Protein 7VZO (pdb70)

CATH classification: 2.60.40.10

Foldseek 3Di:
DKAKDKDKDWDFAQDAAAAFDKDKDKDFQAPDDPPQKWKWKAAPVGDIDTFDWADPDVRMIITIDGHHDFAKMWMFIDRVVGTRQQPRAIDGHGDQPAAFQQNKGKDDQLLAEEAAFDKRKMKIAHNNRGTWMKMKMKIDDFYKDKDWDADSRRMIMIIIHGHDWAWMWIFIGTNRHGRDVPGGIYTYHYD/DKAKDKDKDWDAAQPAAAAQDKDKDKAADPPDDLVQKWKWKADPVGDIDTFHWAQDPPNIIITIDGHHDFAKMWIFIDRVPHTAAQPGAIDGHGDQPAAFQQNKGKDDQLLAEEAAFDKRKMKMAHNNRGTWMKMKMKMDDFYKDKDWDQDSRRMIMIIIHGHDWDWMWIFIGTNRHGHDCPGGIYGYYYD

Radius of gyration: 21.83 Å; Cα contacts (8 Å, |Δi|>4): 1031; chains: 2; bounding box: 61×38×54 Å

InterPro domains:
  IPR001298 Filamin/ABP280 repeat [SM00557] (55-152)
  IPR001298 Filamin/ABP280 repeat [SM00557] (155-240)
  IPR001298 Filamin/ABP280 repeat [SM00557] (244-335)
  IPR001298 Filamin/ABP280 repeat [SM00557] (340-433)
  IPR001298 Filamin/ABP280 repeat [SM00557] (437-528)
  IPR001298 Filamin/ABP280 repeat [SM00557] (531-623)
  IPR001298 Filamin/ABP280 repeat [SM00557] (626-716)
  IPR001298 Filamin/ABP280 repeat [SM00557] (756-845)
  IPR013783 Immunoglobulin-like fold [G3DSA:2.60.40.10] (1-53)
  IPR013783 Immunoglobulin-like fold [G3DSA:2.60.40.10] (54-162)
  IPR013783 Immunoglobulin-like fold [G3DSA:2.60.40.10] (168-240)
  IPR013783 Immunoglobulin-like fold [G3DSA:2.60.40.10] (241-346)
  IPR013783 Immunoglobulin-like fold [G3DSA:2.60.40.10] (353-429)
  IPR013783 Immunoglobulin-like fold [G3DSA:2.60.40.10] (430-539)
  IPR013783 Immunoglobulin-like fold [G3DSA:2.60.40.10] (549-621)
  IPR013783 Immunoglobulin-like fold [G3DSA:2.60.40.10] (623-717)
  IPR013783 Immunoglobulin-like fold [G3DSA:2.60.40.10] (751-846)
  IPR014756 Immunoglobulin E-set [SSF81296] (2-66)
  IPR014756 Immunoglobulin E-set [SSF81296] (55-152)
  IPR014756 Immunoglobulin E-set [SSF81296] (140-239)

Solvent-accessible surface area: 18517 Å² total; per-residue (Å²): 160,198,69,25,19,116,2,78,4,47,13,112,48,25,98,111,16,117,68,50,39,125,9,111,8,12,1,57,19,32,86,62,76,27,176,108,24,39,5,46,16,34,19,61,65,53,97,76,87,96,20,108,45,34,109,59,76,127,30,9,32,1,0,46,16,72,3,146,77,113,25,61,4,38,0,15,0,59,116,141,153,129,75,8,58,17,15,62,5,65,8,5,3,7,83,58,175,78,28,22,8,108,43,4,56,20,6,13,58,1,15,129,136,17,68,44,45,99,78,5,54,0,12,0,15,4,31,8,5,14,47,16,19,1,12,1,34,0,41,5,41,10,88,5,74,0,30,2,57,0,33,94,44,2,12,3,34,0,32,0,39,1,62,84,41,27,95,2,122,0,5,0,74,1,70,109,146,70,3,88,107,13,55,32,131,0,99,6,38,96,114,144,202,66,52,21,112,2,62,4,45,14,48,48,25,98,111,13,85,72,53,20,127,10,116,6,10,1,102,47,52,81,53,49,31,190,83,15,39,4,44,15,36,23,60,68,49,99,77,103,93,14,133,39,36,122,28,142,90,44,7,33,2,0,56,18,74,3,163,78,120,24,67,6,37,0,14,0,59,86,145,156,120,77,10,68,18,16,60,5,68,4,9,4,8,79,58,167,80,24,23,6,108,44,2,58,17,10,17,98,0,15,130,133,16,70,44,45,98,76,6,54,2,6,0,24,4,35,8,5,15,61,14,24,0,8,0,21,0,44,5,39,9,102,4,78,0,24,2,50,0,26,100,48,1,2,1,37,0,31,0,41,1,65,83,44,28,91,2,125,0,5,0,71,1,76,100,146,68,3,87,107,12,51,32,129,0,101,5,39,100,109

Sequence (382 aa):
NRQTERIKRQREAVPLTEVGSQCRLTFKLPGISPFDLGATVTSPGGVTEAAEIGEVEDGLYGVNFVPKELGVHTVSVKYQEMHIPGSPFQFTVGPLKDGGAHRVHAGGPGLERGEQGMPNEFNVWTREAGAGSLAISVEGPSKAEIDFKDRKDGSCYVSYVVAEPGEYRVGIKFNDKHIPDSPYKVYITPSNRQTERIKRQREAVPLTEVGSQCRLTFKLPGISPFDLGATVTSPGGVTEAAEIGEVEDGLYGVNFVPKELGVHTVSVKYQEMHIPGSPFQFTVGPLKDGGAHRVHAGGPGLERGEQGMPNEFNVWTREAGAGSLAISVEGPSKAEIDFKDRKDGSCYVSYVVAEPGEYRVGIKFNDKHIPDSPYKVYITPS

Structure (mmCIF, N/CA/C/O backbone):
data_7VZO
#
_entry.id   7VZO
#
_cell.length_a   51.604
_cell.length_b   70.723
_cell.length_c   59.012
_cell.angle_alpha   90.000
_cell.angle_beta   113.190
_cell.angle_gamma   90.000
#
_symmetry.space_group_name_H-M   'P 1 21 1'
#
loop_
_entity.id
_entity.type
_entity.pdbx_description
1 polymer 'Filamin C'
2 non-polymer 1,2-ETHANEDIOL
3 non-polymer 'ACETATE ION'
4 water water
#
loop_
_atom_site.group_PDB
_atom_site.id
_atom_site.type_symbol
_atom_site.label_atom_id
_atom_site.label_alt_id
_atom_site.label_comp_id
_atom_site.label_asym_id
_atom_site.label_entity_id
_atom_site.label_seq_id
_atom_site.pdbx_PDB_ins_code
_atom_site.Cartn_x
_atom_site.Cartn_y
_atom_site.Cartn_z
_atom_site.occupancy
_atom_site.B_iso_or_equiv
_atom_site.auth_seq_id
_atom_site.auth_comp_id
_atom_site.auth_asym_id
_atom_site.auth_atom_id
_atom_site.pdbx_PDB_model_num
ATOM 1 N N . ASN A 1 3 ? -18.414 -4.028 46.254 1.00 70.42 3 ASN A N 1
ATOM 2 C CA . ASN A 1 3 ? -19.553 -4.813 45.675 1.00 65.53 3 ASN A CA 1
ATOM 3 C C . ASN A 1 3 ? -19.190 -5.288 44.261 1.00 59.26 3 ASN A C 1
ATOM 4 O O . ASN A 1 3 ? -18.221 -4.741 43.663 1.00 59.23 3 ASN A O 1
ATOM 9 N N . ARG A 1 4 ? -19.924 -6.285 43.755 1.00 49.41 4 ARG A N 1
ATOM 10 C CA . ARG A 1 4 ? -19.849 -6.735 42.340 1.00 40.23 4 ARG A CA 1
ATOM 11 C C . ARG A 1 4 ? -21.275 -6.909 41.797 1.00 35.47 4 ARG A C 1
ATOM 12 O O . ARG A 1 4 ? -21.987 -7.858 42.197 1.00 31.67 4 ARG A O 1
ATOM 20 N N . GLN A 1 5 ? -21.693 -5.970 40.957 1.00 22.30 5 GLN A N 1
ATOM 21 C CA . GLN A 1 5 ? -22.975 -6.015 40.240 1.00 19.88 5 GLN A CA 1
ATOM 22 C C . GLN A 1 5 ? -22.657 -6.013 38.748 1.00 18.00 5 GLN A C 1
ATOM 23 O O . GLN A 1 5 ? -21.629 -5.425 38.383 1.00 15.08 5 GLN A O 1
ATOM 29 N N . THR A 1 6 ? -23.493 -6.681 37.968 1.00 15.66 6 THR A N 1
ATOM 30 C CA . THR A 1 6 ? -23.208 -6.916 36.539 1.00 15.64 6 THR A CA 1
ATOM 31 C C . THR A 1 6 ? -24.467 -6.565 35.774 1.00 14.32 6 THR A C 1
ATOM 32 O O . THR A 1 6 ? -25.573 -6.970 36.222 1.00 16.95 6 THR A O 1
ATOM 36 N N . GLU A 1 7 ? -24.323 -5.878 34.648 1.00 12.21 7 GLU A N 1
ATOM 37 C CA . GLU A 1 7 ? -25.435 -5.610 33.715 1.00 12.93 7 GLU A CA 1
ATOM 38 C C . GLU A 1 7 ? -24.959 -6.141 32.366 1.00 12.80 7 GLU A C 1
ATOM 39 O O . GLU A 1 7 ? -23.811 -5.884 32.036 1.00 10.25 7 GLU A O 1
ATOM 45 N N . ARG A 1 8 ? -25.813 -6.856 31.670 1.00 10.74 8 ARG A N 1
ATOM 46 C CA . ARG A 1 8 ? -25.423 -7.520 30.391 1.00 11.41 8 ARG A CA 1
ATOM 47 C C . ARG A 1 8 ? -26.491 -7.269 29.335 1.00 11.59 8 ARG A C 1
ATOM 48 O O . ARG A 1 8 ? -27.672 -7.346 29.639 1.00 10.53 8 ARG A O 1
ATOM 56 N N . ILE A 1 9 ? -26.073 -7.038 28.088 1.00 9.79 9 ILE A N 1
ATOM 57 C CA . ILE A 1 9 ? -27.014 -7.032 26.953 1.00 10.47 9 ILE A CA 1
ATOM 58 C C . ILE A 1 9 ? -26.378 -7.900 25.861 1.00 9.52 9 ILE A C 1
ATOM 59 O O . ILE A 1 9 ? -25.132 -8.141 25.858 1.00 8.12 9 ILE A O 1
ATOM 64 N N . LYS A 1 10 ? -27.198 -8.335 24.939 1.00 8.83 10 LYS A N 1
ATOM 65 C CA . LYS A 1 10 ? -26.674 -9.063 23.748 1.00 10.24 10 LYS A CA 1
ATOM 66 C C . LYS A 1 10 ? -27.536 -8.683 22.558 1.00 9.72 10 LYS A C 1
ATOM 67 O O . LYS A 1 10 ? -28.745 -8.429 22.752 1.00 9.52 10 LYS A O 1
ATOM 73 N N . ARG A 1 11 ? -26.988 -8.807 21.372 1.00 8.83 11 ARG A N 1
ATOM 74 C CA . ARG A 1 11 ? -27.797 -8.749 20.147 1.00 8.89 11 ARG A CA 1
ATOM 75 C C . ARG A 1 11 ? -27.299 -9.816 19.170 1.00 8.40 11 ARG A C 1
ATOM 76 O O . ARG A 1 11 ? -26.076 -10.105 19.136 1.00 9.28 11 ARG A O 1
ATOM 84 N N . GLN A 1 12 ? -28.214 -10.309 18.373 1.00 7.86 12 GLN A N 1
ATOM 85 C CA . GLN A 1 12 ? -27.911 -11.203 17.248 1.00 9.20 12 GLN A CA 1
ATOM 86 C C . GLN A 1 12 ? -28.266 -10.538 15.931 1.00 8.31 12 GLN A C 1
ATOM 87 O O . GLN A 1 12 ? -29.387 -9.955 15.751 1.00 8.78 12 GLN A O 1
ATOM 93 N N . ARG A 1 13 ? -27.384 -10.710 14.959 1.00 8.32 13 ARG A N 1
ATOM 94 C CA . ARG A 1 13 ? -27.547 -10.166 13.604 1.00 8.89 13 ARG A CA 1
ATOM 95 C C . ARG A 1 13 ? -26.820 -11.091 12.623 1.00 9.12 13 ARG A C 1
ATOM 96 O O . ARG A 1 13 ? -25.766 -11.617 12.967 1.00 8.78 13 ARG A O 1
ATOM 104 N N . GLU A 1 14 ? -27.398 -11.249 11.461 1.00 10.47 14 GLU A N 1
ATOM 105 C CA . GLU A 1 14 ? -26.729 -11.957 10.348 1.00 12.62 14 GLU A CA 1
ATOM 106 C C . GLU A 1 14 ? -25.576 -11.128 9.795 1.00 11.98 14 GLU A C 1
ATOM 107 O O . GLU A 1 14 ? -25.479 -9.895 10.051 1.00 11.40 14 GLU A O 1
ATOM 113 N N . ALA A 1 15 ? -24.734 -11.763 8.972 1.00 11.10 15 ALA A N 1
ATOM 114 C CA . ALA A 1 15 ? -23.596 -11.069 8.349 1.00 11.16 15 ALA A CA 1
ATOM 115 C C . ALA A 1 15 ? -24.117 -9.883 7.550 1.00 11.14 15 ALA A C 1
ATOM 116 O O . ALA A 1 15 ? -25.224 -9.946 6.972 1.00 11.01 15 ALA A O 1
ATOM 118 N N . VAL A 1 16 ? -23.296 -8.856 7.414 1.00 11.69 16 VAL A N 1
ATOM 119 C CA . VAL A 1 16 ? -23.644 -7.705 6.550 1.00 13.16 16 VAL A CA 1
ATOM 120 C C . VAL A 1 16 ? -23.699 -8.221 5.117 1.00 14.09 16 VAL A C 1
ATOM 121 O O . VAL A 1 16 ? -22.968 -9.137 4.745 1.00 14.11 16 VAL A O 1
ATOM 125 N N . PRO A 1 17 ? -24.580 -7.645 4.291 1.00 14.47 17 PRO A N 1
ATOM 126 C CA . PRO A 1 17 ? -24.707 -8.066 2.898 1.00 17.38 17 PRO A CA 1
ATOM 127 C C . PRO A 1 17 ? -23.371 -7.950 2.160 1.00 17.23 17 PRO A C 1
ATOM 128 O O . PRO A 1 17 ? -22.544 -7.031 2.469 1.00 14.66 17 PRO A O 1
ATOM 132 N N . LEU A 1 18 ? -23.185 -8.863 1.197 1.00 17.93 18 LEU A N 1
ATOM 133 C CA . LEU A 1 18 ? -21.950 -8.970 0.389 1.00 18.91 18 LEU A CA 1
ATOM 134 C C . LEU A 1 18 ? -21.636 -7.601 -0.214 1.00 16.39 18 LEU A C 1
ATOM 135 O O . LEU A 1 18 ? -22.571 -6.914 -0.732 1.00 16.86 18 LEU A O 1
ATOM 140 N N . THR A 1 19 ? -20.371 -7.221 -0.136 1.00 15.97 19 THR A N 1
ATOM 141 C CA . THR A 1 19 ? -19.829 -5.989 -0.749 1.00 16.55 19 THR A CA 1
ATOM 142 C C . THR A 1 19 ? -19.325 -6.352 -2.148 1.00 15.88 19 THR A C 1
ATOM 143 O O . THR A 1 19 ? -18.373 -7.078 -2.256 1.00 15.78 19 THR A O 1
ATOM 147 N N . GLU A 1 20 ? -19.974 -5.850 -3.176 1.00 15.95 20 GLU A N 1
ATOM 148 C CA . GLU A 1 20 ? -19.569 -6.106 -4.571 1.00 17.73 20 GLU A CA 1
ATOM 149 C C . GLU A 1 20 ? -18.435 -5.171 -4.972 1.00 14.65 20 GLU A C 1
ATOM 150 O O . GLU A 1 20 ? -18.406 -3.983 -4.555 1.00 15.38 20 GLU A O 1
ATOM 156 N N . VAL A 1 21 ? -17.558 -5.630 -5.847 1.00 14.29 21 VAL A N 1
ATOM 157 C CA . VAL A 1 21 ? -16.482 -4.762 -6.346 1.00 15.15 21 VAL A CA 1
ATOM 158 C C . VAL A 1 21 ? -17.153 -3.589 -7.062 1.00 14.22 21 VAL A C 1
ATOM 159 O O . VAL A 1 21 ? -18.141 -3.829 -7.773 1.00 13.25 21 VAL A O 1
ATOM 163 N N . GLY A 1 22 ? -16.648 -2.366 -6.869 1.00 12.35 22 GLY A N 1
ATOM 164 C CA . GLY A 1 22 ? -17.146 -1.179 -7.581 1.00 14.03 22 GLY A CA 1
ATOM 165 C C . GLY A 1 22 ? -18.366 -0.524 -6.945 1.00 14.33 22 GLY A C 1
ATOM 166 O O . GLY A 1 22 ? -18.878 0.450 -7.533 1.00 14.49 22 GLY A O 1
ATOM 167 N N . SER A 1 23 ? -18.800 -0.987 -5.779 1.00 14.72 23 SER A N 1
ATOM 168 C CA . SER A 1 23 ? -19.983 -0.429 -5.079 1.00 15.68 23 SER A CA 1
ATOM 169 C C . SER A 1 23 ? -19.545 0.714 -4.155 1.00 15.64 23 SER A C 1
ATOM 170 O O . SER A 1 23 ? -18.336 0.818 -3.802 1.00 15.33 23 SER A O 1
ATOM 173 N N . GLN A 1 24 ? -20.497 1.576 -3.825 1.00 14.58 24 GLN A N 1
ATOM 174 C CA . GLN A 1 24 ? -20.315 2.678 -2.845 1.00 17.49 24 GLN A CA 1
ATOM 175 C C . GLN A 1 24 ? -20.258 2.071 -1.450 1.00 16.89 24 GLN A C 1
ATOM 176 O O . GLN A 1 24 ? -21.216 1.373 -1.050 1.00 17.71 24 GLN A O 1
ATOM 182 N N . CYS A 1 25 ? -19.152 2.262 -0.728 1.00 16.03 25 CYS A N 1
ATOM 183 C CA . CYS A 1 25 ? -18.946 1.735 0.632 1.00 14.56 25 CYS A CA 1
ATOM 184 C C . CYS A 1 25 ? -18.823 2.888 1.622 1.00 15.11 25 CYS A C 1
ATOM 185 O O . CYS A 1 25 ? -18.457 4.021 1.196 1.00 13.36 25 CYS A O 1
ATOM 188 N N . ARG A 1 26 ? -19.042 2.584 2.899 1.00 15.61 26 ARG A N 1
ATOM 189 C CA . ARG A 1 26 ? -18.918 3.606 3.974 1.00 17.42 26 ARG A CA 1
ATOM 190 C C . ARG A 1 26 ? -18.472 2.932 5.274 1.00 17.07 26 ARG A C 1
ATOM 191 O O . ARG A 1 26 ? -18.999 1.853 5.602 1.00 17.01 26 ARG A O 1
ATOM 199 N N . LEU A 1 27 ? -17.482 3.526 5.942 1.00 15.66 27 LEU A N 1
ATOM 200 C CA . LEU A 1 27 ? -17.065 3.170 7.313 1.00 17.83 27 LEU A CA 1
ATOM 201 C C . LEU A 1 27 ? -17.567 4.306 8.198 1.00 17.69 27 LEU A C 1
ATOM 202 O O . LEU A 1 27 ? -17.271 5.451 7.907 1.00 17.17 27 LEU A O 1
ATOM 207 N N . THR A 1 28 ? -18.376 4.027 9.203 1.00 16.67 28 THR A N 1
ATOM 208 C CA . THR A 1 28 ? -18.907 5.099 10.067 1.00 17.87 28 THR A CA 1
ATOM 209 C C . THR A 1 28 ? -18.225 5.028 11.421 1.00 18.52 28 THR A C 1
ATOM 210 O O . THR A 1 28 ? -17.854 3.911 11.870 1.00 18.62 28 THR A O 1
ATOM 214 N N . PHE A 1 29 ? -18.107 6.183 12.051 1.00 17.19 29 PHE A N 1
ATOM 215 C CA . PHE A 1 29 ? -17.510 6.306 13.396 1.00 19.69 29 PHE A CA 1
ATOM 216 C C . PHE A 1 29 ? -18.084 7.541 14.070 1.00 22.08 29 PHE A C 1
ATOM 217 O O . PHE A 1 29 ? -18.305 8.599 13.399 1.00 21.66 29 PHE A O 1
ATOM 225 N N . LYS A 1 30 ? -18.356 7.380 15.366 1.00 23.77 30 LYS A N 1
ATOM 226 C CA . LYS A 1 30 ? -18.630 8.530 16.248 1.00 28.30 30 LYS A CA 1
ATOM 227 C C . LYS A 1 30 ? -17.276 8.848 16.857 1.00 30.02 30 LYS A C 1
ATOM 228 O O . LYS A 1 30 ? -16.386 7.950 16.875 1.00 32.10 30 LYS A O 1
ATOM 234 N N . LEU A 1 31 ? -17.115 10.087 17.275 1.00 31.40 31 LEU A N 1
ATOM 235 C CA . LEU A 1 31 ? -15.842 10.640 17.764 1.00 32.21 31 LEU A CA 1
ATOM 236 C C . LEU A 1 31 ? -16.036 11.210 19.163 1.00 32.85 31 LEU A C 1
ATOM 237 O O . LEU A 1 31 ? -15.715 12.377 19.351 1.00 31.61 31 LEU A O 1
ATOM 242 N N . PRO A 1 32 ? -16.495 10.409 20.164 1.00 29.88 32 PRO A N 1
ATOM 243 C CA . PRO A 1 32 ? -16.547 10.871 21.557 1.00 30.65 32 PRO A CA 1
ATOM 244 C C . PRO A 1 32 ? -15.151 11.352 21.988 1.00 32.98 32 PRO A C 1
ATOM 245 O O . PRO A 1 32 ? -14.202 10.555 21.992 1.00 30.35 32 PRO A O 1
ATOM 249 N N . GLY A 1 33 ? -15.025 12.669 22.194 1.00 37.50 33 GLY A N 1
ATOM 250 C CA . GLY A 1 33 ? -13.821 13.333 22.734 1.00 36.47 33 GLY A CA 1
ATOM 251 C C . GLY A 1 33 ? -12.747 13.620 21.694 1.00 35.75 33 GLY A C 1
ATOM 252 O O . GLY A 1 33 ? -11.590 13.919 22.113 1.00 33.89 33 GLY A O 1
ATOM 253 N N . ILE A 1 34 ? -13.082 13.591 20.399 1.00 29.27 34 ILE A N 1
ATOM 254 C CA . ILE A 1 34 ? -12.115 13.890 19.310 1.00 28.89 34 ILE A CA 1
ATOM 255 C C . ILE A 1 34 ? -12.747 14.852 18.316 1.00 29.54 34 ILE A C 1
ATOM 256 O O . ILE A 1 34 ? -13.899 14.577 17.874 1.00 28.74 34 ILE A O 1
ATOM 261 N N . SER A 1 35 ? -11.996 15.884 17.926 1.00 27.71 35 SER A N 1
ATOM 262 C CA . SER A 1 35 ? -12.465 16.878 16.922 1.00 33.13 35 SER A CA 1
ATOM 263 C C . SER A 1 35 ? -12.371 16.289 15.520 1.00 32.08 35 SER A C 1
ATOM 264 O O . SER A 1 35 ? -11.340 15.748 15.139 1.00 36.16 35 SER A O 1
ATOM 267 N N . PRO A 1 36 ? -13.461 16.328 14.723 1.00 34.02 36 PRO A N 1
ATOM 268 C CA . PRO A 1 36 ? -13.446 15.777 13.361 1.00 33.94 36 PRO A CA 1
ATOM 269 C C . PRO A 1 36 ? -12.655 16.555 12.297 1.00 36.39 36 PRO A C 1
ATOM 270 O O . PRO A 1 36 ? -12.408 16.003 11.234 1.00 36.58 36 PRO A O 1
ATOM 274 N N . PHE A 1 37 ? -12.231 17.774 12.615 1.00 33.43 37 PHE A N 1
ATOM 275 C CA . PHE A 1 37 ? -11.985 18.842 11.606 1.00 38.84 37 PHE A CA 1
ATOM 276 C C . PHE A 1 37 ? -10.706 18.545 10.807 1.00 37.42 37 PHE A C 1
ATOM 277 O O . PHE A 1 37 ? -10.741 18.677 9.561 1.00 43.21 37 PHE A O 1
ATOM 285 N N . ASP A 1 38 ? -9.653 18.071 11.485 1.00 34.02 38 ASP A N 1
ATOM 286 C CA . ASP A 1 38 ? -8.289 17.858 10.930 1.00 31.35 38 ASP A CA 1
ATOM 287 C C . ASP A 1 38 ? -7.914 16.368 10.781 1.00 27.43 38 ASP A C 1
ATOM 288 O O . ASP A 1 38 ? -6.711 16.086 10.682 1.00 27.36 38 ASP A O 1
ATOM 293 N N . LEU A 1 39 ? -8.881 15.453 10.757 1.00 23.75 39 LEU A N 1
ATOM 294 C CA . LEU A 1 39 ? -8.609 14.005 10.510 1.00 21.09 39 LEU A CA 1
ATOM 295 C C . LEU A 1 39 ? -8.390 13.763 9.015 1.00 22.23 39 LEU A C 1
ATOM 296 O O . LEU A 1 39 ? -8.925 14.516 8.164 1.00 23.99 39 LEU A O 1
ATOM 301 N N . GLY A 1 40 ? -7.589 12.754 8.686 1.00 18.59 40 GLY A N 1
ATOM 302 C CA . GLY A 1 40 ? -7.326 12.310 7.313 1.00 18.05 40 GLY A CA 1
ATOM 303 C C . GLY A 1 40 ? -7.718 10.866 7.193 1.00 18.47 40 GLY A C 1
ATOM 304 O O . GLY A 1 40 ? -7.386 10.104 8.125 1.00 18.43 40 GLY A O 1
ATOM 305 N N . ALA A 1 41 ? -8.402 10.493 6.114 1.00 17.29 41 ALA A N 1
ATOM 306 C CA . ALA A 1 41 ? -8.736 9.082 5.842 1.00 16.67 41 ALA A CA 1
ATOM 307 C C . ALA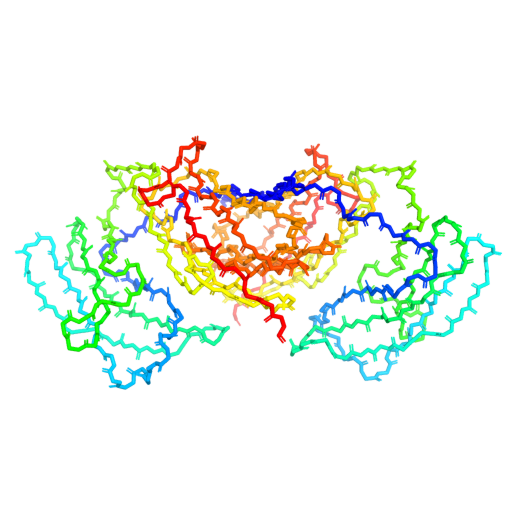 A 1 41 ? -8.008 8.576 4.604 1.00 16.72 41 ALA A C 1
ATOM 308 O O . ALA A 1 41 ? -7.875 9.312 3.629 1.00 16.90 41 ALA A O 1
ATOM 310 N N . THR A 1 42 ? -7.539 7.337 4.662 1.00 15.89 42 THR A N 1
ATOM 311 C CA . THR A 1 42 ? -6.910 6.660 3.526 1.00 16.98 42 THR A CA 1
ATOM 312 C C . THR A 1 42 ? -7.536 5.290 3.404 1.00 17.84 42 THR A C 1
ATOM 313 O O . THR A 1 42 ? -7.843 4.678 4.419 1.00 16.00 42 THR A O 1
ATOM 317 N N . VAL A 1 43 ? -7.631 4.796 2.184 1.00 16.34 43 VAL A N 1
ATOM 318 C CA . VAL A 1 43 ? -7.983 3.384 1.944 1.00 16.45 43 VAL A CA 1
ATOM 319 C C . VAL A 1 43 ? -6.791 2.704 1.272 1.00 16.70 43 VAL A C 1
ATOM 320 O O . VAL A 1 43 ? -6.241 3.264 0.284 1.00 16.57 43 VAL A O 1
ATOM 324 N N . THR A 1 44 ? -6.387 1.562 1.777 1.00 15.88 44 THR A N 1
ATOM 325 C CA . THR A 1 44 ? -5.303 0.743 1.173 1.00 16.04 44 THR A CA 1
ATOM 326 C C . THR A 1 44 ? -5.932 -0.487 0.560 1.00 16.40 44 THR A C 1
ATOM 327 O O . THR A 1 44 ? -6.607 -1.241 1.258 1.00 14.01 44 THR A O 1
ATOM 331 N N . SER A 1 45 ? -5.608 -0.757 -0.699 1.00 16.54 45 SER A N 1
ATOM 332 C CA . SER A 1 45 ? -6.110 -1.938 -1.417 1.00 15.99 45 SER A CA 1
ATOM 333 C C . SER A 1 45 ? -5.371 -3.183 -0.950 1.00 17.56 45 SER A C 1
ATOM 334 O O . SER A 1 45 ? -4.284 -3.090 -0.369 1.00 19.78 45 SER A O 1
ATOM 337 N N . PRO A 1 46 ? -5.871 -4.403 -1.237 1.00 18.79 46 PRO A N 1
ATOM 338 C CA . PRO A 1 46 ? -5.136 -5.625 -0.912 1.00 23.04 46 PRO A CA 1
ATOM 339 C C . PRO A 1 46 ? -3.724 -5.690 -1.519 1.00 27.39 46 PRO A C 1
ATOM 340 O O . PRO A 1 46 ? -2.923 -6.352 -0.929 1.00 30.15 46 PRO A O 1
ATOM 344 N N . GLY A 1 47 ? -3.462 -4.956 -2.606 1.00 29.00 47 GLY A N 1
ATOM 345 C CA . GLY A 1 47 ? -2.130 -4.831 -3.239 1.00 31.82 47 GLY A CA 1
ATOM 346 C C . GLY A 1 47 ? -1.247 -3.782 -2.574 1.00 32.49 47 GLY A C 1
ATOM 347 O O . GLY A 1 47 ? -0.112 -3.609 -3.031 1.00 33.46 47 GLY A O 1
ATOM 348 N N . GLY A 1 48 ? -1.726 -3.067 -1.551 1.00 27.95 48 GLY A N 1
ATOM 349 C CA . GLY A 1 48 ? -0.905 -2.081 -0.812 1.00 30.51 48 GLY A CA 1
ATOM 350 C C . GLY A 1 48 ? -0.960 -0.671 -1.390 1.00 28.90 48 GLY A C 1
ATOM 351 O O . GLY A 1 48 ? -0.170 0.218 -0.944 1.00 29.26 48 GLY A O 1
ATOM 352 N N . VAL A 1 49 ? -1.868 -0.421 -2.335 1.00 23.87 49 VAL A N 1
ATOM 353 C CA . VAL A 1 49 ? -2.054 0.935 -2.921 1.00 24.01 49 VAL A CA 1
ATOM 354 C C . VAL A 1 49 ? -3.015 1.736 -2.052 1.00 21.45 49 VAL A C 1
ATOM 355 O O . VAL A 1 49 ? -4.126 1.255 -1.835 1.00 18.90 49 VAL A O 1
ATOM 359 N N . THR A 1 50 ? -2.617 2.955 -1.681 1.00 24.17 50 THR A N 1
ATOM 360 C CA . THR A 1 50 ? -3.312 3.814 -0.699 1.00 26.29 50 THR A CA 1
ATOM 361 C C . THR A 1 50 ? -3.846 5.027 -1.449 1.00 28.31 50 THR A C 1
ATOM 362 O O . THR A 1 50 ? -3.040 5.668 -2.177 1.00 34.36 50 THR A O 1
ATOM 366 N N . GLU A 1 51 ? -5.148 5.297 -1.335 1.00 25.31 51 GLU A N 1
ATOM 367 C CA . GLU A 1 51 ? -5.788 6.524 -1.873 1.00 25.77 51 GLU A CA 1
ATOM 368 C C . GLU A 1 51 ? -6.405 7.291 -0.710 1.00 25.11 51 GLU A C 1
ATOM 369 O O . GLU A 1 51 ? -6.906 6.648 0.223 1.00 22.92 51 GLU A O 1
ATOM 375 N N . ALA A 1 52 ? -6.405 8.611 -0.797 1.00 22.40 52 ALA A N 1
ATOM 376 C CA . ALA A 1 52 ? -7.125 9.481 0.152 1.00 25.75 52 ALA A CA 1
ATOM 377 C C . ALA A 1 52 ? -8.619 9.255 -0.066 1.00 25.41 52 ALA A C 1
ATOM 378 O O . ALA A 1 52 ? -9.033 8.996 -1.198 1.00 25.49 52 ALA A O 1
ATOM 380 N N . ALA A 1 53 ? -9.405 9.329 1.008 1.00 23.94 53 ALA A N 1
ATOM 381 C CA . ALA A 1 53 ? -10.875 9.171 0.974 1.00 22.91 53 ALA A CA 1
ATOM 382 C C . ALA A 1 53 ? -11.462 10.323 1.768 1.00 24.94 53 ALA A C 1
ATOM 383 O O . ALA A 1 53 ? -10.788 10.800 2.710 1.00 24.81 53 ALA A O 1
ATOM 385 N N . GLU A 1 54 ? -12.650 10.786 1.422 1.00 26.88 54 GLU A N 1
ATOM 386 C CA . GLU A 1 54 ? -13.207 11.959 2.127 1.00 28.79 54 GLU A CA 1
ATOM 387 C C . GLU A 1 54 ? -14.002 11.448 3.339 1.00 24.78 54 GLU A C 1
ATOM 388 O O . GLU A 1 54 ? -14.490 10.274 3.322 1.00 22.05 54 GLU A O 1
ATOM 394 N N . ILE A 1 55 ? -14.019 12.289 4.367 1.00 25.42 55 ILE A N 1
ATOM 395 C CA . ILE A 1 55 ? -14.743 12.125 5.652 1.00 26.15 55 ILE A CA 1
ATOM 396 C C . ILE A 1 55 ? -15.914 13.095 5.584 1.00 30.70 55 ILE A C 1
ATOM 397 O O . ILE A 1 55 ? -15.638 14.304 5.412 1.00 30.93 55 ILE A O 1
ATOM 402 N N . GLY A 1 56 ? -17.144 12.587 5.674 1.00 28.24 56 GLY A N 1
ATOM 403 C CA . GLY A 1 56 ? -18.363 13.412 5.735 1.00 29.09 56 GLY A CA 1
ATOM 404 C C . GLY A 1 56 ? -19.101 13.225 7.049 1.00 28.67 56 GLY A C 1
ATOM 405 O O . GLY A 1 56 ? -18.878 12.199 7.712 1.00 24.75 56 GLY A O 1
ATOM 406 N N . GLU A 1 57 ? -19.916 14.206 7.437 1.00 29.61 57 GLU A N 1
ATOM 407 C CA . GLU A 1 57 ? -20.934 14.047 8.510 1.00 32.77 57 GLU A CA 1
ATOM 408 C C . GLU A 1 57 ? -22.136 13.329 7.886 1.00 33.48 57 GLU A C 1
ATOM 409 O O . GLU A 1 57 ? -22.582 13.784 6.822 1.00 36.57 57 GLU A O 1
ATOM 415 N N . VAL A 1 58 ? -22.611 12.247 8.511 1.00 28.56 58 VAL A N 1
ATOM 416 C CA . VAL A 1 58 ? -23.650 11.306 7.995 1.00 31.33 58 VAL A CA 1
ATOM 417 C C . VAL A 1 58 ? -24.971 11.668 8.665 1.00 34.63 58 VAL A C 1
ATOM 418 O O . VAL A 1 58 ? -26.027 11.772 7.969 1.00 38.79 58 VAL A O 1
ATOM 422 N N . GLU A 1 59 ? -24.899 11.908 9.963 1.00 31.61 59 GLU A N 1
ATOM 423 C CA . GLU A 1 59 ? -25.975 12.545 10.754 1.00 42.89 59 GLU A CA 1
ATOM 424 C C . GLU A 1 59 ? -25.250 13.380 11.808 1.00 39.69 59 GLU A C 1
ATOM 425 O O . GLU A 1 59 ? -23.989 13.358 11.794 1.00 36.47 59 GLU A O 1
ATOM 431 N N . ASP A 1 60 ? -25.986 14.060 12.687 1.00 40.71 60 ASP A N 1
ATOM 432 C CA . ASP A 1 60 ? -25.365 14.794 13.818 1.00 43.88 60 ASP A CA 1
ATOM 433 C C . ASP A 1 60 ? -24.535 13.777 14.617 1.00 40.69 60 ASP A C 1
ATOM 434 O O . ASP A 1 60 ? -25.062 12.702 15.015 1.00 35.38 60 ASP A O 1
ATOM 439 N N . GLY A 1 61 ? -23.239 14.057 14.712 1.00 39.25 61 GLY A N 1
ATOM 440 C CA . GLY A 1 61 ? -22.300 13.331 15.581 1.00 38.02 61 GLY A CA 1
ATOM 441 C C . GLY A 1 61 ? -21.748 12.078 14.928 1.00 32.01 61 GLY A C 1
ATOM 442 O O . GLY A 1 61 ? -20.799 11.528 15.503 1.00 32.53 61 GLY A O 1
ATOM 443 N N . LEU A 1 62 ? -22.326 11.602 13.815 1.00 26.70 62 LEU A N 1
ATOM 444 C CA . LEU A 1 62 ? -21.836 10.383 13.111 1.00 26.35 62 LEU A CA 1
ATOM 445 C C . LEU A 1 62 ? -21.043 10.822 11.881 1.00 23.17 62 LEU A C 1
ATOM 446 O O . LEU A 1 62 ? -21.614 11.554 11.056 1.00 21.77 62 LEU A O 1
ATOM 451 N N . TYR A 1 63 ? -19.802 10.358 11.726 1.00 19.88 63 TYR A N 1
ATOM 452 C CA . TYR A 1 63 ? -18.964 10.648 10.542 1.00 19.13 63 TYR A CA 1
ATOM 453 C C . TYR A 1 63 ? -18.763 9.370 9.731 1.00 18.55 63 TYR A C 1
ATOM 454 O O . TYR A 1 63 ? -18.911 8.238 10.216 1.00 16.70 63 TYR A O 1
ATOM 463 N N . GLY A 1 64 ? -18.446 9.554 8.459 1.00 17.68 64 GLY A N 1
ATOM 464 C CA . GLY A 1 64 ? -18.282 8.413 7.544 1.00 18.10 64 GLY A CA 1
ATOM 465 C C . GLY A 1 64 ? -17.148 8.636 6.563 1.00 18.58 64 GLY A C 1
ATOM 466 O O . GLY A 1 64 ? -16.897 9.792 6.227 1.00 20.63 64 GLY A O 1
ATOM 467 N N . VAL A 1 65 ? -16.455 7.560 6.218 1.00 19.13 65 VAL A N 1
ATOM 468 C CA . VAL A 1 65 ? -15.418 7.504 5.163 1.00 19.28 65 VAL A CA 1
ATOM 469 C C . VAL A 1 65 ? -16.130 6.872 3.979 1.00 18.06 65 VAL A C 1
ATOM 470 O O . VAL A 1 65 ? -16.551 5.743 4.140 1.00 16.14 65 VAL A O 1
ATOM 474 N N . ASN A 1 66 ? -16.252 7.598 2.871 1.00 18.24 66 ASN A N 1
ATOM 475 C CA . ASN A 1 66 ? -16.928 7.109 1.646 1.00 19.68 66 ASN A CA 1
ATOM 476 C C . ASN A 1 66 ? -15.807 6.658 0.711 1.00 16.63 66 ASN A C 1
ATOM 477 O O . ASN A 1 66 ? -14.803 7.413 0.542 1.00 14.81 66 ASN A O 1
ATOM 482 N N . PHE A 1 67 ? -15.897 5.434 0.179 1.00 14.66 67 PHE A N 1
ATOM 483 C CA . PHE A 1 67 ? -14.882 4.933 -0.780 1.00 15.09 67 PHE A CA 1
ATOM 484 C C . PHE A 1 67 ? -15.524 3.878 -1.680 1.00 13.57 67 PHE A C 1
ATOM 485 O O . PHE A 1 67 ? -16.608 3.285 -1.340 1.00 14.05 67 PHE A O 1
ATOM 493 N N . VAL A 1 68 ? -14.834 3.618 -2.776 1.00 12.93 68 VAL A N 1
ATOM 494 C CA . VAL A 1 68 ? -15.297 2.652 -3.803 1.00 13.56 68 VAL A CA 1
ATOM 495 C C . VAL A 1 68 ? -14.158 1.688 -4.097 1.00 13.53 68 VAL A C 1
ATOM 496 O O . VAL A 1 68 ? -13.149 2.060 -4.684 1.00 13.84 68 VAL A O 1
ATOM 500 N N . PRO A 1 69 ? -14.261 0.426 -3.653 1.00 13.45 69 PRO A N 1
ATOM 501 C CA . PRO A 1 69 ? -13.195 -0.555 -3.901 1.00 14.74 69 PRO A CA 1
ATOM 502 C C . PRO A 1 69 ? -13.167 -1.038 -5.360 1.00 16.61 69 PRO A C 1
ATOM 503 O O . PRO A 1 69 ? -14.215 -1.135 -5.983 1.00 16.41 69 PRO A O 1
ATOM 507 N N . LYS A 1 70 ? -11.982 -1.366 -5.861 1.00 16.42 70 LYS A N 1
ATOM 508 C CA . LYS A 1 70 ? -11.773 -1.703 -7.296 1.00 18.96 70 LYS A CA 1
ATOM 509 C C . LYS A 1 70 ? -11.310 -3.146 -7.441 1.00 21.04 70 LYS A C 1
ATOM 510 O O . LYS A 1 70 ? -11.072 -3.572 -8.573 1.00 19.39 70 LYS A O 1
ATOM 516 N N . GLU A 1 71 ? -11.180 -3.896 -6.351 1.00 17.85 71 GLU A N 1
ATOM 517 C CA . GLU A 1 71 ? -10.761 -5.311 -6.436 1.00 21.15 71 GLU A CA 1
ATOM 518 C C . GLU A 1 71 ? -11.297 -6.069 -5.247 1.00 19.14 71 GLU A C 1
ATOM 519 O O . GLU A 1 71 ? -11.720 -5.455 -4.229 1.00 16.15 71 GLU A O 1
ATOM 525 N N . LEU A 1 72 ? -11.263 -7.382 -5.365 1.00 18.05 72 LEU A N 1
ATOM 526 C CA . LEU A 1 72 ? -11.682 -8.250 -4.254 1.00 18.83 72 LEU A CA 1
ATOM 527 C C . LEU A 1 72 ? -10.597 -8.242 -3.178 1.00 17.79 72 LEU A C 1
ATOM 528 O O . LEU A 1 72 ? -9.427 -7.899 -3.481 1.00 19.00 72 LEU A O 1
ATOM 533 N N . GLY A 1 73 ? -11.041 -8.505 -1.954 1.00 17.29 73 GLY A N 1
ATOM 534 C CA . GLY A 1 73 ? -10.180 -8.858 -0.825 1.00 16.17 73 GLY A CA 1
ATOM 535 C C . GLY A 1 73 ? -10.267 -7.824 0.295 1.00 15.52 73 GLY A C 1
ATOM 536 O O . GLY A 1 73 ? -11.184 -6.949 0.280 1.00 13.10 73 GLY A O 1
ATOM 537 N N . VAL A 1 74 ? -9.350 -7.959 1.251 1.00 14.16 74 VAL A N 1
ATOM 538 C CA . VAL A 1 74 ? -9.391 -7.180 2.521 1.00 14.78 74 VAL A CA 1
ATOM 539 C C . VAL A 1 74 ? -8.708 -5.834 2.311 1.00 14.05 74 VAL A C 1
ATOM 540 O O . VAL A 1 74 ? -7.494 -5.819 1.991 1.00 15.37 74 VAL A O 1
ATOM 544 N N . HIS A 1 75 ? -9.463 -4.748 2.381 1.00 13.97 75 HIS A N 1
ATOM 545 C CA . HIS A 1 75 ? -8.982 -3.352 2.300 1.00 12.78 75 HIS A CA 1
ATOM 546 C C . HIS A 1 75 ? -8.752 -2.833 3.728 1.00 14.64 75 HIS A C 1
ATOM 547 O O . HIS A 1 75 ? -9.321 -3.398 4.686 1.00 14.17 75 HIS A O 1
ATOM 554 N N . THR A 1 76 ? -7.836 -1.894 3.890 1.00 14.73 76 THR A N 1
ATOM 555 C CA . THR A 1 76 ? -7.652 -1.227 5.203 1.00 15.63 76 THR A CA 1
ATOM 556 C C . THR A 1 76 ? -8.174 0.202 5.088 1.00 15.02 76 THR A C 1
ATOM 557 O O . THR A 1 76 ? -7.867 0.908 4.108 1.00 15.98 76 THR A O 1
ATOM 561 N N . VAL A 1 77 ? -8.868 0.691 6.098 1.00 12.88 77 VAL A N 1
ATOM 562 C CA . VAL A 1 77 ? -9.313 2.096 6.088 1.00 13.24 77 VAL A CA 1
ATOM 563 C C . VAL A 1 77 ? -8.702 2.754 7.322 1.00 13.86 77 VAL A C 1
ATOM 564 O O . VAL A 1 77 ? -8.974 2.262 8.419 1.00 13.90 77 VAL A O 1
ATOM 568 N N . SER A 1 78 ? -7.868 3.758 7.127 1.00 14.09 78 SER A N 1
ATOM 569 C CA . SER A 1 78 ? -7.144 4.440 8.217 1.00 14.56 78 SER A CA 1
ATOM 570 C C . SER A 1 78 ? -7.768 5.808 8.410 1.00 13.57 78 SER A C 1
ATOM 571 O O . SER A 1 78 ? -7.965 6.508 7.410 1.00 14.53 78 SER A O 1
ATOM 574 N N . VAL A 1 79 ? -8.029 6.188 9.659 1.00 12.94 79 VAL A N 1
ATOM 575 C CA . VAL A 1 79 ? -8.489 7.549 10.004 1.00 14.13 79 VAL A CA 1
ATOM 576 C C . VAL A 1 79 ? -7.521 8.078 11.065 1.00 14.38 79 VAL A C 1
ATOM 577 O O . VAL A 1 79 ? -7.445 7.472 12.150 1.00 11.69 79 VAL A O 1
ATOM 581 N N . LYS A 1 80 ? -6.755 9.106 10.697 1.00 13.73 80 LYS A N 1
ATOM 582 C CA . LYS A 1 80 ? -5.569 9.511 11.488 1.00 15.66 80 LYS A CA 1
ATOM 583 C C . LYS A 1 80 ? -5.520 11.026 11.678 1.00 16.72 80 LYS A C 1
ATOM 584 O O . LYS A 1 80 ? -6.119 11.765 10.865 1.00 16.76 80 LYS A O 1
ATOM 590 N N . TYR A 1 81 ? -4.855 11.439 12.763 1.00 15.95 81 TYR A N 1
ATOM 591 C CA . TYR A 1 81 ? -4.321 12.822 12.925 1.00 19.30 81 TYR A CA 1
ATOM 592 C C . TYR A 1 81 ? -2.798 12.684 13.042 1.00 16.16 81 TYR A C 1
ATOM 593 O O . TYR A 1 81 ? -2.375 12.050 13.991 1.00 15.18 81 TYR A O 1
ATOM 602 N N . GLN A 1 82 ? -2.021 13.130 12.052 1.00 17.31 82 GLN A N 1
ATOM 603 C CA . GLN A 1 82 ? -0.563 12.850 11.991 1.00 19.69 82 GLN A CA 1
ATOM 604 C C . GLN A 1 82 ? -0.308 11.340 12.197 1.00 21.26 82 GLN A C 1
ATOM 605 O O . GLN A 1 82 ? -0.921 10.532 11.483 1.00 20.86 82 GLN A O 1
ATOM 611 N N . GLU A 1 83 ? 0.519 10.936 13.169 1.00 17.71 83 GLU A N 1
ATOM 612 C CA . GLU A 1 83 ? 0.841 9.501 13.378 1.00 22.41 83 GLU A CA 1
ATOM 613 C C . GLU A 1 83 ? -0.190 8.846 14.307 1.00 20.04 83 GLU A C 1
ATOM 614 O O . GLU A 1 83 ? 0.040 7.675 14.687 1.00 22.61 83 GLU A O 1
ATOM 620 N N . MET A 1 84 ? -1.256 9.545 14.716 1.00 17.35 84 MET A N 1
ATOM 621 C CA . MET A 1 84 ? -2.253 9.009 15.673 1.00 17.57 84 MET A CA 1
ATOM 622 C C . MET A 1 84 ? -3.411 8.364 14.893 1.00 15.64 84 MET A C 1
ATOM 623 O O . MET A 1 84 ? -3.930 8.983 13.999 1.00 15.50 84 MET A O 1
ATOM 628 N N . HIS A 1 85 ? -3.849 7.189 15.302 1.00 15.20 85 HIS A N 1
ATOM 629 C CA . HIS A 1 85 ? -5.100 6.596 14.765 1.00 13.20 85 HIS A CA 1
ATOM 630 C C . HIS A 1 85 ? -6.266 7.027 15.654 1.00 12.30 85 HIS A C 1
ATOM 631 O O . HIS A 1 85 ? -6.097 6.972 16.887 1.00 13.78 85 HIS A O 1
ATOM 638 N N . ILE A 1 86 ? -7.467 7.208 15.113 1.00 11.85 86 ILE A N 1
ATOM 639 C CA . ILE A 1 86 ? -8.662 7.243 15.975 1.00 12.22 86 ILE A CA 1
ATOM 640 C C . ILE A 1 86 ? -8.855 5.839 16.563 1.00 13.70 86 ILE A C 1
ATOM 641 O O . ILE A 1 86 ? -8.379 4.836 16.025 1.00 11.47 86 ILE A O 1
ATOM 646 N N . PRO A 1 87 ? -9.528 5.738 17.716 1.00 13.10 87 PRO A N 1
ATOM 647 C CA . PRO A 1 87 ? -9.843 4.443 18.320 1.00 13.12 87 PRO A CA 1
ATOM 648 C C . PRO A 1 87 ? -10.560 3.522 17.322 1.00 11.80 87 PRO A C 1
ATOM 649 O O . PRO A 1 87 ? -11.511 3.994 16.670 1.00 14.28 87 PRO A O 1
ATOM 653 N N . GLY A 1 88 ? -10.034 2.302 17.132 1.00 12.22 88 GLY A N 1
ATOM 654 C CA . GLY A 1 88 ? -10.590 1.366 16.135 1.00 11.18 88 GLY A CA 1
ATOM 655 C C . GLY A 1 88 ? -9.773 1.334 14.863 1.00 11.15 88 GLY A C 1
ATOM 656 O O . GLY A 1 88 ? -9.799 0.336 14.189 1.00 12.42 88 GLY A O 1
ATOM 657 N N . SER A 1 89 ? -9.113 2.428 14.499 1.00 10.34 89 SER A N 1
ATOM 658 C CA . SER A 1 89 ? -8.311 2.515 13.259 1.00 10.88 89 SER A CA 1
ATOM 659 C C . SER A 1 89 ? -6.958 1.855 13.466 1.00 11.57 89 SER A C 1
ATOM 660 O O . SER A 1 89 ? -6.391 1.962 14.558 1.00 11.88 89 SER A O 1
ATOM 663 N N . PRO A 1 90 ? -6.349 1.190 12.451 1.00 12.19 90 PRO A N 1
ATOM 664 C CA . PRO A 1 90 ? -6.948 0.978 11.120 1.00 12.58 90 PRO A CA 1
ATOM 665 C C . PRO A 1 90 ? -8.019 -0.116 11.052 1.00 12.10 90 PRO A C 1
ATOM 666 O O . PRO A 1 90 ? -7.834 -1.162 11.687 1.00 12.86 90 PRO A O 1
ATOM 670 N N . PHE A 1 91 ? -9.087 0.150 10.293 1.00 11.10 91 PHE A N 1
ATOM 671 C CA . PHE A 1 91 ? -10.239 -0.749 10.127 1.00 11.88 91 PHE A CA 1
ATOM 672 C C . PHE A 1 91 ? -9.947 -1.678 8.948 1.00 13.93 91 PHE A C 1
ATOM 673 O O . PHE A 1 91 ? -9.192 -1.261 8.016 1.00 14.70 91 PHE A O 1
ATOM 681 N N . GLN A 1 92 ? -10.526 -2.874 8.982 1.00 13.36 92 GLN A N 1
ATOM 682 C CA . GLN A 1 92 ? -10.484 -3.789 7.806 1.00 14.11 92 GLN A CA 1
ATOM 683 C C . GLN A 1 92 ? -11.843 -3.845 7.148 1.00 13.67 92 GLN A C 1
ATOM 684 O O . GLN A 1 92 ? -12.892 -3.694 7.811 1.00 10.97 92 GLN A O 1
ATOM 690 N N . PHE A 1 93 ? -11.811 -4.033 5.832 1.00 13.54 93 PHE A N 1
ATOM 691 C CA . PHE A 1 93 ? -13.053 -3.997 5.053 1.00 13.53 93 PHE A CA 1
ATOM 692 C C . PHE A 1 93 ? -12.946 -5.014 3.929 1.00 12.30 93 PHE A C 1
ATOM 693 O O . PHE A 1 93 ? -12.208 -4.732 2.969 1.00 12.29 93 PHE A O 1
ATOM 701 N N . THR A 1 94 ? -13.651 -6.124 4.054 1.00 12.11 94 THR A N 1
ATOM 702 C CA . THR A 1 94 ? -13.597 -7.201 3.030 1.00 12.42 94 THR A CA 1
ATOM 703 C C . THR A 1 94 ? -14.545 -6.849 1.886 1.00 12.01 94 THR A C 1
ATOM 704 O O . THR A 1 94 ? -15.705 -6.517 2.118 1.00 12.18 94 THR A O 1
ATOM 708 N N . VAL A 1 95 ? -14.031 -6.992 0.673 1.00 12.70 95 VAL A N 1
ATOM 709 C CA . VAL A 1 95 ? -14.803 -6.861 -0.587 1.00 12.82 95 VAL A CA 1
ATOM 710 C C . VAL A 1 95 ? -14.919 -8.271 -1.172 1.00 13.47 95 VAL A C 1
ATOM 711 O O . VAL A 1 95 ? -13.935 -8.970 -1.229 1.00 12.70 95 VAL A O 1
ATOM 715 N N . GLY A 1 96 ? -16.114 -8.667 -1.582 1.00 14.88 96 GLY A N 1
ATOM 716 C CA . GLY A 1 96 ? -16.397 -10.085 -1.855 1.00 16.39 96 GLY A CA 1
ATOM 717 C C . GLY A 1 96 ? -16.659 -10.820 -0.559 1.00 16.81 96 GLY A C 1
ATOM 718 O O . GLY A 1 96 ? -16.795 -10.199 0.515 1.00 16.97 96 GLY A O 1
ATOM 719 N N . PRO A 1 97 ? -16.840 -12.146 -0.638 1.00 18.98 97 PRO A N 1
ATOM 720 C CA . PRO A 1 97 ? -17.276 -12.921 0.518 1.00 18.24 97 PRO A CA 1
ATOM 721 C C . PRO A 1 97 ? -16.251 -12.847 1.671 1.00 18.17 97 PRO A C 1
ATOM 722 O O . PRO A 1 97 ? -15.069 -12.766 1.452 1.00 15.31 97 PRO A O 1
ATOM 726 N N . LEU A 1 98 ? -16.755 -12.850 2.915 1.00 18.40 98 LEU A N 1
ATOM 727 C CA . LEU A 1 98 ? -15.903 -12.942 4.112 1.00 18.87 98 LEU A CA 1
ATOM 728 C C . LEU A 1 98 ? -15.067 -14.225 4.055 1.00 20.76 98 LEU A C 1
ATOM 729 O O . LEU A 1 98 ? -15.644 -15.272 3.742 1.00 23.15 98 LEU A O 1
ATOM 734 N N . LYS A 1 99 ? -13.772 -14.130 4.353 1.00 21.66 99 LYS A N 1
ATOM 735 C CA . LYS A 1 99 ? -12.828 -15.281 4.307 1.00 26.29 99 LYS A CA 1
ATOM 736 C C . LYS A 1 99 ? -12.381 -15.621 5.726 1.00 26.53 99 LYS A C 1
ATOM 737 O O . LYS A 1 99 ? -11.521 -16.513 5.892 1.00 24.03 99 LYS A O 1
ATOM 743 N N . ASP A 1 100 ? -12.959 -14.934 6.718 1.00 20.23 100 ASP A N 1
ATOM 744 C CA . ASP A 1 100 ? -12.630 -15.140 8.145 1.00 21.79 100 ASP A CA 1
ATOM 745 C C . ASP A 1 100 ? -13.839 -14.609 8.916 1.00 18.20 100 ASP A C 1
ATOM 746 O O . ASP A 1 100 ? -14.746 -14.004 8.318 1.00 19.21 100 ASP A O 1
ATOM 751 N N . GLY A 1 101 ? -13.875 -14.833 10.202 1.00 18.65 101 GLY A N 1
ATOM 752 C CA . GLY A 1 101 ? -14.934 -14.274 11.041 1.00 16.22 101 GLY A CA 1
ATOM 753 C C . GLY A 1 101 ? -14.613 -14.539 12.491 1.00 16.02 101 GLY A C 1
ATOM 754 O O . GLY A 1 101 ? -13.555 -15.108 12.791 1.00 16.65 101 GLY A O 1
ATOM 755 N N . GLY A 1 102 ? -15.497 -14.125 13.377 1.00 14.05 102 GLY A N 1
ATOM 756 C CA . GLY A 1 102 ? -15.351 -14.407 14.802 1.00 13.22 102 GLY A CA 1
ATOM 757 C C . GLY A 1 102 ? -14.780 -13.234 15.550 1.00 11.13 102 GLY A C 1
ATOM 758 O O . GLY A 1 102 ? -14.424 -12.246 14.970 1.00 9.12 102 GLY A O 1
ATOM 759 N N . ALA A 1 103 ? -14.703 -13.369 16.872 1.00 11.38 103 ALA A N 1
ATOM 760 C CA . ALA A 1 103 ? -14.359 -12.279 17.805 1.00 10.34 103 ALA A CA 1
ATOM 761 C C . ALA A 1 103 ? -13.023 -11.603 17.448 1.00 10.64 103 ALA A C 1
ATOM 762 O O . ALA A 1 103 ? -12.889 -10.366 17.664 1.00 10.62 103 ALA A O 1
ATOM 764 N N . HIS A 1 104 ? -12.023 -12.329 16.914 1.00 10.89 104 HIS A N 1
ATOM 765 C CA . HIS A 1 104 ? -10.689 -11.730 16.678 1.00 11.29 104 HIS A CA 1
ATOM 766 C C . HIS A 1 104 ? -10.791 -10.645 15.601 1.00 10.07 104 HIS A C 1
ATOM 767 O O . HIS A 1 104 ? -9.841 -9.902 15.455 1.00 10.14 104 HIS A O 1
ATOM 774 N N . ARG A 1 105 ? -11.895 -10.582 14.845 1.00 8.77 105 ARG A N 1
ATOM 775 C CA . ARG A 1 105 ? -12.089 -9.625 13.741 1.00 9.26 105 ARG A CA 1
ATOM 776 C C . ARG A 1 105 ? -12.806 -8.356 14.235 1.00 8.06 105 ARG A C 1
ATOM 777 O O . ARG A 1 105 ? -12.947 -7.390 13.462 1.00 8.45 105 ARG A O 1
ATOM 785 N N . VAL A 1 106 ? -13.269 -8.333 15.473 1.00 8.03 106 VAL A N 1
ATOM 786 C CA . VAL A 1 106 ? -14.053 -7.197 16.013 1.00 7.26 106 VAL A CA 1
ATOM 787 C C . VAL A 1 106 ? -13.098 -6.086 16.473 1.00 7.97 106 VAL A C 1
ATOM 788 O O . VAL A 1 106 ? -12.098 -6.380 17.168 1.00 8.86 106 VAL A O 1
ATOM 792 N N . HIS A 1 107 ? -13.408 -4.829 16.137 1.00 6.98 107 HIS A N 1
ATOM 793 C CA . HIS A 1 107 ? -12.742 -3.643 16.715 1.00 7.53 107 HIS A CA 1
ATOM 794 C C . HIS A 1 107 ? -13.699 -2.919 17.664 1.00 6.94 107 HIS A C 1
ATOM 795 O O . HIS A 1 107 ? -14.913 -2.979 17.500 1.00 6.93 107 HIS A O 1
ATOM 802 N N . ALA A 1 108 ? -13.145 -2.203 18.614 1.00 7.26 108 ALA A N 1
ATOM 803 C CA . ALA A 1 108 ? -13.936 -1.391 19.569 1.00 7.34 108 ALA A CA 1
ATOM 804 C C . ALA A 1 108 ? -13.084 -0.216 19.995 1.00 7.70 108 ALA A C 1
ATOM 805 O O . ALA A 1 108 ? -11.819 -0.347 20.006 1.00 7.74 108 ALA A O 1
ATOM 807 N N . GLY A 1 109 ? -13.734 0.853 20.427 1.00 7.90 109 GLY A N 1
ATOM 808 C CA . GLY A 1 109 ? -12.970 2.017 20.885 1.00 7.99 109 GLY A CA 1
ATOM 809 C C . GLY A 1 109 ? -13.864 3.109 21.426 1.00 8.77 109 GLY A C 1
ATOM 810 O O . GLY A 1 109 ? -14.994 3.347 20.911 1.00 8.92 109 GLY A O 1
ATOM 811 N N . GLY A 1 110 ? -13.304 3.824 22.377 1.00 8.62 110 GLY A N 1
ATOM 812 C CA . GLY A 1 110 ? -13.921 5.039 22.869 1.00 9.75 110 GLY A CA 1
ATOM 813 C C . GLY A 1 110 ? -13.714 5.184 24.356 1.00 9.73 110 GLY A C 1
ATOM 814 O O . GLY A 1 110 ? -13.220 4.326 25.063 1.00 8.97 110 GLY A O 1
ATOM 815 N N . PRO A 1 111 ? -13.986 6.384 24.845 1.00 11.06 111 PRO A N 1
ATOM 816 C CA . PRO A 1 111 ? -13.596 6.713 26.212 1.00 11.48 111 PRO A CA 1
ATOM 817 C C . PRO A 1 111 ? -14.275 5.820 27.254 1.00 10.52 111 PRO A C 1
ATOM 818 O O . PRO A 1 111 ? -13.718 5.578 28.287 1.00 10.57 111 PRO A O 1
ATOM 822 N N . GLY A 1 112 ? -15.498 5.315 27.014 1.00 8.93 112 GLY A N 1
ATOM 823 C CA . GLY A 1 112 ? -16.127 4.403 27.970 1.00 9.33 112 GLY A CA 1
ATOM 824 C C . GLY A 1 112 ? -15.424 3.060 28.126 1.00 8.62 112 GLY A C 1
ATOM 825 O O . GLY A 1 112 ? -15.854 2.279 29.007 1.00 8.90 112 GLY A O 1
ATOM 826 N N . LEU A 1 113 ? -14.384 2.784 27.351 1.00 8.46 113 LEU A N 1
ATOM 827 C CA . LEU A 1 113 ? -13.535 1.595 27.583 1.00 9.08 113 LEU A CA 1
ATOM 828 C C . LEU A 1 113 ? -12.236 1.983 28.310 1.00 9.41 113 LEU A C 1
ATOM 829 O O . LEU A 1 113 ? -11.339 1.106 28.396 1.00 8.94 113 LEU A O 1
ATOM 834 N N . GLU A 1 114 ? -12.171 3.186 28.859 1.00 10.45 114 GLU A N 1
ATOM 835 C CA . GLU A 1 114 ? -10.929 3.655 29.570 1.00 12.65 114 GLU A CA 1
ATOM 836 C C . GLU A 1 114 ? -11.251 4.397 30.870 1.00 12.51 114 GLU A C 1
ATOM 837 O O . GLU A 1 114 ? -10.774 3.953 31.937 1.00 12.68 114 GLU A O 1
ATOM 843 N N . ARG A 1 115 ? -12.025 5.467 30.811 1.00 11.69 115 ARG A N 1
ATOM 844 C CA . ARG A 1 115 ? -12.258 6.304 32.009 1.00 13.66 115 ARG A CA 1
ATOM 845 C C . ARG A 1 115 ? -13.544 7.085 31.836 1.00 12.47 115 ARG A C 1
ATOM 846 O O . ARG A 1 115 ? -13.814 7.532 30.729 1.00 13.63 115 ARG A O 1
ATOM 854 N N . GLY A 1 116 ? -14.253 7.306 32.944 1.00 11.64 116 GLY A N 1
ATOM 855 C CA . GLY A 1 116 ? -15.451 8.142 32.919 1.00 12.44 116 GLY A CA 1
ATOM 856 C C . GLY A 1 116 ? -15.690 8.749 34.293 1.00 13.50 116 GLY A C 1
ATOM 857 O O . GLY A 1 116 ? -14.803 8.624 35.188 1.00 12.51 116 GLY A O 1
ATOM 858 N N . GLU A 1 117 ? -16.877 9.310 34.433 1.00 14.15 117 GLU A N 1
ATOM 859 C CA . GLU A 1 117 ? -17.329 10.041 35.647 1.00 15.95 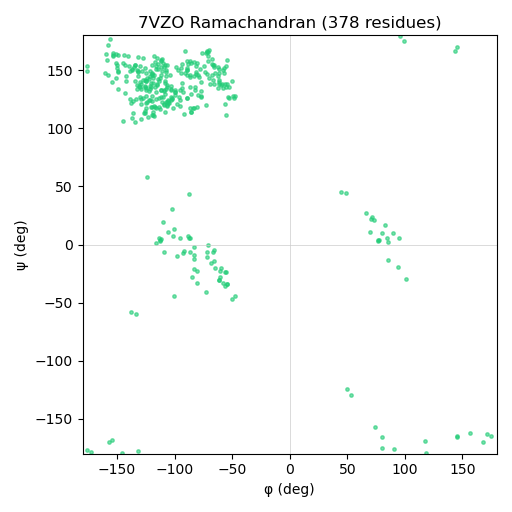117 GLU A CA 1
ATOM 860 C C . GLU A 1 117 ? -18.639 9.438 36.145 1.00 15.36 117 GLU A C 1
ATOM 861 O O . GLU A 1 117 ? -19.518 9.112 35.334 1.00 14.64 117 GLU A O 1
ATOM 867 N N . GLN A 1 118 ? -18.796 9.341 37.461 1.00 15.28 118 GLN A N 1
ATOM 868 C CA . GLN A 1 118 ? -20.030 8.884 38.138 1.00 15.93 118 GLN A CA 1
ATOM 869 C C . GLN A 1 118 ? -21.236 9.639 37.571 1.00 15.73 118 GLN A C 1
ATOM 870 O O . GLN A 1 118 ? -21.163 10.901 37.455 1.00 13.15 118 GLN A O 1
ATOM 876 N N . GLY A 1 119 ? -22.266 8.913 37.134 1.00 14.65 119 GLY A N 1
ATOM 877 C CA . GLY A 1 119 ? -23.557 9.479 36.709 1.00 16.29 119 GLY A CA 1
ATOM 878 C C . GLY A 1 119 ? -23.539 10.108 35.330 1.00 16.87 119 GLY A C 1
ATOM 879 O O . GLY A 1 119 ? -24.569 10.649 34.904 1.00 16.55 119 GLY A O 1
ATOM 880 N N . MET A 1 120 ? -22.427 10.047 34.605 1.00 14.98 120 MET A N 1
ATOM 881 C CA . MET A 1 120 ? -22.324 10.654 33.271 1.00 16.07 120 MET A CA 1
ATOM 882 C C . MET A 1 120 ? -22.272 9.520 32.238 1.00 14.96 120 MET A C 1
ATOM 883 O O . MET A 1 120 ? -21.777 8.444 32.517 1.00 12.20 120 MET A O 1
ATOM 888 N N . PRO A 1 121 ? -22.727 9.771 31.007 1.00 15.58 121 PRO A N 1
ATOM 889 C CA . PRO A 1 121 ? -22.634 8.765 29.936 1.00 14.67 121 PRO A CA 1
ATOM 890 C C . PRO A 1 121 ? -21.181 8.384 29.602 1.00 13.65 121 PRO A C 1
ATOM 891 O O . PRO A 1 121 ? -20.341 9.236 29.540 1.00 12.76 121 PRO A O 1
ATOM 895 N N . ASN A 1 122 ? -20.930 7.082 29.474 1.00 10.74 122 ASN A N 1
ATOM 896 C CA . ASN A 1 122 ? -19.653 6.471 29.040 1.00 11.10 122 ASN A CA 1
ATOM 897 C C . ASN A 1 122 ? -19.916 5.787 27.689 1.00 9.92 122 ASN A C 1
ATOM 898 O O . ASN A 1 122 ? -20.823 4.904 27.623 1.00 9.90 122 ASN A O 1
ATOM 903 N N . GLU A 1 123 ? -19.242 6.210 26.642 1.00 9.59 123 GLU A N 1
ATOM 904 C CA . GLU A 1 123 ? -19.620 5.840 25.260 1.00 9.51 123 GLU A CA 1
ATOM 905 C C . GLU A 1 123 ? -18.456 5.115 24.556 1.00 8.95 123 GLU A C 1
ATOM 906 O O . GLU A 1 123 ? -17.262 5.484 24.766 1.00 8.28 123 GLU A O 1
ATOM 912 N N . PHE A 1 124 ? -18.806 4.157 23.709 1.00 7.26 124 PHE A N 1
ATOM 913 C CA . PHE A 1 124 ? -17.831 3.490 22.812 1.00 7.24 124 PHE A CA 1
ATOM 914 C C . PHE A 1 124 ? -18.560 2.851 21.633 1.00 7.57 124 PHE A C 1
ATOM 915 O O . PHE A 1 124 ? -19.772 2.639 21.653 1.00 6.76 124 PHE A O 1
ATOM 923 N N . ASN A 1 125 ? -17.768 2.636 20.605 1.00 8.71 125 ASN A N 1
ATOM 924 C CA . ASN A 1 125 ? -18.158 2.060 19.300 1.00 10.24 125 ASN A CA 1
ATOM 925 C C . ASN A 1 125 ? -17.663 0.613 19.278 1.00 9.09 125 ASN A C 1
ATOM 926 O O . ASN A 1 125 ? -16.564 0.334 19.836 1.00 7.98 125 ASN A O 1
ATOM 931 N N . VAL A 1 126 ? -18.426 -0.263 18.625 1.00 7.68 126 VAL A N 1
ATOM 932 C CA . VAL A 1 126 ? -17.976 -1.648 18.277 1.00 7.88 126 VAL A CA 1
ATOM 933 C C . VAL A 1 126 ? -18.233 -1.883 16.786 1.00 7.49 126 VAL A C 1
ATOM 934 O O . VAL A 1 126 ? -19.295 -1.466 16.281 1.00 8.18 126 VAL A O 1
ATOM 938 N N . TRP A 1 127 ? -17.278 -2.441 16.039 1.00 7.16 127 TRP A N 1
ATOM 939 C CA . TRP A 1 127 ? -17.423 -2.683 14.590 1.00 7.12 127 TRP A CA 1
ATOM 940 C C . TRP A 1 127 ? -17.307 -4.196 14.365 1.00 7.44 127 TRP A C 1
ATOM 941 O O . TRP A 1 127 ? -16.267 -4.731 14.627 1.00 7.55 127 TRP A O 1
ATOM 952 N N . THR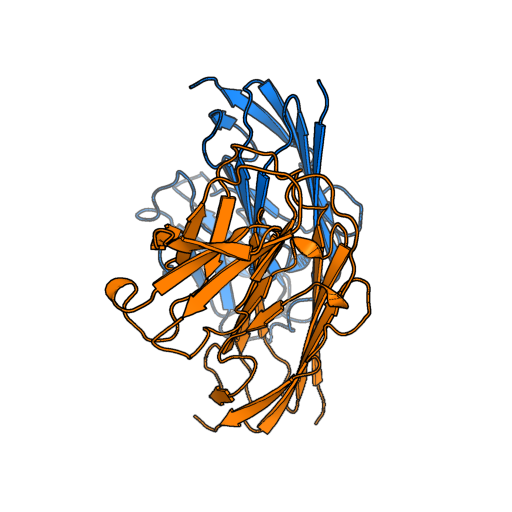 A 1 128 ? -18.372 -4.839 13.930 1.00 7.79 128 THR A N 1
ATOM 953 C CA . THR A 1 128 ? -18.452 -6.306 13.790 1.00 8.01 128 THR A CA 1
ATOM 954 C C . THR A 1 128 ? -18.574 -6.712 12.338 1.00 7.64 128 THR A C 1
ATOM 955 O O . THR A 1 128 ? -18.698 -7.917 12.121 1.00 7.91 128 THR A O 1
ATOM 959 N N . ARG A 1 129 ? -18.483 -5.823 11.353 1.00 9.53 129 ARG A N 1
ATOM 960 C CA . ARG A 1 129 ? -18.744 -6.282 9.951 1.00 10.81 129 ARG A CA 1
ATOM 961 C C . ARG A 1 129 ? -17.833 -7.446 9.538 1.00 9.79 129 ARG A C 1
ATOM 962 O O . ARG A 1 129 ? -18.290 -8.307 8.740 1.00 9.66 129 ARG A O 1
ATOM 970 N N . GLU A 1 130 ? -16.577 -7.480 9.985 1.00 8.93 130 GLU A N 1
ATOM 971 C CA . GLU A 1 130 ? -15.599 -8.499 9.534 1.00 8.92 130 GLU A CA 1
ATOM 972 C C . GLU A 1 130 ? -15.761 -9.792 10.323 1.00 9.29 130 GLU A C 1
ATOM 973 O O . GLU A 1 130 ? -15.158 -10.794 9.914 1.00 10.30 130 GLU A O 1
ATOM 979 N N . ALA A 1 131 ? -16.567 -9.796 11.388 1.00 8.77 131 ALA A N 1
ATOM 980 C CA . ALA A 1 131 ? -16.777 -10.971 12.269 1.00 8.12 131 ALA A CA 1
ATOM 981 C C . ALA A 1 131 ? -17.819 -11.911 11.676 1.00 9.06 131 ALA A C 1
ATOM 982 O O . ALA A 1 131 ? -17.874 -13.081 12.092 1.00 9.93 131 ALA A O 1
ATOM 984 N N . GLY A 1 132 ? -18.654 -11.403 10.792 1.00 9.82 132 GLY A N 1
ATOM 985 C CA . GLY A 1 132 ? -19.776 -12.129 10.184 1.00 10.65 132 GLY A CA 1
ATOM 986 C C . GLY A 1 132 ? -20.925 -12.317 11.159 1.00 10.39 132 GLY A C 1
ATOM 987 O O . GLY A 1 132 ? -21.043 -11.537 12.113 1.00 9.74 132 GLY A O 1
ATOM 988 N N . ALA A 1 133 ? -21.779 -13.317 10.936 1.00 10.05 133 ALA A N 1
ATOM 989 C CA . ALA A 1 133 ? -23.047 -13.491 11.689 1.00 10.10 133 ALA A CA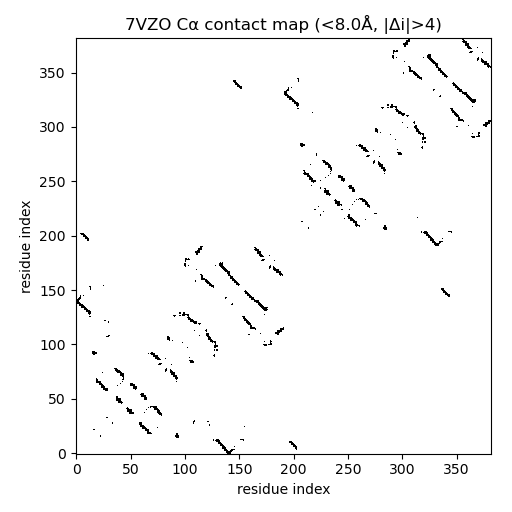 1
ATOM 990 C C . ALA A 1 133 ? -22.737 -13.826 13.145 1.00 11.56 133 ALA A C 1
ATOM 991 O O . ALA A 1 133 ? -21.782 -14.608 13.396 1.00 11.93 133 ALA A O 1
ATOM 993 N N . GLY A 1 134 ? -23.521 -13.293 14.076 1.00 10.37 134 GLY A N 1
ATOM 994 C CA . GLY A 1 134 ? -23.467 -13.815 15.438 1.00 10.59 134 GLY A CA 1
ATOM 995 C C . GLY A 1 134 ? -23.926 -12.868 16.501 1.00 10.38 134 GLY A C 1
ATOM 996 O O . GLY A 1 134 ? -24.688 -11.888 16.205 1.00 9.61 134 GLY A O 1
ATOM 997 N N . SER A 1 135 ? -23.529 -13.215 17.717 1.00 9.88 135 SER A N 1
ATOM 998 C CA . SER A 1 135 ? -24.011 -12.573 18.956 1.00 10.90 135 SER A CA 1
ATOM 999 C C . SER A 1 135 ? -22.938 -11.626 19.454 1.00 10.32 135 SER A C 1
ATOM 1000 O O . SER A 1 135 ? -21.813 -12.094 19.673 1.00 12.88 135 SER A O 1
ATOM 1003 N N . LEU A 1 136 ? -23.291 -10.369 19.647 1.00 8.54 136 LEU A N 1
ATOM 1004 C CA . LEU A 1 136 ? -22.409 -9.375 20.289 1.00 9.05 136 LEU A CA 1
ATOM 1005 C C . LEU A 1 136 ? -22.982 -9.198 21.693 1.00 8.94 136 LEU A C 1
ATOM 1006 O O . LEU A 1 136 ? -24.182 -8.818 21.811 1.00 8.77 136 LEU A O 1
ATOM 1011 N N . ALA A 1 137 ? -22.173 -9.449 22.688 1.00 8.47 137 ALA A N 1
ATOM 1012 C CA . ALA A 1 137 ? -22.536 -9.342 24.113 1.00 9.02 137 ALA A CA 1
ATOM 1013 C C . ALA A 1 137 ? -21.683 -8.273 24.785 1.00 9.96 137 ALA A C 1
ATOM 1014 O O . ALA A 1 137 ? -20.451 -8.314 24.684 1.00 10.73 137 ALA A O 1
ATOM 1016 N N . ILE A 1 138 ? -22.314 -7.435 25.593 1.00 10.35 138 ILE A N 1
ATOM 1017 C CA . ILE A 1 138 ? -21.605 -6.391 26.357 1.00 10.83 138 ILE A CA 1
ATOM 1018 C C . ILE A 1 138 ? -21.943 -6.575 27.829 1.00 9.84 138 ILE A C 1
ATOM 1019 O O . ILE A 1 138 ? -23.135 -6.716 28.140 1.00 10.17 138 ILE A O 1
ATOM 1024 N N . SER A 1 139 ? -20.951 -6.552 28.687 1.00 9.12 139 SER A N 1
ATOM 1025 C CA . SER A 1 139 ? -21.240 -6.614 30.142 1.00 11.07 139 SER A CA 1
ATOM 1026 C C . SER A 1 139 ? -20.450 -5.529 30.852 1.00 10.20 139 SER A C 1
ATOM 1027 O O . 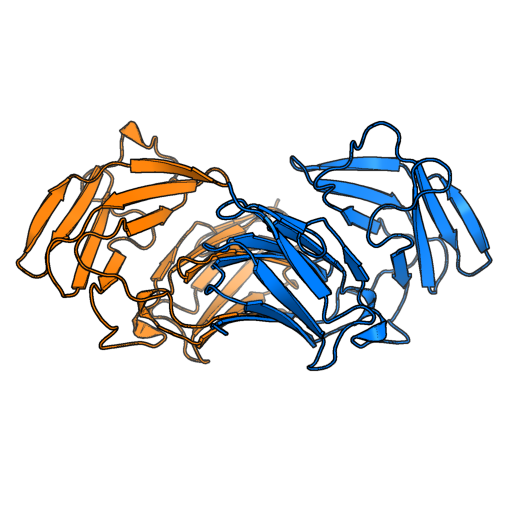SER A 1 139 ? -19.381 -5.145 30.365 1.00 10.38 139 SER A O 1
ATOM 1030 N N . VAL A 1 140 ? -21.059 -4.969 31.895 1.00 10.60 140 VAL A N 1
ATOM 1031 C CA . VAL A 1 140 ? -20.404 -3.961 32.744 1.00 9.38 140 VAL A CA 1
ATOM 1032 C C . VAL A 1 140 ? -20.490 -4.490 34.173 1.00 10.21 140 VAL A C 1
ATOM 1033 O O . VAL A 1 140 ? -21.583 -4.794 34.590 1.00 9.39 140 VAL A O 1
ATOM 1037 N N . GLU A 1 141 ? -19.344 -4.663 34.831 1.00 10.46 141 GLU A N 1
ATOM 1038 C CA . GLU A 1 141 ? -19.309 -5.198 36.219 1.00 13.39 141 GLU A CA 1
ATOM 1039 C C . GLU A 1 141 ? -18.529 -4.227 37.107 1.00 13.94 141 GLU A C 1
ATOM 1040 O O . GLU A 1 141 ? -17.437 -3.759 36.717 1.00 13.57 141 GLU A O 1
ATOM 1046 N N . GLY A 1 142 ? -19.046 -3.972 38.299 1.00 13.56 142 GLY A N 1
ATOM 1047 C CA . GLY A 1 142 ? -18.344 -3.109 39.237 1.00 14.80 142 GLY A CA 1
ATOM 1048 C C . GLY A 1 142 ? -19.217 -2.797 40.433 1.00 14.85 142 GLY A C 1
ATOM 1049 O O . GLY A 1 142 ? -20.180 -3.506 40.695 1.00 13.94 142 GLY A O 1
ATOM 1050 N N . PRO A 1 143 ? -18.842 -1.760 41.193 1.00 16.88 143 PRO A N 1
ATOM 1051 C CA . PRO A 1 143 ? -19.535 -1.450 42.445 1.00 18.87 143 PRO A CA 1
ATOM 1052 C C . PRO A 1 143 ? -20.954 -0.883 42.303 1.00 21.65 143 PRO A C 1
ATOM 1053 O O . PRO A 1 143 ? -21.568 -0.677 43.344 1.00 27.95 143 PRO A O 1
ATOM 1057 N N . SER A 1 144 ? -21.494 -0.692 41.097 1.00 17.82 144 SER A N 1
ATOM 1058 C CA . SER A 1 144 ? -22.935 -0.364 40.934 1.00 17.87 144 SER A CA 1
ATOM 1059 C C . SER A 1 144 ? -23.476 -1.037 39.665 1.00 18.04 144 SER A C 1
ATOM 1060 O O . SER A 1 144 ? -22.636 -1.510 38.835 1.00 15.18 144 SER A O 1
ATOM 1063 N N . LYS A 1 145 ? -24.795 -1.158 39.529 1.00 17.84 145 LYS A N 1
ATOM 1064 C CA . LYS A 1 145 ? -25.411 -1.835 38.358 1.00 20.64 145 LYS A CA 1
ATOM 1065 C C . LYS A 1 145 ? -25.547 -0.805 37.250 1.00 18.59 145 LYS A C 1
ATOM 1066 O O . LYS A 1 145 ? -26.223 0.192 37.462 1.00 18.74 145 LYS A O 1
ATOM 1072 N N . ALA A 1 146 ? -24.822 -0.975 36.145 1.00 15.27 146 ALA A N 1
ATOM 1073 C CA . ALA A 1 146 ? -24.860 -0.002 35.036 1.00 13.74 146 ALA A CA 1
ATOM 1074 C C . ALA A 1 146 ? -26.255 0.013 34.405 1.00 13.19 146 ALA A C 1
ATOM 1075 O O . ALA A 1 146 ? -26.941 -1.020 34.440 1.00 13.92 146 ALA A O 1
ATOM 1077 N N . GLU A 1 147 ? -26.594 1.143 33.803 1.00 13.25 147 GLU A N 1
ATOM 1078 C CA . GLU A 1 147 ? -27.719 1.341 32.880 1.00 15.38 147 GLU A CA 1
ATOM 1079 C C . GLU A 1 147 ? -27.087 1.384 31.493 1.00 13.50 147 GLU A C 1
ATOM 1080 O O . GLU A 1 147 ? -26.162 2.252 31.279 1.00 13.85 147 GLU A O 1
ATOM 1086 N N . ILE A 1 148 ? -27.571 0.558 30.581 1.00 10.72 148 ILE A N 1
ATOM 1087 C CA . ILE A 1 148 ? -26.901 0.422 29.246 1.00 9.62 148 ILE A CA 1
ATOM 1088 C C . ILE A 1 148 ? -27.912 0.687 28.135 1.00 8.44 148 ILE A C 1
ATOM 1089 O O . ILE A 1 148 ? -28.974 0.016 28.112 1.00 8.45 148 ILE A O 1
ATOM 1094 N N . ASP A 1 149 ? -27.570 1.586 27.231 1.00 8.83 149 ASP A N 1
ATOM 1095 C CA . ASP A 1 149 ? -28.344 1.794 25.986 1.00 8.83 149 ASP A CA 1
ATOM 1096 C C . ASP A 1 149 ? -27.434 1.423 24.818 1.00 8.11 149 ASP A C 1
ATOM 1097 O O . ASP A 1 149 ? -26.230 1.619 24.915 1.00 7.73 149 ASP A O 1
ATOM 1102 N N . PHE A 1 150 ? -27.987 0.971 23.717 1.00 6.95 150 PHE A N 1
ATOM 1103 C CA . PHE A 1 150 ? -27.132 0.707 22.552 1.00 8.05 150 PHE A CA 1
ATOM 1104 C C . PHE A 1 150 ? -27.894 0.929 21.266 1.00 7.81 150 PHE A C 1
ATOM 1105 O O . PHE A 1 150 ? -29.098 0.704 21.204 1.00 7.54 150 PHE A O 1
ATOM 1113 N N . LYS A 1 151 ? -27.166 1.338 20.228 1.00 7.93 151 LYS A N 1
ATOM 1114 C CA . LYS A 1 151 ? -27.749 1.500 18.884 1.00 8.54 151 LYS A CA 1
ATOM 1115 C C . LYS A 1 151 ? -26.992 0.567 17.941 1.00 8.92 151 LYS A C 1
ATOM 1116 O O . LYS A 1 151 ? -25.774 0.722 17.801 1.00 8.70 151 LYS A O 1
ATOM 1122 N N . ASP A 1 152 ? -27.698 -0.379 17.360 1.00 8.35 152 ASP A N 1
ATOM 1123 C CA . ASP A 1 152 ? -27.104 -1.453 16.535 1.00 9.46 152 ASP A CA 1
ATOM 1124 C C . ASP A 1 152 ? -27.516 -1.206 15.091 1.00 9.60 152 ASP A C 1
ATOM 1125 O O . ASP A 1 152 ? -28.724 -1.110 14.840 1.00 9.10 152 ASP A O 1
ATOM 1130 N N . ARG A 1 153 ? -26.549 -1.077 14.190 1.00 9.67 153 ARG A N 1
ATOM 1131 C CA . ARG A 1 153 ? -26.797 -0.619 12.812 1.00 11.33 153 ARG A CA 1
ATOM 1132 C C . ARG A 1 153 ? -26.598 -1.732 11.791 1.00 10.52 153 ARG A C 1
ATOM 1133 O O . ARG A 1 153 ? -25.865 -2.723 12.037 1.00 10.07 153 ARG A O 1
ATOM 1141 N N . LYS A 1 154 ? -27.194 -1.517 10.627 1.00 11.06 154 LYS A N 1
ATOM 1142 C CA . LYS A 1 154 ? -27.163 -2.457 9.484 1.00 11.75 154 LYS A CA 1
ATOM 1143 C C . LYS A 1 154 ? -25.723 -2.712 8.994 1.00 11.84 154 LYS A C 1
ATOM 1144 O O . LYS A 1 154 ? -25.508 -3.749 8.331 1.00 11.62 154 LYS A O 1
ATOM 1150 N N . ASP A 1 155 ? -24.792 -1.812 9.266 1.00 10.89 155 ASP A N 1
ATOM 1151 C CA . ASP A 1 155 ? -23.382 -1.908 8.802 1.00 11.60 155 ASP A CA 1
ATOM 1152 C C . ASP A 1 155 ? -22.550 -2.721 9.784 1.00 9.74 155 ASP A C 1
ATOM 1153 O O . ASP A 1 155 ? -21.345 -2.828 9.552 1.00 10.42 155 ASP A O 1
ATOM 1158 N N . GLY A 1 156 ? -23.154 -3.300 10.802 1.00 9.43 156 GLY A N 1
ATOM 1159 C CA . GLY A 1 156 ? -22.475 -4.148 11.789 1.00 9.36 156 GLY A CA 1
ATOM 1160 C C . GLY A 1 156 ? -21.844 -3.340 12.912 1.00 9.62 156 GLY A C 1
ATOM 1161 O O . GLY A 1 156 ? -21.175 -3.942 13.769 1.00 9.96 156 GLY A O 1
ATOM 1162 N N . SER A 1 157 ? -22.007 -2.038 12.916 1.00 9.14 157 SER A N 1
ATOM 1163 C CA . SER A 1 157 ? -21.500 -1.206 14.025 1.00 9.43 157 SER A CA 1
ATOM 1164 C C . SER A 1 157 ? -22.566 -1.087 15.132 1.00 9.48 157 SER A C 1
ATOM 1165 O O . SER A 1 157 ? -23.792 -1.109 14.868 1.00 9.18 157 SER A O 1
ATOM 1168 N N . CYS A 1 158 ? -22.106 -0.944 16.346 1.00 9.50 158 CYS A N 1
ATOM 1169 C CA . CYS A 1 158 ? -22.960 -0.828 17.548 1.00 10.18 158 CYS A CA 1
ATOM 1170 C C . CYS A 1 158 ? -22.363 0.242 18.443 1.00 10.90 158 CYS A C 1
ATOM 1171 O O . CYS A 1 158 ? -21.209 0.072 18.872 1.00 14.08 158 CYS A O 1
ATOM 1174 N N . TYR A 1 159 ? -23.133 1.250 18.823 1.00 9.63 159 TYR A N 1
ATOM 1175 C CA . TYR A 1 159 ? -22.671 2.340 19.677 1.00 9.94 159 TYR A CA 1
ATOM 1176 C C . TYR A 1 159 ? -23.353 2.172 21.018 1.00 9.30 159 TYR A C 1
ATOM 1177 O O . TYR A 1 159 ? -24.587 1.997 21.042 1.00 9.57 159 TYR A O 1
ATOM 1186 N N . VAL A 1 160 ? -22.554 2.143 22.075 1.00 7.92 160 VAL A N 1
ATOM 1187 C CA . VAL A 1 160 ? -22.980 1.836 23.457 1.00 8.70 160 VAL A CA 1
ATOM 1188 C C . VAL A 1 160 ? -22.798 3.093 24.308 1.00 8.97 160 VAL A C 1
ATOM 1189 O O . VAL A 1 160 ? -21.722 3.721 24.257 1.00 8.95 160 VAL A O 1
ATOM 1193 N N . SER A 1 161 ? -23.733 3.299 25.212 1.00 8.81 161 SER A N 1
ATOM 1194 C CA . SER A 1 161 ? -23.678 4.365 26.219 1.00 9.84 161 SER A CA 1
ATOM 1195 C C . SER A 1 161 ? -24.118 3.754 27.534 1.00 9.51 161 SER A C 1
ATOM 1196 O O . SER A 1 161 ? -25.189 3.108 27.559 1.00 9.19 161 SER A O 1
ATOM 1199 N N . TYR A 1 162 ? -23.290 3.836 28.567 1.00 8.50 162 TYR A N 1
ATOM 1200 C CA . TYR A 1 162 ? -23.679 3.241 29.874 1.00 8.38 162 TYR A CA 1
ATOM 1201 C C . TYR A 1 162 ? -23.450 4.294 30.957 1.00 9.05 162 TYR A C 1
ATOM 1202 O O . TYR A 1 162 ? -22.507 5.066 30.842 1.00 8.84 162 TYR A O 1
ATOM 1211 N N . VAL A 1 163 ? -24.201 4.179 32.041 1.00 8.99 163 VAL A N 1
ATOM 1212 C CA . VAL A 1 163 ? -24.064 5.110 33.185 1.00 10.97 163 VAL A CA 1
ATOM 1213 C C . VAL A 1 163 ? -23.935 4.231 34.417 1.00 11.37 163 VAL A C 1
ATOM 1214 O O . VAL A 1 163 ? -24.649 3.203 34.518 1.00 11.88 163 VAL A O 1
ATOM 1218 N N . VAL A 1 164 ? -23.051 4.626 35.333 1.00 11.04 164 VAL A N 1
ATOM 1219 C CA . VAL A 1 164 ? -22.924 3.948 36.637 1.00 12.37 164 VAL A CA 1
ATOM 1220 C C . VAL A 1 164 ? -23.090 4.986 37.748 1.00 14.41 164 VAL A C 1
ATOM 1221 O O . VAL A 1 164 ? -22.662 6.123 37.570 1.00 15.38 164 VAL A O 1
ATOM 1225 N N . ALA A 1 165 ? -23.659 4.540 38.868 1.00 15.56 165 ALA A N 1
ATOM 1226 C CA . ALA A 1 165 ? -24.002 5.424 40.005 1.00 16.64 165 ALA A CA 1
ATOM 1227 C C . ALA A 1 165 ? -22.766 5.713 40.859 1.00 16.87 165 ALA A C 1
ATOM 1228 O O . ALA A 1 165 ? -22.761 6.785 41.467 1.00 19.94 165 ALA A O 1
ATOM 1230 N N . GLU A 1 166 ? -21.836 4.787 40.990 1.00 17.10 166 GLU A N 1
ATOM 1231 C CA . GLU A 1 166 ? -20.719 4.858 41.972 1.00 18.56 166 GLU A CA 1
ATOM 1232 C C . GLU A 1 166 ? -19.387 4.900 41.242 1.00 19.33 166 GLU A C 1
ATOM 1233 O O . GLU A 1 166 ? -19.204 4.297 40.182 1.00 17.48 166 GLU A O 1
ATOM 1239 N N . PRO A 1 167 ? -18.414 5.635 41.810 1.00 17.42 167 PRO A N 1
ATOM 1240 C CA . PRO A 1 167 ? -17.066 5.656 41.287 1.00 17.06 167 PRO A CA 1
ATOM 1241 C C . PRO A 1 167 ? -16.448 4.295 41.605 1.00 15.88 167 PRO A C 1
ATOM 1242 O O . PRO A 1 167 ? -16.937 3.549 42.469 1.00 16.39 167 PRO A O 1
ATOM 1246 N N . GLY A 1 168 ? -15.369 3.985 40.911 1.00 14.78 168 GLY A N 1
ATOM 1247 C CA . GLY A 1 168 ? -14.608 2.771 41.202 1.00 14.21 168 GLY A CA 1
ATOM 1248 C C . GLY A 1 168 ? -14.022 2.145 39.947 1.00 14.14 168 GLY A C 1
ATOM 1249 O O . GLY A 1 168 ? -14.010 2.790 38.847 1.00 14.96 168 GLY A O 1
ATOM 1250 N N . GLU A 1 169 ? -13.593 0.914 40.128 1.00 14.12 169 GLU A N 1
ATOM 1251 C CA . GLU A 1 169 ? -12.996 0.079 39.068 1.00 14.70 169 GLU A CA 1
ATOM 1252 C C . GLU A 1 169 ? -14.114 -0.783 38.496 1.00 13.13 169 GLU A C 1
ATOM 1253 O O . GLU A 1 169 ? -14.774 -1.514 39.256 1.00 14.03 169 GLU A O 1
ATOM 1259 N N . TYR A 1 170 ? -14.299 -0.686 37.188 1.00 11.72 170 TYR A N 1
ATOM 1260 C CA . TYR A 1 170 ? -15.310 -1.448 36.426 1.00 12.10 170 TYR A CA 1
ATOM 1261 C C . TYR A 1 170 ? -14.581 -2.295 35.386 1.00 12.31 170 TYR A C 1
ATOM 1262 O O . TYR A 1 170 ? -13.431 -2.012 35.017 1.00 13.04 170 TYR A O 1
ATOM 1271 N N . ARG A 1 171 ? -15.241 -3.370 35.009 1.00 11.25 171 ARG A N 1
ATOM 1272 C CA . ARG A 1 171 ? -14.827 -4.296 33.931 1.00 12.91 171 ARG A CA 1
ATOM 1273 C C . ARG A 1 171 ? -15.893 -4.231 32.842 1.00 12.01 171 ARG A C 1
ATOM 1274 O O . ARG A 1 171 ? -17.070 -4.456 33.151 1.00 10.88 171 ARG A O 1
ATOM 1282 N N . VAL A 1 172 ? -15.488 -3.937 31.617 1.00 10.87 172 VAL A N 1
ATOM 1283 C CA . VAL A 1 172 ? -16.394 -3.938 30.448 1.00 9.94 172 VAL A CA 1
ATOM 1284 C C . VAL A 1 172 ? -15.934 -5.092 29.544 1.00 9.87 172 VAL A C 1
ATOM 1285 O O . VAL A 1 172 ? -14.739 -5.106 29.146 1.00 9.91 172 VAL A O 1
ATOM 1289 N N . GLY A 1 173 ? -16.820 -6.065 29.368 1.00 8.34 173 GLY A N 1
ATOM 1290 C CA . GLY A 1 173 ? -16.599 -7.237 28.532 1.00 8.42 173 GLY A CA 1
ATOM 1291 C C . GLY A 1 173 ? -17.277 -7.043 27.213 1.00 8.05 173 GLY A C 1
ATOM 1292 O O . GLY A 1 173 ? -18.466 -6.688 27.191 1.00 9.39 173 GLY A O 1
ATOM 1293 N N . ILE A 1 174 ? -16.578 -7.319 26.126 1.00 8.07 174 ILE A N 1
ATOM 1294 C CA . ILE A 1 174 ? -17.183 -7.345 24.785 1.00 8.38 174 ILE A CA 1
ATOM 1295 C C . ILE A 1 174 ? -16.852 -8.736 24.234 1.00 8.79 174 ILE A C 1
ATOM 1296 O O . ILE A 1 174 ? -15.664 -9.001 24.004 1.00 8.11 174 ILE A O 1
ATOM 1301 N N . LYS A 1 175 ? -17.891 -9.514 23.965 1.00 9.17 175 LYS A N 1
ATOM 1302 C CA . LYS A 1 175 ? -17.754 -10.886 23.429 1.00 10.63 175 LYS A CA 1
ATOM 1303 C C . LYS A 1 175 ? -18.515 -11.024 22.146 1.00 9.70 175 LYS A C 1
ATOM 1304 O O . LYS A 1 175 ? -19.592 -10.410 21.997 1.00 9.69 175 LYS A O 1
ATOM 1310 N N . PHE A 1 176 ? -17.961 -11.792 21.218 1.00 8.66 176 PHE A N 1
ATOM 1311 C CA . PHE A 1 176 ? -18.643 -12.085 19.961 1.00 8.28 176 PHE A CA 1
ATOM 1312 C C . PHE A 1 176 ? -18.719 -13.599 19.845 1.00 8.18 176 PHE A C 1
ATOM 1313 O O . PHE A 1 176 ? -17.677 -14.238 19.972 1.00 8.93 176 PHE A O 1
ATOM 1321 N N . ASN A 1 177 ? -19.922 -14.109 19.719 1.00 8.72 177 ASN A N 1
ATOM 1322 C CA . ASN A 1 177 ? -20.155 -15.588 19.754 1.00 9.62 177 ASN A CA 1
ATOM 1323 C C . ASN A 1 177 ? -19.440 -16.202 20.960 1.00 11.14 177 ASN A C 1
ATOM 1324 O O . ASN A 1 177 ? -18.762 -17.257 20.816 1.00 11.07 177 ASN A O 1
ATOM 1329 N N . ASP A 1 178 ? -19.561 -15.546 22.099 1.00 12.25 178 ASP A N 1
ATOM 1330 C CA . ASP A 1 178 ? -19.158 -16.028 23.440 1.00 14.89 178 ASP A CA 1
ATOM 1331 C C . ASP A 1 178 ? -17.637 -16.027 23.598 1.00 14.36 178 ASP A C 1
ATOM 1332 O O . ASP A 1 178 ? -17.176 -16.677 24.542 1.00 16.38 178 ASP A O 1
ATOM 1337 N N . LYS A 1 179 ? -16.886 -15.259 22.799 1.00 12.37 179 LYS A N 1
ATOM 1338 C CA . LYS A 1 179 ? -15.411 -15.166 22.928 1.00 12.14 179 LYS A CA 1
ATOM 1339 C C . LYS A 1 179 ? -15.060 -13.692 23.073 1.00 10.78 179 LYS A C 1
ATOM 1340 O O . LYS A 1 179 ? -15.653 -12.845 22.364 1.00 9.90 179 LYS A O 1
ATOM 1346 N N . HIS A 1 180 ? -14.182 -13.394 24.008 1.00 10.55 180 HIS A N 1
ATOM 1347 C CA . HIS A 1 180 ? -13.658 -12.012 24.122 1.00 9.86 180 HIS A CA 1
ATOM 1348 C C . HIS A 1 180 ? -13.064 -11.546 22.796 1.00 9.64 180 HIS A C 1
ATOM 1349 O O . HIS A 1 180 ? -12.261 -12.273 22.148 1.00 9.14 180 HIS A O 1
ATOM 1356 N N . ILE A 1 181 ? -13.353 -10.284 22.432 1.00 8.85 181 ILE A N 1
ATOM 1357 C CA . ILE A 1 181 ? -12.670 -9.618 21.319 1.00 8.79 181 ILE A CA 1
ATOM 1358 C C . ILE A 1 181 ? -11.253 -9.300 21.814 1.00 9.71 181 ILE A C 1
ATOM 1359 O O . ILE A 1 181 ? -10.983 -9.381 23.024 1.00 10.29 181 ILE A O 1
ATOM 1364 N N . PRO A 1 182 ? -10.309 -8.970 20.921 1.00 12.02 182 PRO A N 1
ATOM 1365 C CA . PRO A 1 182 ? -8.897 -8.976 21.322 1.00 14.11 182 PRO A CA 1
ATOM 1366 C C . PRO A 1 182 ? -8.556 -8.215 22.622 1.00 15.92 182 PRO A C 1
ATOM 1367 O O . PRO A 1 182 ? -7.822 -8.782 23.421 1.00 21.16 182 PRO A O 1
ATOM 1371 N N . ASP A 1 183 ? -9.033 -6.998 22.842 1.00 14.74 183 ASP A N 1
ATOM 1372 C CA . ASP A 1 183 ? -8.636 -6.221 24.063 1.00 15.21 183 ASP A CA 1
ATOM 1373 C C . ASP A 1 183 ? -9.619 -6.352 25.230 1.00 12.90 183 ASP A C 1
ATOM 1374 O O . ASP A 1 183 ? -9.439 -5.629 26.234 1.00 12.07 183 ASP A O 1
ATOM 1379 N N . SER A 1 184 ? -10.647 -7.197 25.110 1.00 10.47 184 SER A N 1
ATOM 1380 C CA . SER A 1 184 ? -11.643 -7.428 26.171 1.00 10.22 184 SER A CA 1
ATOM 1381 C C . SER A 1 184 ? -11.121 -8.518 27.105 1.00 11.51 184 SER A C 1
ATOM 1382 O O . SER A 1 184 ? -10.492 -9.485 26.655 1.00 11.82 184 SER A O 1
ATOM 1385 N N . PRO A 1 185 ? -11.383 -8.443 28.419 1.00 11.43 185 PRO A N 1
ATOM 1386 C CA . PRO A 1 185 ? -12.120 -7.333 29.014 1.00 11.04 185 PRO A CA 1
ATOM 1387 C C . PRO A 1 185 ? -11.296 -6.064 29.261 1.00 11.34 185 PRO A C 1
ATOM 1388 O O . PRO A 1 185 ? -10.057 -6.128 29.433 1.00 12.03 185 PRO A O 1
ATOM 1392 N N . TYR A 1 186 ? -12.000 -4.936 29.328 1.00 10.70 186 TYR A N 1
ATOM 1393 C CA . TYR A 1 186 ? -11.434 -3.581 29.519 1.00 11.21 186 TYR A CA 1
ATOM 1394 C C . TYR A 1 186 ? -11.583 -3.192 30.984 1.00 12.19 186 TYR A C 1
ATOM 1395 O O . TYR A 1 186 ? -12.596 -3.343 31.570 1.00 11.62 186 TYR A O 1
ATOM 1404 N N . LYS A 1 187 ? -10.487 -2.709 31.552 1.00 12.68 187 LYS A N 1
ATOM 1405 C CA . LYS A 1 187 ? -10.500 -2.132 32.906 1.00 13.02 187 LYS A CA 1
ATOM 1406 C C . LYS A 1 187 ? -10.805 -0.649 32.780 1.00 11.93 187 LYS A C 1
ATOM 1407 O O . LYS A 1 187 ? -10.109 0.072 32.009 1.00 11.98 187 LYS A O 1
ATOM 1413 N N . VAL A 1 188 ? -11.825 -0.199 33.490 1.00 11.37 188 VAL A N 1
ATOM 1414 C CA . VAL A 1 188 ? -12.363 1.179 33.358 1.00 11.57 188 VAL A CA 1
ATOM 1415 C C . VAL A 1 188 ? -12.420 1.806 34.744 1.00 12.45 188 VAL A C 1
ATOM 1416 O O . VAL A 1 188 ? -12.983 1.196 35.602 1.00 15.40 188 VAL A O 1
ATOM 1420 N N . TYR A 1 189 ? -11.820 2.973 34.923 1.00 13.23 189 TYR A N 1
ATOM 1421 C CA . TYR A 1 189 ? -11.938 3.698 36.205 1.00 13.28 189 TYR A CA 1
ATOM 1422 C C . TYR A 1 189 ? -12.999 4.781 36.000 1.00 12.19 189 TYR A C 1
ATOM 1423 O O . TYR A 1 189 ? -12.936 5.544 35.039 1.00 12.52 189 TYR A O 1
ATOM 1432 N N . ILE A 1 190 ? -13.918 4.840 36.942 1.00 12.83 190 ILE A N 1
ATOM 1433 C CA . ILE A 1 190 ? -14.972 5.871 37.025 1.00 12.03 190 ILE A CA 1
ATOM 1434 C C . ILE A 1 190 ? -14.664 6.790 38.219 1.00 13.94 190 ILE A C 1
ATOM 1435 O O . ILE A 1 190 ? -14.585 6.290 39.330 1.00 14.22 190 ILE A O 1
ATOM 1440 N N . THR A 1 191 ? -14.506 8.073 37.929 1.00 15.00 191 THR A N 1
ATOM 1441 C CA . THR A 1 191 ? -14.103 9.090 38.932 1.00 17.65 191 THR A CA 1
ATOM 1442 C C . THR A 1 191 ? -15.331 9.605 39.665 1.00 19.32 191 THR A C 1
ATOM 1443 O O . THR A 1 191 ? -16.459 9.539 39.156 1.00 16.56 191 THR A O 1
ATOM 1447 N N . PRO A 1 192 ? -15.148 10.132 40.905 1.00 19.34 192 PRO A N 1
ATOM 1448 C CA . PRO A 1 192 ? -16.213 10.880 41.586 1.00 21.16 192 PRO A CA 1
ATOM 1449 C C . PRO A 1 192 ? -16.634 12.165 40.850 1.00 21.75 192 PRO A C 1
ATOM 1450 O O . PRO A 1 192 ? -15.825 12.732 40.135 1.00 22.90 192 PRO A O 1
ATOM 1454 N N . SER A 1 193 ? -17.873 12.624 41.022 1.00 23.74 193 SER A N 1
ATOM 1455 C CA . SER A 1 193 ? -18.323 13.987 40.621 1.00 29.82 193 SER A CA 1
ATOM 1456 C C . SER A 1 193 ? -17.423 15.057 41.262 1.00 30.92 193 SER A C 1
ATOM 1457 O O . SER A 1 193 ? -17.079 15.920 40.426 1.00 35.05 193 SER A O 1
ATOM 1460 N N . ASN B 1 3 ? -40.970 -13.532 -4.903 1.00 58.67 3 ASN B N 1
ATOM 1461 C CA . ASN B 1 3 ? -39.788 -13.275 -4.019 1.00 59.97 3 ASN B CA 1
ATOM 1462 C C . ASN B 1 3 ? -40.284 -13.183 -2.568 1.00 57.24 3 ASN B C 1
ATOM 1463 O O . ASN B 1 3 ? -41.286 -12.458 -2.345 1.00 58.08 3 ASN B O 1
ATOM 1468 N N . ARG B 1 4 ? -39.660 -13.920 -1.637 1.00 46.91 4 ARG B N 1
ATOM 1469 C CA . ARG B 1 4 ? -39.954 -13.820 -0.180 1.00 46.18 4 ARG B CA 1
ATOM 1470 C C . ARG B 1 4 ? -38.624 -13.809 0.582 1.00 39.15 4 ARG B C 1
ATOM 1471 O O . ARG B 1 4 ? -37.886 -14.796 0.512 1.00 38.71 4 ARG B O 1
ATOM 1479 N N . GLN B 1 5 ? -38.292 -12.689 1.222 1.00 29.44 5 GLN B N 1
ATOM 1480 C CA . GLN B 1 5 ? -37.010 -12.523 1.948 1.00 26.93 5 GLN B CA 1
ATOM 1481 C C . GLN B 1 5 ? -37.344 -12.113 3.384 1.00 23.77 5 GLN B C 1
ATOM 1482 O O . GLN B 1 5 ? -38.321 -11.378 3.559 1.00 20.24 5 GLN B O 1
ATOM 1488 N N . THR B 1 6 ? -36.610 -12.638 4.359 1.00 22.93 6 THR B N 1
ATOM 1489 C CA . THR B 1 6 ? -36.782 -12.246 5.784 1.00 21.83 6 THR B CA 1
ATOM 1490 C C . THR B 1 6 ? -35.465 -11.699 6.311 1.00 18.94 6 THR B C 1
ATOM 1491 O O . THR B 1 6 ? -34.394 -12.306 6.038 1.00 21.71 6 THR B O 1
ATOM 1495 N N . GLU B 1 7 ? -35.545 -10.575 7.006 1.00 15.14 7 GLU B N 1
ATOM 1496 C CA . GLU B 1 7 ? -34.407 -10.037 7.783 1.00 15.34 7 GLU B CA 1
ATOM 1497 C C . GLU B 1 7 ? -34.865 -10.004 9.244 1.00 12.85 7 GLU B C 1
ATOM 1498 O O . GLU B 1 7 ? -36.030 -9.667 9.462 1.00 12.79 7 GLU B O 1
ATOM 1504 N N . ARG B 1 8 ? -33.987 -10.378 10.163 1.00 11.75 8 ARG B N 1
ATOM 1505 C CA . ARG B 1 8 ? -34.338 -10.508 11.602 1.00 11.93 8 ARG B CA 1
ATOM 1506 C C . ARG B 1 8 ? -33.156 -10.025 12.444 1.00 10.97 8 ARG B C 1
ATOM 1507 O O . ARG B 1 8 ? -31.996 -10.404 12.159 1.00 10.20 8 ARG B O 1
ATOM 1515 N N . ILE B 1 9 ? -33.471 -9.327 13.526 1.00 9.34 9 ILE B N 1
ATOM 1516 C CA . ILE B 1 9 ? -32.494 -9.035 14.587 1.00 9.30 9 ILE B CA 1
ATOM 1517 C C . ILE B 1 9 ? -33.113 -9.479 15.898 1.00 8.90 9 ILE B C 1
ATOM 1518 O O . ILE B 1 9 ? -34.373 -9.644 15.984 1.00 7.80 9 ILE B O 1
ATOM 1523 N N . LYS B 1 10 ? -32.266 -9.669 16.884 1.00 8.16 10 LYS B N 1
ATOM 1524 C CA . LYS B 1 10 ? -32.754 -9.996 18.234 1.00 9.30 10 LYS B CA 1
ATOM 1525 C C . LYS B 1 10 ? -31.913 -9.246 19.240 1.00 8.64 10 LYS B C 1
ATOM 1526 O O . LYS B 1 10 ? -30.736 -9.070 19.004 1.00 8.89 10 LYS B O 1
ATOM 1532 N N . ARG B 1 11 ? -32.487 -8.965 20.398 1.00 8.56 11 ARG B N 1
ATOM 1533 C CA . ARG B 1 11 ? -31.700 -8.471 21.522 1.00 8.25 11 ARG B CA 1
ATOM 1534 C C . ARG B 1 11 ? -32.174 -9.191 22.778 1.00 8.14 11 ARG B C 1
ATOM 1535 O O . ARG B 1 11 ? -33.368 -9.555 22.843 1.00 8.33 11 ARG B O 1
ATOM 1543 N N . GLN B 1 12 ? -31.271 -9.377 23.728 1.00 7.69 12 GLN B N 1
ATOM 1544 C CA . GLN B 1 12 ? -31.593 -9.906 25.051 1.00 8.99 12 GLN B CA 1
ATOM 1545 C C . GLN B 1 12 ? -31.190 -8.883 26.097 1.00 8.37 12 GLN B C 1
ATOM 1546 O O . GLN B 1 12 ? -30.099 -8.286 25.988 1.00 8.07 12 GLN B O 1
ATOM 1552 N N . ARG B 1 13 ? -32.031 -8.727 27.090 1.00 8.37 13 ARG B N 1
ATOM 1553 C CA . ARG B 1 13 ? -31.803 -7.740 28.160 1.00 8.96 13 ARG B CA 1
ATOM 1554 C C . ARG B 1 13 ? -32.436 -8.309 29.426 1.00 8.97 13 ARG B C 1
ATOM 1555 O O . ARG B 1 13 ? -33.419 -9.047 29.334 1.00 8.08 13 ARG B O 1
ATOM 1563 N N . GLU B 1 14 ? -31.839 -7.981 30.551 1.00 10.50 14 GLU B N 1
ATOM 1564 C CA . GLU B 1 14 ? -32.397 -8.330 31.873 1.00 11.05 14 GLU B CA 1
ATOM 1565 C C . GLU B 1 14 ? -33.647 -7.468 32.134 1.00 11.43 14 GLU B C 1
ATOM 1566 O O . GLU B 1 14 ? -33.845 -6.433 31.444 1.00 9.51 14 GLU B O 1
ATOM 1572 N N . ALA B 1 15 ? -34.447 -7.841 33.119 1.00 11.21 15 ALA B N 1
ATOM 1573 C CA . ALA B 1 15 ? -35.648 -7.056 33.486 1.00 10.69 15 ALA B CA 1
ATOM 1574 C C . ALA B 1 15 ? -35.218 -5.633 33.838 1.00 10.21 15 ALA B C 1
ATOM 1575 O O . ALA B 1 15 ? -34.109 -5.389 34.389 1.00 9.13 15 ALA B O 1
ATOM 1577 N N . VAL B 1 16 ? -36.104 -4.685 33.590 1.00 10.12 16 VAL B N 1
ATOM 1578 C CA . VAL B 1 16 ? -35.855 -3.298 34.068 1.00 11.55 16 VAL B CA 1
ATOM 1579 C C . VAL B 1 16 ? -35.781 -3.374 35.590 1.00 11.31 16 VAL B C 1
ATOM 1580 O O . VAL B 1 16 ? -36.583 -4.070 36.201 1.00 12.02 16 VAL B O 1
ATOM 1584 N N . PRO B 1 17 ? -34.875 -2.612 36.223 1.00 13.15 17 PRO B N 1
ATOM 1585 C CA . PRO B 1 17 ? -34.770 -2.608 37.675 1.00 15.51 17 PRO B CA 1
ATOM 1586 C C . PRO B 1 17 ? -36.099 -2.259 38.349 1.00 14.95 17 PRO B C 1
ATOM 1587 O O . PRO B 1 17 ? -36.879 -1.450 37.793 1.00 13.63 17 PRO B O 1
ATOM 1591 N N . LEU B 1 18 ? -36.225 -2.753 39.577 1.00 14.76 18 LEU B N 1
ATOM 1592 C CA . LEU B 1 18 ? -37.445 -2.616 40.403 1.00 17.05 18 LEU B CA 1
ATOM 1593 C C . LEU B 1 18 ? -37.884 -1.162 40.380 1.00 14.44 18 LEU B C 1
ATOM 1594 O O . LEU B 1 18 ? -37.076 -0.231 40.653 1.00 15.03 18 LEU B O 1
ATOM 1599 N N . THR B 1 19 ? -39.137 -0.947 40.012 1.00 14.22 19 THR B N 1
ATOM 1600 C CA . THR B 1 19 ? -39.787 0.365 40.135 1.00 13.47 19 THR B CA 1
ATOM 1601 C C . THR B 1 19 ? -40.323 0.500 41.565 1.00 13.06 19 THR B C 1
ATOM 1602 O O . THR B 1 19 ? -41.236 -0.231 41.924 1.00 12.34 19 THR B O 1
ATOM 1606 N N . GLU B 1 20 ? -39.817 1.471 42.293 1.00 14.45 20 GLU B N 1
ATOM 1607 C CA . GLU B 1 20 ? -40.176 1.592 43.727 1.00 14.89 20 GLU B CA 1
ATOM 1608 C C . GLU B 1 20 ? -41.117 2.772 43.909 1.00 13.29 20 GLU B C 1
ATOM 1609 O O . GLU B 1 20 ? -41.158 3.759 43.122 1.00 14.53 20 GLU B O 1
ATOM 1615 N N . VAL B 1 21 ? -41.904 2.697 44.963 1.00 12.32 21 VAL B N 1
ATOM 1616 C CA . VAL B 1 21 ? -42.741 3.854 45.368 1.00 12.97 21 VAL B CA 1
ATOM 1617 C C . VAL B 1 21 ? -41.843 5.069 45.585 1.00 14.57 21 VAL B C 1
ATOM 1618 O O . VAL B 1 21 ? -40.710 4.908 46.105 1.00 14.74 21 VAL B O 1
ATOM 1622 N N . GLY B 1 22 ? -42.293 6.241 45.121 1.00 15.41 22 GLY B N 1
ATOM 1623 C CA . GLY B 1 22 ? -41.518 7.483 45.275 1.00 19.29 22 GLY B CA 1
ATOM 1624 C C . GLY B 1 22 ? -40.348 7.637 44.304 1.00 21.33 22 GLY B C 1
ATOM 1625 O O . GLY B 1 22 ? -39.633 8.655 44.457 1.00 27.38 22 GLY B O 1
ATOM 1626 N N . SER B 1 23 ? -40.126 6.729 43.345 1.00 19.27 23 SER B N 1
ATOM 1627 C CA . SER B 1 23 ? -39.082 6.810 42.289 1.00 22.10 23 SER B CA 1
ATOM 1628 C C . SER B 1 23 ? -39.612 7.673 41.145 1.00 21.91 23 SER B C 1
ATOM 1629 O O . SER B 1 23 ? -40.844 7.808 41.030 1.00 16.40 23 SER B O 1
ATOM 1632 N N . GLN B 1 24 ? -38.704 8.241 40.361 1.00 23.63 24 GLN B N 1
ATOM 1633 C CA . GLN B 1 24 ? -39.055 8.955 39.106 1.00 24.26 24 GLN B CA 1
ATOM 1634 C C . GLN B 1 24 ? -39.255 7.905 38.013 1.00 23.62 24 GLN B C 1
ATOM 1635 O O . GLN B 1 24 ? -38.345 7.122 37.733 1.00 22.50 24 GLN B O 1
ATOM 1641 N N . CYS B 1 25 ? -40.462 7.852 37.473 1.00 18.86 25 CYS B N 1
ATOM 1642 C CA . CYS B 1 25 ? -40.802 6.951 36.371 1.00 19.59 25 CYS B CA 1
ATOM 1643 C C . CYS B 1 25 ? -41.053 7.752 35.118 1.00 16.25 25 CYS B C 1
ATOM 1644 O O . CYS B 1 25 ? -41.440 8.963 35.229 1.00 19.09 25 CYS B O 1
ATOM 1647 N N . ARG B 1 26 ? -40.745 7.156 33.978 1.00 13.94 26 ARG B N 1
ATOM 1648 C CA . ARG B 1 26 ? -40.888 7.855 32.690 1.00 12.90 26 ARG B CA 1
ATOM 1649 C C . ARG B 1 26 ? -41.366 6.902 31.612 1.00 13.79 26 ARG B C 1
ATOM 1650 O O . ARG B 1 26 ? -40.805 5.802 31.504 1.00 12.53 26 ARG B O 1
ATOM 1658 N N . LEU B 1 27 ? -42.395 7.294 30.878 1.00 11.68 27 LEU B N 1
ATOM 1659 C CA . LEU B 1 27 ? -42.807 6.663 29.609 1.00 12.61 27 LEU B CA 1
ATOM 1660 C C . LEU B 1 27 ? -42.239 7.490 28.475 1.00 12.45 27 LEU B C 1
ATOM 1661 O O . LEU B 1 27 ? -42.565 8.696 28.428 1.00 13.78 27 LEU B O 1
ATOM 1666 N N . THR B 1 28 ? -41.414 6.915 27.613 1.00 10.37 28 THR B N 1
ATOM 1667 C CA . THR B 1 28 ? -40.816 7.658 26.483 1.00 11.57 28 THR B CA 1
ATOM 1668 C C . THR B 1 28 ? -41.532 7.304 25.189 1.00 12.54 28 THR B C 1
ATOM 1669 O O . THR B 1 28 ? -41.851 6.122 24.956 1.00 13.39 28 THR B O 1
ATOM 1673 N N . PHE B 1 29 ? -41.833 8.291 24.346 1.00 10.86 29 PHE B N 1
ATOM 1674 C CA . PHE B 1 29 ? -42.571 8.064 23.096 1.00 11.23 29 PHE B CA 1
ATOM 1675 C C . PHE B 1 29 ? -42.128 9.082 22.035 1.00 12.25 29 PHE B C 1
ATOM 1676 O O . PHE B 1 29 ? -41.568 10.170 22.361 1.00 11.02 29 PHE B O 1
ATOM 1684 N N . LYS B 1 30 ? -42.454 8.771 20.799 1.00 14.21 30 LYS B N 1
ATOM 1685 C CA . LYS B 1 30 ? -42.292 9.678 19.632 1.00 15.93 30 LYS B CA 1
ATOM 1686 C C . LYS B 1 30 ? -43.600 10.438 19.397 1.00 15.17 30 LYS B C 1
ATOM 1687 O O . LYS B 1 30 ? -44.679 9.841 19.480 1.00 16.13 30 LYS B O 1
ATOM 1693 N N . LEU B 1 31 ? -43.534 11.728 19.087 1.00 14.43 31 LEU B N 1
ATOM 1694 C CA . LEU B 1 31 ? -44.763 12.509 18.841 1.00 15.68 31 LEU B CA 1
ATOM 1695 C C . LEU B 1 31 ? -45.501 11.924 17.644 1.00 15.67 31 LEU B C 1
ATOM 1696 O O . LEU B 1 31 ? -44.881 11.631 16.612 1.00 15.64 31 LEU B O 1
ATOM 1701 N N . PRO B 1 32 ? -46.854 11.864 17.726 1.00 15.49 32 PRO B N 1
ATOM 1702 C CA . PRO B 1 32 ? -47.691 11.372 16.631 1.00 14.95 32 PRO B CA 1
ATOM 1703 C C . PRO B 1 32 ? -48.104 12.435 15.600 1.00 16.54 32 PRO B C 1
ATOM 1704 O O . PRO B 1 32 ? -49.253 12.416 15.149 1.00 17.22 32 PRO B O 1
ATOM 1708 N N . GLY B 1 33 ? -47.157 13.283 15.209 1.00 16.37 33 GLY B N 1
ATOM 1709 C CA . GLY B 1 33 ? -47.394 14.419 14.304 1.00 17.31 33 GLY B CA 1
ATOM 1710 C C . GLY B 1 33 ? -48.177 15.533 14.970 1.00 19.26 33 GLY B C 1
ATOM 1711 O O . GLY B 1 33 ? -48.794 16.299 14.247 1.00 21.17 33 GLY B O 1
ATOM 1712 N N . ILE B 1 34 ? -48.151 15.641 16.303 1.00 20.16 34 ILE B N 1
ATOM 1713 C CA . ILE B 1 34 ? -48.988 16.573 17.107 1.00 19.99 34 ILE B CA 1
ATOM 1714 C C . ILE B 1 34 ? -48.045 17.285 18.067 1.00 20.07 34 ILE B C 1
ATOM 1715 O O . ILE B 1 34 ? -47.220 16.582 18.678 1.00 20.24 34 ILE B O 1
ATOM 1720 N N . SER B 1 35 ? -48.194 18.594 18.236 1.00 17.20 35 SER B N 1
ATOM 1721 C CA . SER B 1 35 ? -47.419 19.322 19.277 1.00 17.38 35 SER B CA 1
ATOM 1722 C C . SER B 1 35 ? -47.533 18.622 20.637 1.00 13.92 35 SER B C 1
ATOM 1723 O O . SER B 1 35 ? -48.626 18.317 21.104 1.00 14.42 35 SER B O 1
ATOM 1726 N N . PRO B 1 36 ? -46.442 18.546 21.427 1.00 15.19 36 PRO B N 1
ATOM 1727 C CA . PRO B 1 36 ? -46.530 18.094 22.819 1.00 16.08 36 PRO B CA 1
ATOM 1728 C C . PRO B 1 36 ? -47.435 18.974 23.699 1.00 17.08 36 PRO B C 1
ATOM 1729 O O . PRO B 1 36 ? -48.022 18.482 24.660 1.00 18.22 36 PRO B O 1
ATOM 1733 N N . PHE B 1 37 ? -47.577 20.277 23.361 1.00 16.95 37 PHE B N 1
ATOM 1734 C CA . PHE B 1 37 ? -48.548 21.161 24.055 1.00 18.68 37 PHE B CA 1
ATOM 1735 C C . PHE B 1 37 ? -49.997 20.734 23.818 1.00 18.16 37 PHE B C 1
ATOM 1736 O O . PHE B 1 37 ? -50.852 21.034 24.666 1.00 18.98 37 PHE B O 1
ATOM 1744 N N . ASP B 1 38 ? -50.279 19.962 22.770 1.00 15.61 38 ASP B N 1
ATOM 1745 C CA . ASP B 1 38 ? -51.678 19.607 22.442 1.00 17.78 38 ASP B CA 1
ATOM 1746 C C . ASP B 1 38 ? -52.053 18.226 22.979 1.00 17.89 38 ASP B C 1
ATOM 1747 O O . ASP B 1 38 ? -53.237 17.920 22.977 1.00 19.28 38 ASP B O 1
ATOM 1752 N N . LEU B 1 39 ? -51.091 17.454 23.464 1.00 15.56 39 LEU B N 1
ATOM 1753 C CA . LEU B 1 39 ? -51.346 16.132 24.060 1.00 15.15 39 LEU B CA 1
ATOM 1754 C C . LEU B 1 39 ? -51.641 16.293 25.550 1.00 15.88 39 LEU B C 1
ATOM 1755 O O . LEU B 1 39 ? -51.141 17.226 26.183 1.00 15.77 39 LEU B O 1
ATOM 1760 N N . GLY B 1 40 ? -52.364 15.317 26.078 1.00 14.26 40 GLY B N 1
ATOM 1761 C CA . GLY B 1 40 ? -52.696 15.206 27.503 1.00 13.22 40 GLY B CA 1
ATOM 1762 C C . GLY B 1 40 ? -52.184 13.870 27.994 1.00 14.18 40 GLY B C 1
ATOM 1763 O O . GLY B 1 40 ? -52.505 12.847 27.362 1.00 14.10 40 GLY B O 1
ATOM 1764 N N . ALA B 1 41 ? -51.354 13.856 29.020 1.00 12.33 41 ALA B N 1
ATOM 1765 C CA . ALA B 1 41 ? -50.952 12.564 29.626 1.00 11.50 41 ALA B CA 1
ATOM 1766 C C . ALA B 1 41 ? -51.643 12.440 30.972 1.00 11.04 41 ALA B C 1
ATOM 1767 O O . ALA B 1 41 ? -51.745 13.430 31.726 1.00 10.74 41 ALA B O 1
ATOM 1769 N N . THR B 1 42 ? -52.020 11.241 31.332 1.00 10.65 42 THR B N 1
ATOM 1770 C CA . THR B 1 42 ? -52.605 10.977 32.655 1.00 11.69 42 THR B CA 1
ATOM 1771 C C . THR B 1 42 ? -51.982 9.723 33.244 1.00 12.07 42 THR B C 1
ATOM 1772 O O . THR B 1 42 ? -51.667 8.821 32.494 1.00 11.00 42 THR B O 1
ATOM 1776 N N . VAL B 1 43 ? -51.943 9.642 34.568 1.00 11.02 43 VAL B N 1
ATOM 1777 C CA . VAL B 1 43 ? -51.547 8.393 35.266 1.00 11.84 43 VAL B CA 1
ATOM 1778 C C . VAL B 1 43 ? -52.724 7.971 36.117 1.00 11.10 43 VAL B C 1
ATOM 1779 O O . VAL B 1 43 ? -53.279 8.809 36.878 1.00 11.10 43 VAL B O 1
ATOM 1783 N N . THR B 1 44 ? -53.155 6.724 35.981 1.00 10.70 44 THR B N 1
ATOM 1784 C CA . THR B 1 44 ? -54.215 6.119 36.784 1.00 10.64 44 THR B CA 1
ATOM 1785 C C . THR B 1 44 ? -53.600 5.154 37.789 1.00 11.63 44 THR B C 1
ATOM 1786 O O . THR B 1 44 ? -52.884 4.239 37.399 1.00 10.47 44 THR B O 1
ATOM 1790 N N . SER B 1 45 ? -53.901 5.361 39.054 1.00 11.27 45 SER B N 1
ATOM 1791 C CA . SER B 1 45 ? -53.409 4.494 40.131 1.00 13.79 45 SER B CA 1
ATOM 1792 C C . SER B 1 45 ? -54.124 3.144 40.093 1.00 13.95 45 SER B C 1
ATOM 1793 O O . SER B 1 45 ? -55.183 2.954 39.469 1.00 15.49 45 SER B O 1
ATOM 1796 N N . PRO B 1 46 ? -53.604 2.139 40.815 1.00 15.77 46 PRO B N 1
ATOM 1797 C CA . PRO B 1 46 ? -54.309 0.863 40.948 1.00 20.18 46 PRO B CA 1
ATOM 1798 C C . PRO B 1 46 ? -55.750 0.966 41.490 1.00 21.97 46 PRO B C 1
ATOM 1799 O O . PRO B 1 46 ? -56.571 0.103 41.154 1.00 24.02 46 PRO B O 1
ATOM 1803 N N . GLY B 1 47 ? -56.062 2.046 42.219 1.00 24.58 47 GLY B N 1
ATOM 1804 C CA . GLY B 1 47 ? -57.414 2.366 42.738 1.00 24.71 47 GLY B CA 1
ATOM 1805 C C . GLY B 1 47 ? -58.289 3.137 41.745 1.00 23.96 47 GLY B C 1
ATOM 1806 O O . GLY B 1 47 ? -59.483 3.307 42.028 1.00 25.65 47 GLY B O 1
ATOM 1807 N N . GLY B 1 48 ? -57.771 3.568 40.593 1.00 18.53 48 GLY B N 1
ATOM 1808 C CA . GLY B 1 48 ? -58.606 4.227 39.582 1.00 19.29 48 GLY B CA 1
ATOM 1809 C C . GLY B 1 48 ? -58.571 5.734 39.712 1.00 18.74 48 GLY B C 1
ATOM 1810 O O . GLY B 1 48 ? -59.249 6.422 38.917 1.00 18.37 48 GLY B O 1
ATOM 1811 N N . VAL B 1 49 ? -57.733 6.262 40.610 1.00 17.88 49 VAL B N 1
ATOM 1812 C CA . VAL B 1 49 ? -57.518 7.743 40.694 1.00 18.81 49 VAL B CA 1
ATOM 1813 C C . VAL B 1 49 ? -56.604 8.218 39.560 1.00 19.29 49 VAL B C 1
ATOM 1814 O O . VAL B 1 49 ? -55.478 7.702 39.405 1.00 15.97 49 VAL B O 1
ATOM 1818 N N . THR B 1 50 ? -57.043 9.212 38.806 1.00 18.88 50 THR B N 1
ATOM 1819 C CA . THR B 1 50 ? -56.303 9.732 37.640 1.00 20.80 50 THR B CA 1
ATOM 1820 C C . THR B 1 50 ? -55.708 11.088 38.021 1.00 23.84 50 THR B C 1
ATOM 1821 O O . THR B 1 50 ? -56.423 11.903 38.682 1.00 25.28 50 THR B O 1
ATOM 1825 N N . GLU B 1 51 ? -54.441 11.318 37.664 1.00 20.37 51 GLU B N 1
ATOM 1826 C CA . GLU B 1 51 ? -53.731 12.612 37.818 1.00 21.25 51 GLU B CA 1
ATOM 1827 C C . GLU B 1 51 ? -53.123 12.992 36.470 1.00 19.45 51 GLU B C 1
ATOM 1828 O O . GLU B 1 51 ? -52.661 12.105 35.734 1.00 15.68 51 GLU B O 1
ATOM 1834 N N . ALA B 1 52 ? -53.158 14.282 36.140 1.00 15.58 52 ALA B N 1
ATOM 1835 C CA . ALA B 1 52 ? -52.506 14.785 34.924 1.00 15.66 52 ALA B CA 1
ATOM 1836 C C . ALA B 1 52 ? -50.999 14.689 35.141 1.00 17.71 52 ALA B C 1
ATOM 1837 O O . ALA B 1 52 ? -50.529 14.841 36.286 1.00 16.35 52 ALA B O 1
ATOM 1839 N N . ALA B 1 53 ? -50.254 14.353 34.093 1.00 15.25 53 ALA B N 1
ATOM 1840 C CA . ALA B 1 53 ? -48.799 14.187 34.212 1.00 17.09 53 ALA B CA 1
ATOM 1841 C C . ALA B 1 53 ? -48.157 15.073 33.164 1.00 17.00 53 ALA B C 1
ATOM 1842 O O . ALA B 1 53 ? -48.750 15.325 32.107 1.00 17.16 53 ALA B O 1
ATOM 1844 N N . GLU B 1 54 ? -46.942 15.519 33.438 1.00 20.42 54 GLU B N 1
ATOM 1845 C CA . GLU B 1 54 ? -46.226 16.456 32.561 1.00 20.16 54 GLU B CA 1
ATOM 1846 C C . GLU B 1 54 ? -45.639 15.676 31.377 1.00 17.67 54 GLU B C 1
ATOM 1847 O O . GLU B 1 54 ? -45.224 14.571 31.591 1.00 18.17 54 GLU B O 1
ATOM 1853 N N . ILE B 1 55 ? -45.616 16.286 30.212 1.00 16.80 55 ILE B N 1
ATOM 1854 C CA . ILE B 1 55 ? -44.901 15.806 28.997 1.00 14.98 55 ILE B CA 1
ATOM 1855 C C . ILE B 1 55 ? -43.714 16.755 28.799 1.00 17.52 55 ILE B C 1
ATOM 1856 O O . ILE B 1 55 ? -43.939 18.032 28.789 1.00 18.06 55 ILE B O 1
ATOM 1861 N N . GLY B 1 56 ? -42.541 16.180 28.575 1.00 14.01 56 GLY B N 1
ATOM 1862 C CA . GLY B 1 56 ? -41.328 16.973 28.321 1.00 15.30 56 GLY B CA 1
ATOM 1863 C C . GLY B 1 56 ? -40.418 16.333 27.283 1.00 15.58 56 GLY B C 1
ATOM 1864 O O . GLY B 1 56 ? -40.446 15.124 27.136 1.00 13.92 56 GLY B O 1
ATOM 1865 N N . GLU B 1 57 ? -39.622 17.165 26.613 1.00 14.79 57 GLU B N 1
ATOM 1866 C CA . GLU B 1 57 ? -38.652 16.602 25.652 1.00 15.72 57 GLU B CA 1
ATOM 1867 C C . GLU B 1 57 ? -37.549 15.843 26.379 1.00 15.71 57 GLU B C 1
ATOM 1868 O O . GLU B 1 57 ? -37.053 16.340 27.391 1.00 16.73 57 GLU B O 1
ATOM 1874 N N . VAL B 1 58 ? -37.172 14.695 25.831 1.00 14.84 58 VAL B N 1
ATOM 1875 C CA . VAL B 1 58 ? -36.060 13.895 26.396 1.00 18.07 58 VAL B CA 1
ATOM 1876 C C . VAL B 1 58 ? -35.165 13.554 25.192 1.00 19.79 58 VAL B C 1
ATOM 1877 O O . VAL B 1 58 ? -35.431 14.043 24.107 1.00 24.65 58 VAL B O 1
ATOM 1881 N N . GLU B 1 59 ? -34.104 12.797 25.408 1.00 24.09 59 GLU B N 1
ATOM 1882 C CA . GLU B 1 59 ? -33.063 12.616 24.372 1.00 24.64 59 GLU B CA 1
ATOM 1883 C C . GLU B 1 59 ? -33.573 12.117 23.020 1.00 24.41 59 GLU B C 1
ATOM 1884 O O . GLU B 1 59 ? -34.709 11.633 22.972 1.00 20.25 59 GLU B O 1
ATOM 1890 N N . ASP B 1 60 ? -32.791 12.340 21.955 1.00 22.82 60 ASP B N 1
ATOM 1891 C CA . ASP B 1 60 ? -33.067 11.719 20.630 1.00 23.95 60 ASP B CA 1
ATOM 1892 C C . ASP B 1 60 ? -34.359 12.198 19.973 1.00 21.77 60 ASP B C 1
ATOM 1893 O O . ASP B 1 60 ? -34.901 11.458 19.152 1.00 22.17 60 ASP B O 1
ATOM 1898 N N . GLY B 1 61 ? -34.778 13.410 20.288 1.00 21.97 61 GLY B N 1
ATOM 1899 C CA . GLY B 1 61 ? -36.033 13.988 19.743 1.00 22.19 61 GLY B CA 1
AT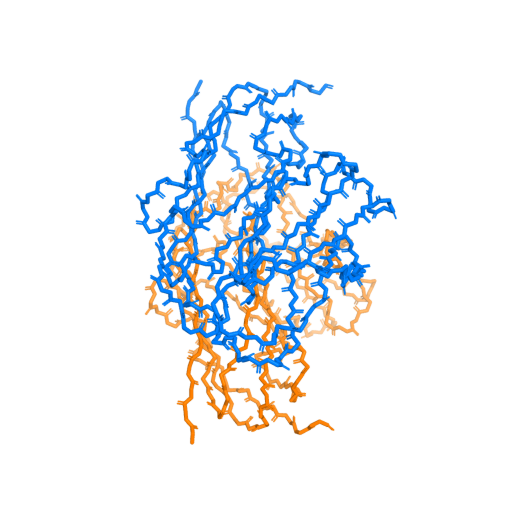OM 1900 C C . GLY B 1 61 ? -37.291 13.306 20.289 1.00 22.00 61 GLY B C 1
ATOM 1901 O O . GLY B 1 61 ? -38.376 13.525 19.741 1.00 25.32 61 GLY B O 1
ATOM 1902 N N . LEU B 1 62 ? -37.172 12.467 21.300 1.00 18.58 62 LEU B N 1
ATOM 1903 C CA . LEU B 1 62 ? -38.340 11.772 21.903 1.00 17.87 62 LEU B CA 1
ATOM 1904 C C . LEU B 1 62 ? -38.896 12.620 23.042 1.00 17.04 62 LEU B C 1
ATOM 1905 O O . LEU B 1 62 ? -38.210 13.574 23.505 1.00 16.33 62 LEU B O 1
ATOM 1910 N N . TYR B 1 63 ? -40.099 12.272 23.484 1.00 13.50 63 TYR B N 1
ATOM 1911 C CA . TYR B 1 63 ? -40.754 12.925 24.633 1.00 13.27 63 TYR B CA 1
ATOM 1912 C C . TYR B 1 63 ? -40.972 11.913 25.735 1.00 13.70 63 TYR B C 1
ATOM 1913 O O . TYR B 1 63 ? -40.994 10.678 25.497 1.00 12.60 63 TYR B O 1
ATOM 1922 N N . GLY B 1 64 ? -41.210 12.434 26.923 1.00 11.78 64 GLY B N 1
ATOM 1923 C CA . GLY B 1 64 ? -41.440 11.575 28.085 1.00 12.96 64 GLY B CA 1
ATOM 1924 C C . GLY B 1 64 ? -42.586 12.077 28.930 1.00 13.36 64 GLY B C 1
ATOM 1925 O O . GLY B 1 64 ? -42.784 13.313 29.045 1.00 12.56 64 GLY B O 1
ATOM 1926 N N . VAL B 1 65 ? -43.235 11.139 29.585 1.00 11.86 65 VAL B N 1
ATOM 1927 C CA . VAL B 1 65 ? -44.240 11.380 30.640 1.00 13.45 65 VAL B CA 1
ATOM 1928 C C . VAL B 1 65 ? -43.543 11.017 31.931 1.00 14.05 65 VAL B C 1
ATOM 1929 O O . VAL B 1 65 ? -43.169 9.827 32.093 1.00 11.69 65 VAL B O 1
ATOM 1933 N N . ASN B 1 66 ? -43.418 11.983 32.834 1.00 15.35 66 ASN B N 1
ATOM 1934 C CA . ASN B 1 66 ? -42.727 11.795 34.120 1.00 17.76 66 ASN B CA 1
ATOM 1935 C C . ASN B 1 66 ? -43.808 11.655 35.202 1.00 16.63 66 ASN B C 1
ATOM 1936 O O . ASN B 1 66 ? -44.728 12.497 35.234 1.00 17.17 66 ASN B O 1
ATOM 1941 N N . PHE B 1 67 ? -43.707 10.677 36.102 1.00 15.65 67 PHE B N 1
ATOM 1942 C CA . PHE B 1 67 ? -44.605 10.609 37.273 1.00 15.57 67 PHE B CA 1
ATOM 1943 C C . PHE B 1 67 ? -43.891 9.924 38.435 1.00 16.87 67 PHE B C 1
ATOM 1944 O O . PHE B 1 67 ? -42.899 9.220 38.233 1.00 17.13 67 PHE B O 1
ATOM 1952 N N . VAL B 1 68 ? -44.445 10.085 39.619 1.00 15.70 68 VAL B N 1
ATOM 1953 C CA . VAL B 1 68 ? -43.929 9.479 40.874 1.00 15.97 68 VAL B CA 1
ATOM 1954 C C . VAL B 1 68 ? -45.052 8.641 41.485 1.00 15.58 68 VAL B C 1
ATOM 1955 O O . VAL B 1 68 ? -46.071 9.149 41.960 1.00 15.57 68 VAL B O 1
ATOM 1959 N N . PRO B 1 69 ? -44.928 7.296 41.468 1.00 14.97 69 PRO B N 1
ATOM 1960 C CA . PRO B 1 69 ? -45.972 6.468 42.050 1.00 16.10 69 PRO B CA 1
ATOM 1961 C C . PRO B 1 69 ? -45.953 6.567 43.586 1.00 15.85 69 PRO B C 1
ATOM 1962 O O . PRO B 1 69 ? -44.901 6.689 44.151 1.00 14.00 69 PRO B O 1
ATOM 1966 N N . LYS B 1 70 ? -47.136 6.481 44.171 1.00 16.24 70 LYS B N 1
ATOM 1967 C CA . LYS B 1 70 ? -47.368 6.600 45.629 1.00 19.44 70 LYS B CA 1
ATOM 1968 C C . LYS B 1 70 ? -47.743 5.258 46.246 1.00 17.61 70 LYS B C 1
ATOM 1969 O O . LYS B 1 70 ? -47.881 5.224 47.485 1.00 18.15 70 LYS B O 1
ATOM 1975 N N . GLU B 1 71 ? -47.945 4.197 45.455 1.00 15.04 71 GLU B N 1
ATOM 1976 C CA . GLU B 1 71 ? -48.360 2.883 45.995 1.00 13.76 71 GLU B CA 1
ATOM 1977 C C . GLU B 1 71 ? -47.903 1.771 45.060 1.00 12.31 71 GLU B C 1
ATOM 1978 O O . GLU B 1 71 ? -47.625 2.052 43.887 1.00 9.94 71 GLU B O 1
ATOM 1984 N N . LEU B 1 72 ? -47.873 0.546 45.575 1.00 12.87 72 LEU B N 1
ATOM 1985 C CA . LEU B 1 72 ? -47.585 -0.666 44.782 1.00 12.77 72 LEU B CA 1
ATOM 1986 C C . LEU B 1 72 ? -48.724 -0.906 43.792 1.00 11.51 72 LEU B C 1
ATOM 1987 O O . LEU B 1 72 ? -49.902 -0.529 44.091 1.00 12.67 72 LEU B O 1
ATOM 1992 N N . GLY B 1 73 ? -48.396 -1.592 42.707 1.00 10.84 73 GLY B N 1
ATOM 1993 C CA . GLY B 1 73 ? -49.402 -2.149 41.803 1.00 11.27 73 GLY B CA 1
ATOM 1994 C C . GLY B 1 73 ? -49.311 -1.577 40.407 1.00 10.77 73 GLY B C 1
ATOM 1995 O O . GLY B 1 73 ? -48.414 -0.767 40.093 1.00 10.09 73 GLY B O 1
ATOM 1996 N N . VAL B 1 74 ? -50.201 -2.026 39.558 1.00 10.23 74 VAL B N 1
ATOM 1997 C CA . VAL B 1 74 ? -50.148 -1.657 38.120 1.00 10.87 74 VAL B CA 1
ATOM 1998 C C . VAL B 1 74 ? -50.802 -0.306 37.925 1.00 10.83 74 VAL B C 1
ATOM 1999 O O . VAL B 1 74 ? -52.014 -0.169 38.172 1.00 14.10 74 VAL B O 1
ATOM 2003 N N . HIS B 1 75 ? -50.028 0.660 37.476 1.00 9.97 75 HIS B N 1
ATOM 2004 C CA . HIS B 1 75 ? -50.500 2.019 37.120 1.00 10.06 75 HIS B CA 1
ATOM 2005 C C . HIS B 1 75 ? -50.677 2.051 35.602 1.00 11.57 75 HIS B C 1
ATOM 2006 O O . HIS B 1 75 ? -50.050 1.201 34.916 1.00 10.92 75 HIS B O 1
ATOM 2013 N N . THR B 1 76 ? -51.562 2.902 35.106 1.00 11.43 76 THR B N 1
ATOM 2014 C CA . THR B 1 76 ? -51.769 3.062 33.653 1.00 14.01 76 THR B CA 1
ATOM 2015 C C . THR B 1 76 ? -51.337 4.479 33.305 1.00 14.46 76 THR B C 1
ATOM 2016 O O . THR B 1 76 ? -51.726 5.409 34.006 1.00 13.62 76 THR B O 1
ATOM 2020 N N . VAL B 1 77 ? -50.621 4.632 32.206 1.00 12.36 77 VAL B N 1
ATOM 2021 C CA . VAL B 1 77 ? -50.205 5.949 31.688 1.00 12.47 77 VAL B CA 1
ATOM 2022 C C . VAL B 1 77 ? -50.874 6.093 30.324 1.00 11.92 77 VAL B C 1
ATOM 2023 O O . VAL B 1 77 ? -50.604 5.268 29.432 1.00 9.68 77 VAL B O 1
ATOM 2027 N N . SER B 1 78 ? -51.737 7.086 30.168 1.00 10.02 78 SER B N 1
ATOM 2028 C CA . SER B 1 78 ? -52.384 7.327 28.856 1.00 10.41 78 SER B CA 1
ATOM 2029 C C . SER B 1 78 ? -51.805 8.590 28.259 1.00 9.81 78 SER B C 1
ATOM 2030 O O . SER B 1 78 ? -51.639 9.546 29.024 1.00 9.50 78 SER B O 1
ATOM 2033 N N . VAL B 1 79 ? -51.572 8.608 26.942 1.00 8.66 79 VAL B N 1
ATOM 2034 C CA . VAL B 1 79 ? -51.174 9.844 26.212 1.00 9.33 79 VAL B CA 1
ATOM 2035 C C . VAL B 1 79 ? -52.174 10.031 25.066 1.00 9.63 79 VAL B C 1
ATOM 2036 O O . VAL B 1 79 ? -52.280 9.097 24.236 1.00 9.27 79 VAL B O 1
ATOM 2040 N N . LYS B 1 80 ? -52.953 11.111 25.124 1.00 10.53 80 LYS B N 1
ATOM 2041 C CA . LYS B 1 80 ? -54.178 11.249 24.282 1.00 11.07 80 LYS B CA 1
ATOM 2042 C C . LYS B 1 80 ? -54.243 12.626 23.637 1.00 14.25 80 LYS B C 1
ATOM 2043 O O . LYS B 1 80 ? -53.650 13.586 24.163 1.00 13.08 80 LYS B O 1
ATOM 2049 N N . TYR B 1 81 ? -54.951 12.688 22.508 1.00 14.82 81 TYR B N 1
ATOM 2050 C CA . TYR B 1 81 ? -55.465 13.947 21.892 1.00 16.08 81 TYR B CA 1
ATOM 2051 C C . TYR B 1 81 ? -56.985 13.807 21.837 1.00 17.67 81 TYR B C 1
ATOM 2052 O O . TYR B 1 81 ? -57.438 12.862 21.150 1.00 15.35 81 TYR B O 1
ATOM 2061 N N . GLN B 1 82 ? -57.735 14.585 22.630 1.00 18.72 82 GLN B N 1
ATOM 2062 C CA . GLN B 1 82 ? -59.194 14.358 22.812 1.00 21.01 82 GLN B CA 1
ATOM 2063 C C . GLN B 1 82 ? -59.387 12.895 23.237 1.00 22.36 82 GLN B C 1
ATOM 2064 O O . GLN B 1 82 ? -58.652 12.450 24.177 1.00 20.29 82 GLN B O 1
ATOM 2070 N N . GLU B 1 83 ? -60.271 12.121 22.602 1.00 20.03 83 GLU B N 1
ATOM 2071 C CA . GLU B 1 83 ? -60.437 10.720 23.086 1.00 23.98 83 GLU B CA 1
ATOM 2072 C C . GLU B 1 83 ? -59.686 9.752 22.154 1.00 21.84 83 GLU B C 1
ATOM 2073 O O . GLU B 1 83 ? -60.089 8.577 22.038 1.00 26.08 83 GLU B O 1
ATOM 2079 N N . MET B 1 84 ? -58.599 10.192 21.548 1.00 16.47 84 MET B N 1
ATOM 2080 C CA . MET B 1 84 ? -57.729 9.289 20.774 1.00 15.64 84 MET B CA 1
ATOM 2081 C C . MET B 1 84 ? -56.435 9.022 21.550 1.00 15.08 84 MET B C 1
ATOM 2082 O O . MET B 1 84 ? -55.866 9.958 22.068 1.00 15.33 84 MET B O 1
ATOM 2087 N N . HIS B 1 85 ? -55.990 7.764 21.572 1.00 13.24 85 HIS B N 1
ATOM 2088 C CA . HIS B 1 85 ? -54.697 7.349 22.193 1.00 11.89 85 HIS B CA 1
ATOM 2089 C C . HIS B 1 85 ? -53.589 7.453 21.147 1.00 11.61 85 HIS B C 1
ATOM 2090 O O . HIS B 1 85 ? -53.805 7.093 19.961 1.00 10.78 85 HIS B O 1
ATOM 2097 N N . ILE B 1 86 ? -52.367 7.813 21.562 1.00 10.58 86 ILE B N 1
ATOM 2098 C CA . ILE B 1 86 ? -51.178 7.632 20.700 1.00 10.19 86 ILE B CA 1
ATOM 2099 C C . ILE B 1 86 ? -50.939 6.134 20.537 1.00 10.55 86 ILE B C 1
ATOM 2100 O O . ILE B 1 86 ? -51.391 5.345 21.352 1.00 9.33 86 ILE B O 1
ATOM 2105 N N . PRO B 1 87 ? -50.198 5.741 19.484 1.00 11.51 87 PRO B N 1
ATOM 2106 C CA . PRO B 1 87 ? -49.803 4.347 19.290 1.00 11.54 87 PRO B CA 1
ATOM 2107 C C . PRO B 1 87 ? -49.118 3.766 20.526 1.00 10.80 87 PRO B C 1
ATOM 2108 O O . PRO B 1 87 ? -48.203 4.454 21.049 1.00 10.99 87 PRO B O 1
ATOM 2112 N N . GLY B 1 88 ? -49.641 2.629 21.021 1.00 10.66 88 GLY B N 1
ATOM 2113 C CA . GLY B 1 88 ? -49.165 1.959 22.241 1.00 10.26 88 GLY B CA 1
ATOM 2114 C C . GLY B 1 88 ? -49.911 2.331 23.504 1.00 9.69 88 GLY B C 1
ATOM 2115 O O . GLY B 1 88 ? -49.827 1.566 24.534 1.00 9.92 88 GLY B O 1
ATOM 2116 N N . SER B 1 89 ? -50.631 3.456 23.521 1.00 8.95 89 SER B N 1
ATOM 2117 C CA . SER B 1 89 ? -51.362 3.912 24.723 1.00 9.25 89 SER B CA 1
ATOM 2118 C C . SER B 1 89 ? -52.730 3.208 24.818 1.00 10.50 89 SER B C 1
ATOM 2119 O O . SER B 1 89 ? -53.357 2.963 23.789 1.00 11.86 89 SER B O 1
ATOM 2122 N N . PRO B 1 90 ? -53.240 2.883 26.020 1.00 11.10 90 PRO B N 1
ATOM 2123 C CA . PRO B 1 90 ? -52.571 3.153 27.289 1.00 11.17 90 PRO B CA 1
ATOM 2124 C C . PRO B 1 90 ? -51.481 2.130 27.677 1.00 11.19 90 PRO B C 1
ATOM 2125 O O . PRO B 1 90 ? -51.637 0.911 27.367 1.00 13.75 90 PRO B O 1
ATOM 2129 N N . PHE B 1 91 ? -50.454 2.624 28.348 1.00 9.89 91 PHE B N 1
ATOM 2130 C CA . PHE B 1 91 ? -49.243 1.902 28.809 1.00 10.05 91 PHE B CA 1
ATOM 2131 C C . PHE B 1 91 ? -49.443 1.427 30.247 1.00 13.07 91 PHE B C 1
ATOM 2132 O O . PHE B 1 91 ? -50.115 2.118 31.042 1.00 14.18 91 PHE B O 1
ATOM 2140 N N . GLN B 1 92 ? -48.848 0.293 30.597 1.00 10.96 92 GLN B N 1
ATOM 2141 C CA . GLN B 1 92 ? -48.920 -0.164 32.004 1.00 11.00 92 GLN B CA 1
ATOM 2142 C C . GLN B 1 92 ? -47.554 -0.098 32.651 1.00 10.73 92 GLN B C 1
ATOM 2143 O O . GLN B 1 92 ? -46.553 -0.300 31.983 1.00 10.37 92 GLN B O 1
ATOM 2149 N N . PHE B 1 93 ? -47.523 0.220 33.950 1.00 9.26 93 PHE B N 1
ATOM 2150 C CA . PHE B 1 93 ? -46.284 0.377 34.714 1.00 10.03 93 PHE B CA 1
ATOM 2151 C C . PHE B 1 93 ? -46.495 -0.295 36.051 1.00 9.87 93 PHE B C 1
ATOM 2152 O O . PHE B 1 93 ? -47.309 0.248 36.852 1.00 9.22 93 PHE B O 1
ATOM 2160 N N . THR B 1 94 ? -45.855 -1.423 36.273 1.00 10.24 94 THR B N 1
ATOM 2161 C CA . THR B 1 94 ? -45.911 -2.133 37.567 1.00 9.80 94 THR B CA 1
ATOM 2162 C C . THR B 1 94 ? -44.997 -1.404 38.547 1.00 10.76 94 THR B C 1
ATOM 2163 O O . THR B 1 94 ? -43.838 -1.113 38.228 1.00 9.43 94 THR B O 1
ATOM 2167 N N . VAL B 1 95 ? -45.520 -1.142 39.740 1.00 9.12 95 VAL B N 1
ATOM 2168 C CA . VAL B 1 95 ? -44.693 -0.587 40.821 1.00 10.21 95 VAL B CA 1
ATOM 2169 C C . VAL B 1 95 ? -44.597 -1.709 41.856 1.00 10.71 95 VAL B C 1
ATOM 2170 O O . VAL B 1 95 ? -45.619 -2.337 42.163 1.00 10.49 95 VAL B O 1
ATOM 2174 N N . GLY B 1 96 ? -43.389 -1.976 42.342 1.00 11.39 96 GLY B N 1
ATOM 2175 C CA . GLY B 1 96 ? -43.097 -3.211 43.064 1.00 12.56 96 GLY B CA 1
ATOM 2176 C C . GLY B 1 96 ? -42.635 -4.267 42.070 1.00 13.49 96 GLY B C 1
ATOM 2177 O O . GLY B 1 96 ? -42.560 -4.037 40.862 1.00 14.27 96 GLY B O 1
ATOM 2178 N N . PRO B 1 97 ? -42.394 -5.497 42.535 1.00 15.80 97 PRO B N 1
ATOM 2179 C CA . PRO B 1 97 ? -41.932 -6.539 41.629 1.00 16.30 97 PRO B CA 1
ATOM 2180 C C . PRO B 1 97 ? -42.924 -6.864 40.510 1.00 15.34 97 PRO B C 1
ATOM 2181 O O . PRO B 1 97 ? -44.126 -6.791 40.684 1.00 14.50 97 PRO B O 1
ATOM 2185 N N . LEU B 1 98 ? -42.407 -7.239 39.337 1.00 15.53 98 LEU B N 1
ATOM 2186 C CA . LEU B 1 98 ? -43.297 -7.769 38.287 1.00 14.87 98 LEU B CA 1
ATOM 2187 C C . LEU B 1 98 ? -44.033 -9.023 38.796 1.00 16.92 98 LEU B C 1
ATOM 2188 O O . LEU B 1 98 ? -43.369 -9.916 39.380 1.00 20.42 98 LEU B O 1
ATOM 2193 N N . LYS B 1 99 ? -45.321 -9.103 38.486 1.00 17.16 99 LYS B N 1
ATOM 2194 C CA . LYS B 1 99 ? -46.238 -10.213 38.855 1.00 21.40 99 LYS B CA 1
ATOM 2195 C C . LYS B 1 99 ? -46.661 -10.964 37.603 1.00 21.22 99 LYS B C 1
ATOM 2196 O O . LYS B 1 99 ? -47.489 -11.855 37.709 1.00 20.08 99 LYS B O 1
ATOM 2202 N N . ASP B 1 100 ? -46.121 -10.597 36.441 1.00 16.37 100 ASP B N 1
ATOM 2203 C CA . ASP B 1 100 ? -46.526 -11.215 35.159 1.00 17.17 100 ASP B CA 1
ATOM 2204 C C . ASP B 1 100 ? -45.323 -10.991 34.248 1.00 15.41 100 ASP B C 1
ATOM 2205 O O . ASP B 1 100 ? -44.336 -10.343 34.668 1.00 17.27 100 ASP B O 1
ATOM 2210 N N . GLY B 1 101 ? -45.386 -11.501 33.049 1.00 15.50 101 GLY B N 1
ATOM 2211 C CA . GLY B 1 101 ? -44.313 -11.255 32.103 1.00 13.58 101 GLY B CA 1
ATOM 2212 C C . GLY B 1 101 ? -44.667 -11.870 30.787 1.00 13.34 101 GLY B C 1
ATOM 2213 O O . GLY B 1 101 ? -45.777 -12.387 30.646 1.00 16.63 101 GLY B O 1
ATOM 2214 N N . GLY B 1 102 ? -43.761 -11.793 29.850 1.00 13.42 102 GLY B N 1
ATOM 2215 C CA . GLY B 1 102 ? -43.937 -12.459 28.554 1.00 11.74 102 GLY B CA 1
ATOM 2216 C C . GLY B 1 102 ? -44.502 -11.551 27.488 1.00 11.40 102 GLY B C 1
ATOM 2217 O O . GLY B 1 102 ? -44.869 -10.380 27.745 1.00 9.82 102 GLY B O 1
ATOM 2218 N N . ALA B 1 103 ? -44.664 -12.123 26.304 1.00 10.45 103 ALA B N 1
ATOM 2219 C CA . ALA B 1 103 ? -45.041 -11.399 25.087 1.00 10.09 103 ALA B CA 1
ATOM 2220 C C . ALA B 1 103 ? -46.367 -10.661 25.263 1.00 10.12 103 ALA B C 1
ATOM 2221 O O . ALA B 1 103 ? -46.522 -9.600 24.587 1.00 9.45 103 ALA B O 1
ATOM 2223 N N . HIS B 1 104 ? -47.327 -11.177 26.047 1.00 8.70 104 HIS B N 1
ATOM 2224 C CA . HIS B 1 104 ? -48.681 -10.604 26.115 1.00 10.26 104 HIS B CA 1
ATOM 2225 C C . HIS B 1 104 ? -48.628 -9.233 26.801 1.00 8.71 104 HIS B C 1
ATOM 2226 O O . HIS B 1 104 ? -49.628 -8.477 26.670 1.00 9.65 104 HIS B O 1
ATOM 2233 N N . ARG B 1 105 ? -47.526 -8.954 27.469 1.00 7.87 105 ARG B N 1
ATOM 2234 C CA . ARG B 1 105 ? -47.317 -7.668 28.184 1.00 8.36 105 ARG B CA 1
ATOM 2235 C C . ARG B 1 105 ? -46.623 -6.624 27.296 1.00 7.81 105 ARG B C 1
ATOM 2236 O O . ARG B 1 105 ? -46.547 -5.449 27.764 1.00 8.37 105 ARG B O 1
ATOM 2244 N N . VAL B 1 106 ? -46.175 -6.947 26.087 1.00 7.51 106 VAL B N 1
ATOM 2245 C CA . VAL B 1 106 ? -45.411 -5.995 25.213 1.00 7.59 106 VAL B CA 1
ATOM 2246 C C . VAL B 1 106 ? -46.380 -5.139 24.393 1.00 7.24 106 VAL B C 1
ATOM 2247 O O . VAL B 1 106 ? -47.404 -5.675 23.864 1.00 7.27 106 VAL B O 1
ATOM 2251 N N . HIS B 1 107 ? -46.134 -3.835 24.300 1.00 7.09 107 HIS B N 1
ATOM 2252 C CA . HIS B 1 107 ? -46.843 -2.923 23.378 1.00 7.00 107 HIS B CA 1
ATOM 2253 C C . HIS B 1 107 ? -45.881 -2.475 22.277 1.00 6.34 107 HIS B C 1
ATOM 2254 O O . HIS B 1 107 ? -44.642 -2.486 22.464 1.00 6.11 107 HIS B O 1
ATOM 2261 N N . ALA B 1 108 ? -46.448 -2.085 21.165 1.00 6.47 108 ALA B N 1
ATOM 2262 C CA . ALA B 1 108 ? -45.696 -1.564 20.006 1.00 6.52 108 ALA B CA 1
ATOM 2263 C C . ALA B 1 108 ? -46.546 -0.568 19.250 1.00 7.20 108 ALA B C 1
ATOM 2264 O O . ALA B 1 108 ? -47.820 -0.669 19.245 1.00 8.32 108 ALA B O 1
ATOM 2266 N N . GLY B 1 109 ? -45.894 0.346 18.536 1.00 7.47 109 GLY B N 1
ATOM 2267 C CA . GLY B 1 109 ? -46.634 1.274 17.685 1.00 7.95 109 GLY B CA 1
ATOM 2268 C C . GLY B 1 109 ? -45.764 2.181 16.881 1.00 8.37 109 GLY B C 1
ATOM 2269 O O . GLY B 1 109 ? -44.624 2.501 17.280 1.00 8.05 109 GLY B O 1
ATOM 2270 N N . GLY B 1 110 ? -46.335 2.607 15.773 1.00 9.35 110 GLY B N 1
ATOM 2271 C CA . GLY B 1 110 ? -45.710 3.612 14.921 1.00 10.24 110 GLY B CA 1
ATOM 2272 C C . GLY B 1 110 ? -46.006 3.344 13.461 1.00 10.46 110 GLY B C 1
ATOM 2273 O O . GLY B 1 110 ? -46.459 2.274 13.095 1.00 10.63 110 GLY B O 1
ATOM 2274 N N . PRO B 1 111 ? -45.664 4.316 12.610 1.00 12.19 111 PRO B N 1
ATOM 2275 C CA . PRO B 1 111 ? -46.000 4.243 11.179 1.00 13.18 111 PRO B CA 1
ATOM 2276 C C . PRO B 1 111 ? -45.366 3.047 10.459 1.00 12.62 111 PRO B C 1
ATOM 2277 O O . PRO B 1 111 ? -45.984 2.471 9.577 1.00 11.83 111 PRO B O 1
ATOM 2281 N N . GLY B 1 112 ? -44.187 2.587 10.900 1.00 10.81 112 GLY B N 1
ATOM 2282 C CA . GLY B 1 112 ? -43.552 1.404 10.295 1.00 10.80 112 GLY B CA 1
ATOM 2283 C C . GLY B 1 112 ? -44.301 0.094 10.515 1.00 10.72 112 GLY B C 1
ATOM 2284 O O . GLY B 1 112 ? -43.885 -0.896 9.939 1.00 10.08 112 GLY B O 1
ATOM 2285 N N . LEU B 1 113 ? -45.369 0.076 11.322 1.00 9.26 113 LEU B N 1
ATOM 2286 C CA . LEU B 1 113 ? -46.243 -1.084 11.565 1.00 10.32 113 LEU B CA 1
ATOM 2287 C C . LEU B 1 113 ? -47.585 -0.899 10.824 1.00 11.88 113 LEU B C 1
ATOM 2288 O O . LEU B 1 113 ? -48.483 -1.746 11.030 1.00 11.59 113 LEU B O 1
ATOM 2293 N N . GLU B 1 114 ? -47.674 0.095 9.954 1.00 14.08 114 GLU B N 1
ATOM 2294 C CA . GLU B 1 114 ? -48.899 0.390 9.170 1.00 15.47 114 GLU B CA 1
ATOM 2295 C C . GLU B 1 114 ? -48.568 0.624 7.684 1.00 15.78 114 GLU B C 1
ATOM 2296 O O . GLU B 1 114 ? -49.174 -0.046 6.834 1.00 17.66 114 GLU B O 1
ATOM 2302 N N . ARG B 1 115 ? -47.747 1.595 7.357 1.00 15.54 115 ARG B N 1
ATOM 2303 C CA . ARG B 1 115 ? -47.523 1.982 5.924 1.00 16.94 115 ARG B CA 1
ATOM 2304 C C . ARG B 1 115 ? -46.215 2.750 5.797 1.00 16.09 115 ARG B C 1
ATOM 2305 O O . ARG B 1 115 ? -45.892 3.553 6.699 1.00 18.37 115 ARG B O 1
ATOM 2313 N N . GLY B 1 116 ? -45.531 2.598 4.662 1.00 15.60 116 GLY B N 1
ATOM 2314 C CA . GLY B 1 116 ? -44.315 3.365 4.408 1.00 17.86 116 GLY B CA 1
ATOM 2315 C C . GLY B 1 116 ? -44.074 3.444 2.913 1.00 18.38 116 GLY B C 1
ATOM 2316 O O . GLY B 1 116 ? -44.944 3.008 2.176 1.00 16.83 116 GLY B O 1
ATOM 2317 N N . GLU B 1 117 ? -42.901 3.929 2.554 1.00 20.37 117 GLU B N 1
ATOM 2318 C CA . GLU B 1 117 ? -42.464 4.214 1.159 1.00 21.76 117 GLU B CA 1
ATOM 2319 C C . GLU B 1 117 ? -41.154 3.469 0.867 1.00 21.25 117 GLU B C 1
ATOM 2320 O O . GLU B 1 117 ? -40.254 3.403 1.732 1.00 20.48 117 GLU B O 1
ATOM 2326 N N . GLN B 1 118 ? -41.045 2.935 -0.352 1.00 19.70 118 GLN B N 1
ATOM 2327 C CA . GLN B 1 118 ? -39.838 2.296 -0.908 1.00 19.93 118 GLN B CA 1
ATOM 2328 C C . GLN B 1 118 ? -38.644 3.216 -0.628 1.00 16.36 118 GLN B C 1
ATOM 2329 O O . GLN B 1 118 ? -38.703 4.423 -0.908 1.00 17.97 118 GLN B O 1
ATOM 2335 N N . GLY B 1 119 ? -37.598 2.679 -0.037 1.00 17.28 119 GLY B N 1
ATOM 2336 C CA . GLY B 1 119 ? -36.305 3.350 0.166 1.00 17.34 119 GLY B CA 1
ATOM 2337 C C . GLY B 1 119 ? -36.284 4.370 1.293 1.00 18.94 119 GLY B C 1
ATOM 2338 O O . GLY B 1 119 ? -35.240 5.015 1.480 1.00 18.60 119 GLY B O 1
ATOM 2339 N N . MET B 1 120 ? -37.369 4.525 2.038 1.00 16.98 120 MET B N 1
ATOM 2340 C CA . MET B 1 120 ? -37.463 5.545 3.102 1.00 19.16 120 MET B CA 1
ATOM 2341 C C . MET B 1 120 ? -37.506 4.825 4.450 1.00 16.48 120 MET B C 1
ATOM 2342 O O . MET B 1 120 ? -37.880 3.673 4.542 1.00 15.77 120 MET B O 1
ATOM 2347 N N . PRO B 1 121 ? -37.052 5.465 5.521 1.00 15.29 121 PRO B N 1
ATOM 2348 C CA . PRO B 1 121 ? -37.080 4.819 6.834 1.00 15.70 121 PRO B CA 1
ATOM 2349 C C . PRO B 1 121 ? -38.533 4.588 7.296 1.00 13.89 121 PRO B C 1
ATOM 2350 O O . PRO B 1 121 ? -39.373 5.487 7.134 1.00 15.84 121 PRO B O 1
ATOM 2354 N N . ASN B 1 122 ? -38.789 3.423 7.874 1.00 11.13 122 ASN B N 1
ATOM 2355 C CA . ASN B 1 122 ? -40.071 2.980 8.462 1.00 11.09 122 ASN B CA 1
ATOM 2356 C C . ASN B 1 122 ? -39.801 2.775 9.962 1.00 11.18 122 ASN B C 1
ATOM 2357 O O . ASN B 1 122 ? -38.913 1.922 10.262 1.00 10.96 122 ASN B O 1
ATOM 2362 N N . GLU B 1 123 ? -40.473 3.542 10.833 1.00 10.36 123 GLU B N 1
ATOM 2363 C CA . GLU B 1 123 ? -40.080 3.619 12.261 1.00 10.82 123 GLU B CA 1
ATOM 2364 C C . GLU B 1 123 ? -41.209 3.145 13.159 1.00 9.18 123 GLU B C 1
ATOM 2365 O O . GLU B 1 123 ? -42.401 3.404 12.868 1.00 9.08 123 GLU B O 1
ATOM 2371 N N . PHE B 1 124 ? -40.841 2.508 14.253 1.00 8.45 124 PHE B N 1
ATOM 2372 C CA . PHE B 1 124 ? -41.809 2.158 15.317 1.00 7.73 124 PHE B CA 1
ATOM 2373 C C . PHE B 1 124 ? -41.081 1.910 16.615 1.00 8.52 124 PHE B C 1
ATOM 2374 O O . PHE B 1 124 ? -39.843 1.727 16.622 1.00 7.07 124 PHE B O 1
ATOM 2382 N N . ASN B 1 125 ? -41.859 1.925 17.687 1.00 7.85 125 ASN B N 1
ATOM 2383 C CA . ASN B 1 125 ? -41.334 1.683 19.048 1.00 8.75 125 ASN B CA 1
ATOM 2384 C C . ASN B 1 125 ? -41.946 0.415 19.611 1.00 7.65 125 ASN B C 1
ATOM 2385 O O . ASN B 1 125 ? -43.065 0.041 19.241 1.00 6.94 125 ASN B O 1
ATOM 2390 N N . VAL B 1 126 ? -41.203 -0.193 20.528 1.00 6.75 126 VAL B N 1
ATOM 2391 C CA . VAL B 1 126 ? -41.653 -1.385 21.289 1.00 6.83 126 VAL B CA 1
ATOM 2392 C C . VAL B 1 126 ? -41.394 -1.094 22.751 1.00 6.68 126 VAL B C 1
ATOM 2393 O O . VAL B 1 126 ? -40.244 -0.615 23.082 1.00 8.20 126 VAL B O 1
ATOM 2397 N N . TRP B 1 127 ? -42.349 -1.410 23.616 1.00 5.83 127 TRP B N 1
ATOM 2398 C CA . TRP B 1 127 ? -42.218 -1.197 25.066 1.00 6.12 127 TRP B CA 1
ATOM 2399 C C . TRP B 1 127 ? -42.303 -2.532 25.779 1.00 5.83 127 TRP B C 1
ATOM 2400 O O . TRP B 1 127 ? -43.367 -3.122 25.748 1.00 6.05 127 TRP B O 1
ATOM 2411 N N . THR B 1 128 ? -41.203 -2.993 26.365 1.00 6.27 128 THR B N 1
ATOM 2412 C CA . THR B 1 128 ? -41.098 -4.349 26.941 1.00 6.16 128 THR B CA 1
ATOM 2413 C C . THR B 1 128 ? -40.961 -4.315 28.459 1.00 6.54 128 THR B C 1
ATOM 2414 O O . THR B 1 128 ? -40.793 -5.412 29.034 1.00 6.87 128 THR B O 1
ATOM 2418 N N . ARG B 1 129 ? -41.000 -3.166 29.138 1.00 7.02 129 ARG B N 1
ATOM 2419 C CA . ARG B 1 129 ? -40.710 -3.146 30.601 1.00 7.82 129 ARG B CA 1
ATOM 2420 C C . ARG B 1 129 ? -41.599 -4.130 31.367 1.00 7.66 129 ARG B C 1
ATOM 2421 O O . ARG B 1 129 ? -41.080 -4.631 32.389 1.00 8.64 129 ARG B O 1
ATOM 2429 N N . GLU B 1 130 ? -42.851 -4.365 30.962 1.00 7.05 130 GLU B N 1
ATOM 2430 C CA . GLU B 1 130 ? -43.789 -5.226 31.723 1.00 7.91 130 GLU B CA 1
ATOM 2431 C C . GLU B 1 130 ? -43.555 -6.711 31.394 1.00 8.14 130 GLU B C 1
ATOM 2432 O O . GLU B 1 130 ? -44.114 -7.556 32.081 1.00 8.61 130 GLU B O 1
ATOM 2438 N N . ALA B 1 131 ? -42.786 -7.006 30.361 1.00 8.53 131 ALA B N 1
ATOM 2439 C CA . ALA B 1 131 ? -42.541 -8.402 29.890 1.00 8.65 131 ALA B CA 1
ATOM 2440 C C . ALA B 1 131 ? -41.471 -9.066 30.743 1.00 8.80 131 ALA B C 1
ATOM 2441 O O . ALA B 1 131 ? -41.445 -10.331 30.757 1.00 9.68 131 ALA B O 1
ATOM 2443 N N . GLY B 1 132 ? -40.602 -8.296 31.411 1.00 8.04 132 GLY B N 1
ATOM 2444 C CA . GLY B 1 132 ? -39.471 -8.818 32.186 1.00 8.97 132 GLY B CA 1
ATOM 2445 C C . GLY B 1 132 ? -38.284 -9.190 31.304 1.00 9.34 132 GLY B C 1
ATOM 2446 O O . GLY B 1 132 ? -38.224 -8.764 30.111 1.00 9.41 132 GLY B O 1
ATOM 2447 N N . ALA B 1 133 ? -37.338 -9.946 31.865 1.00 10.13 133 ALA B N 1
ATOM 2448 C CA . ALA B 1 133 ? -36.113 -10.377 31.149 1.00 9.70 133 ALA B CA 1
ATOM 2449 C C . ALA B 1 133 ? -36.471 -11.182 29.900 1.00 9.66 133 ALA B C 1
ATOM 2450 O O . ALA B 1 133 ? -37.372 -12.038 29.937 1.00 9.20 133 ALA B O 1
ATOM 2452 N N . GLY B 1 134 ? -35.777 -10.946 28.784 1.00 9.06 134 GLY B N 1
ATOM 2453 C CA . GLY B 1 134 ? -35.983 -11.851 27.662 1.00 9.36 134 GLY B CA 1
ATOM 2454 C C . GLY B 1 134 ? -35.396 -11.370 26.357 1.00 8.92 134 GLY B C 1
ATOM 2455 O O . GLY B 1 134 ? -34.684 -10.339 26.276 1.00 9.00 134 GLY B O 1
ATOM 2456 N N . SER B 1 135 ? -35.777 -12.089 25.345 1.00 9.08 135 SER B N 1
ATOM 2457 C CA . SER B 1 135 ? -35.333 -11.890 23.956 1.00 10.03 135 SER B CA 1
ATOM 2458 C C . SER B 1 135 ? -36.437 -11.194 23.191 1.00 10.34 135 SER B C 1
ATOM 2459 O O . SER B 1 135 ? -37.541 -11.779 23.085 1.00 12.81 135 SER B O 1
ATOM 2462 N N . LEU B 1 136 ? -36.122 -10.064 22.563 1.00 9.06 136 LEU B N 1
ATOM 2463 C CA . LEU B 1 136 ? -37.040 -9.373 21.636 1.00 8.91 136 LEU B CA 1
ATOM 2464 C C . LEU B 1 136 ? -36.513 -9.618 20.222 1.00 8.51 136 LEU B C 1
ATOM 2465 O O . LEU B 1 136 ? -35.325 -9.348 19.982 1.00 8.49 136 LEU B O 1
ATOM 2470 N N . ALA B 1 137 ? -37.334 -10.207 19.369 1.00 8.90 137 ALA B N 1
ATOM 2471 C CA . ALA B 1 137 ? -36.984 -10.506 17.973 1.00 8.76 137 ALA B CA 1
ATOM 2472 C C . ALA B 1 137 ? -37.836 -9.620 17.083 1.00 9.17 137 ALA B C 1
ATOM 2473 O O . ALA B 1 137 ? -39.088 -9.658 17.226 1.00 9.64 137 ALA B O 1
ATOM 2475 N N . ILE B 1 138 ? -37.206 -8.991 16.112 1.00 9.05 138 ILE B N 1
ATOM 2476 C CA . ILE B 1 138 ? -37.886 -8.141 15.107 1.00 10.47 138 ILE B CA 1
ATOM 2477 C C . ILE B 1 138 ? -37.578 -8.726 13.735 1.00 10.52 138 ILE B C 1
ATOM 2478 O O . ILE B 1 138 ? -36.401 -8.891 13.414 1.00 9.13 138 ILE B O 1
ATOM 2483 N N . SER B 1 139 ? -38.613 -9.046 12.945 1.00 10.62 139 SER B N 1
ATOM 2484 C CA . SER B 1 139 ? -38.404 -9.586 11.583 1.00 11.73 139 SER B CA 1
ATOM 2485 C C . SER B 1 139 ? -39.212 -8.770 10.585 1.00 12.30 139 SER B C 1
ATOM 2486 O O . SER B 1 139 ? -40.318 -8.323 10.910 1.00 11.94 139 SER B O 1
ATOM 2489 N N . VAL B 1 140 ? -38.698 -8.671 9.367 1.00 12.25 140 VAL B N 1
ATOM 2490 C CA . VAL B 1 140 ? -39.369 -8.017 8.239 1.00 12.03 140 VAL B CA 1
ATOM 2491 C C . VAL B 1 140 ? -39.322 -9.009 7.085 1.00 13.42 140 VAL B C 1
ATOM 2492 O O . VAL B 1 140 ? -38.213 -9.446 6.734 1.00 12.21 140 VAL B O 1
ATOM 2496 N N . GLU B 1 141 ? -40.500 -9.387 6.598 1.00 14.55 141 GLU B N 1
ATOM 2497 C CA . GLU B 1 141 ? -40.621 -10.393 5.507 1.00 16.51 141 GLU B CA 1
ATOM 2498 C C . GLU B 1 141 ? -41.373 -9.752 4.354 1.00 15.97 141 GLU B C 1
ATOM 2499 O O . GLU B 1 141 ? -42.414 -9.149 4.579 1.00 17.38 141 GLU B O 1
ATOM 2505 N N . GLY B 1 142 ? -40.862 -9.891 3.141 1.00 16.64 142 GLY B N 1
ATOM 2506 C CA . GLY B 1 142 ? -41.540 -9.301 1.983 1.00 17.92 142 GLY B CA 1
ATOM 2507 C C . GLY B 1 142 ? -40.712 -9.469 0.725 1.00 18.93 142 GLY B C 1
ATOM 2508 O O . GLY B 1 142 ? -39.791 -10.289 0.706 1.00 19.84 142 GLY B O 1
ATOM 2509 N N . PRO B 1 143 ? -41.053 -8.709 -0.334 1.00 21.51 143 PRO B N 1
ATOM 2510 C CA . PRO B 1 143 ? -40.414 -8.868 -1.654 1.00 24.96 143 PRO B CA 1
ATOM 2511 C C . PRO B 1 143 ? -38.961 -8.389 -1.786 1.00 28.46 143 PRO B C 1
ATOM 2512 O O . PRO B 1 143 ? -38.355 -8.617 -2.807 1.00 29.66 143 PRO B O 1
ATOM 2516 N N . SER B 1 144 ? -38.412 -7.740 -0.757 1.00 27.14 144 SER B N 1
ATOM 2517 C CA . SER B 1 144 ? -36.977 -7.375 -0.698 1.00 23.46 144 SER B CA 1
ATOM 2518 C C . SER B 1 144 ? -36.462 -7.590 0.729 1.00 23.67 144 SER B C 1
ATOM 2519 O O . SER B 1 144 ? -37.293 -7.826 1.658 1.00 18.53 144 SER B O 1
ATOM 2522 N N . LYS B 1 145 ? -35.142 -7.660 0.874 1.00 21.75 145 LYS B N 1
ATOM 2523 C CA . LYS B 1 145 ? -34.513 -7.914 2.190 1.00 22.68 145 LYS B CA 1
ATOM 2524 C C . LYS B 1 145 ? -34.360 -6.564 2.879 1.00 18.97 145 LYS B C 1
ATOM 2525 O O . LYS B 1 145 ? -33.680 -5.683 2.338 1.00 18.57 145 LYS B O 1
ATOM 2531 N N . ALA B 1 146 ? -35.018 -6.374 4.012 1.00 16.69 146 ALA B N 1
ATOM 2532 C CA . ALA B 1 146 ? -34.936 -5.112 4.766 1.00 14.43 146 ALA B CA 1
ATOM 2533 C C . ALA B 1 146 ? -33.515 -4.882 5.322 1.00 13.61 146 ALA B C 1
ATOM 2534 O O . ALA B 1 146 ? -32.792 -5.868 5.636 1.00 15.46 146 ALA B O 1
ATOM 2536 N N . GLU B 1 147 ? -33.173 -3.618 5.506 1.00 13.03 147 GLU B N 1
ATOM 2537 C CA . GLU B 1 147 ? -32.034 -3.187 6.337 1.00 14.40 147 GLU B CA 1
ATOM 2538 C C . GLU B 1 147 ? -32.646 -2.676 7.646 1.00 13.18 147 GLU B C 1
ATOM 2539 O O . GLU B 1 147 ? -33.670 -1.952 7.578 1.00 12.03 147 GLU B O 1
ATOM 2545 N N . ILE B 1 148 ? -32.117 -3.073 8.788 1.00 11.15 148 ILE B N 1
ATOM 2546 C CA . ILE B 1 148 ? -32.775 -2.796 10.094 1.00 10.53 148 ILE B CA 1
ATOM 2547 C C . ILE B 1 148 ? -31.740 -2.196 11.038 1.00 9.92 148 ILE B C 1
ATOM 2548 O O . ILE B 1 148 ? -30.709 -2.841 11.279 1.00 11.38 148 ILE B O 1
ATOM 2553 N N . ASP B 1 149 ? -32.062 -1.050 11.615 1.00 9.26 149 ASP B N 1
ATOM 2554 C CA . ASP B 1 149 ? -31.306 -0.425 12.726 1.00 9.26 149 ASP B CA 1
ATOM 2555 C C . ASP B 1 149 ? -32.204 -0.420 13.955 1.00 8.45 149 ASP B C 1
ATOM 2556 O O . ASP B 1 149 ? -33.439 -0.315 13.818 1.00 8.91 149 ASP B O 1
ATOM 2561 N N . PHE B 1 150 ? -31.623 -0.477 15.135 1.00 7.42 150 PHE B N 1
ATOM 2562 C CA . PHE B 1 150 ? -32.470 -0.306 16.335 1.00 7.62 150 PHE B CA 1
ATOM 2563 C C . PHE B 1 150 ? -31.684 0.320 17.460 1.00 7.32 150 PHE B C 1
ATOM 2564 O O . PHE B 1 150 ? -30.455 0.091 17.589 1.00 6.87 150 PHE B O 1
ATOM 2572 N N . LYS B 1 151 ? -32.415 1.024 18.295 1.00 7.39 151 LYS B N 1
ATOM 2573 C CA . LYS B 1 151 ? -31.851 1.558 19.548 1.00 8.13 151 LYS B CA 1
ATOM 2574 C C . LYS B 1 151 ? -32.618 0.916 20.711 1.00 8.06 151 LYS B C 1
ATOM 2575 O O . LYS B 1 151 ? -33.834 1.202 20.893 1.00 7.57 151 LYS B O 1
ATOM 2581 N N . ASP B 1 152 ? -31.890 0.203 21.544 1.00 7.56 152 ASP B N 1
ATOM 2582 C CA . ASP B 1 152 ? -32.440 -0.528 22.691 1.00 9.27 152 ASP B CA 1
ATOM 2583 C C . ASP B 1 152 ? -32.061 0.184 23.972 1.00 8.87 152 ASP B C 1
ATOM 2584 O O . ASP B 1 152 ? -30.861 0.412 24.205 1.00 8.45 152 ASP B O 1
ATOM 2589 N N . ARG B 1 153 ? -33.047 0.579 24.775 1.00 8.50 153 ARG B N 1
ATOM 2590 C CA . ARG B 1 153 ? -32.818 1.488 25.916 1.00 9.92 153 ARG B CA 1
ATOM 2591 C C . ARG B 1 153 ? -33.020 0.792 27.251 1.00 9.70 153 ARG B C 1
ATOM 2592 O O . ARG B 1 153 ? -33.773 -0.192 27.360 1.00 8.95 153 ARG B O 1
ATOM 2600 N N . LYS B 1 154 ? -32.414 1.406 28.270 1.00 9.66 154 LYS B N 1
ATOM 2601 C CA . LYS B 1 154 ? -32.444 0.938 29.668 1.00 10.45 154 LYS B CA 1
ATOM 2602 C C . LYS B 1 154 ? -33.875 0.883 30.189 1.00 9.68 154 LYS B C 1
ATOM 2603 O O . LYS B 1 154 ? -34.076 0.183 31.176 1.00 11.00 154 LYS B O 1
ATOM 2609 N N . ASP B 1 155 ? -34.855 1.582 29.595 1.00 9.02 155 ASP B N 1
ATOM 2610 C CA . ASP B 1 155 ? -36.254 1.587 30.100 1.00 8.97 155 ASP B CA 1
ATOM 2611 C C . ASP B 1 155 ? -37.060 0.430 29.489 1.00 7.91 155 ASP B C 1
ATOM 2612 O O . ASP B 1 155 ? -38.287 0.371 29.743 1.00 7.31 155 ASP B O 1
ATOM 2617 N N . GLY B 1 156 ? -36.371 -0.449 28.753 1.00 7.88 156 GLY B N 1
ATOM 2618 C CA . GLY B 1 156 ? -37.021 -1.615 28.116 1.00 8.53 156 GLY B CA 1
ATOM 2619 C C . GLY B 1 156 ? -37.738 -1.272 26.820 1.00 8.35 156 GLY B C 1
ATOM 2620 O O . GLY B 1 156 ? -38.473 -2.136 26.281 1.00 9.60 156 GLY B O 1
ATOM 2621 N N . SER B 1 157 ? -37.558 -0.092 26.285 1.00 8.48 157 SER B N 1
ATOM 2622 C CA . SER B 1 157 ? -38.113 0.280 24.963 1.00 8.86 157 SER B CA 1
ATOM 2623 C C . SER B 1 157 ? -37.029 0.105 23.894 1.00 9.18 157 SER B C 1
ATOM 2624 O O . SER B 1 157 ? -35.830 0.211 24.168 1.00 9.87 157 SER B O 1
ATOM 2627 N N . CYS B 1 158 ? -37.454 -0.204 22.690 1.00 8.87 158 CYS B N 1
ATOM 2628 C CA . CYS B 1 158 ? -36.565 -0.463 21.539 1.00 9.36 158 CYS B CA 1
ATOM 2629 C C . CYS B 1 158 ? -37.194 0.238 20.352 1.00 9.82 158 CYS B C 1
ATOM 2630 O O . CYS B 1 158 ? -38.387 -0.092 20.008 1.00 10.04 158 CYS B O 1
ATOM 2633 N N . TYR B 1 159 ? -36.453 1.148 19.743 1.00 8.46 159 TYR B N 1
ATOM 2634 C CA . TYR B 1 159 ? -36.939 1.980 18.629 1.00 8.12 159 TYR B CA 1
ATOM 2635 C C . TYR B 1 159 ? -36.297 1.436 17.365 1.00 8.31 159 TYR B C 1
ATOM 2636 O O . TYR B 1 159 ? -35.060 1.292 17.343 1.00 7.26 159 TYR B O 1
ATOM 2645 N N . VAL B 1 160 ? -37.123 1.064 16.406 1.00 7.02 160 VAL B N 1
ATOM 2646 C CA . VAL B 1 160 ? -36.665 0.383 15.182 1.00 7.53 160 VAL B CA 1
ATOM 2647 C C . VAL B 1 160 ? -36.857 1.296 13.983 1.00 7.46 160 VAL B C 1
ATOM 2648 O O . VAL B 1 160 ? -37.923 1.938 13.871 1.00 7.89 160 VAL B O 1
ATOM 2652 N N . SER B 1 161 ? -35.913 1.230 13.048 1.00 8.20 161 SER B N 1
ATOM 2653 C CA . SER B 1 161 ? -35.985 1.891 11.739 1.00 8.64 161 SER B CA 1
ATOM 2654 C C . SER B 1 161 ? -35.570 0.832 10.709 1.00 9.48 161 SER B C 1
ATOM 2655 O O . SER B 1 161 ? -34.451 0.308 10.827 1.00 10.01 161 SER B O 1
ATOM 2658 N N . TYR B 1 162 ? -36.404 0.584 9.709 1.00 8.67 162 TYR B N 1
ATOM 2659 C CA . TYR B 1 162 ? -36.069 -0.388 8.629 1.00 8.92 162 TYR B CA 1
ATOM 2660 C C . TYR B 1 162 ? -36.375 0.234 7.269 1.00 10.08 162 TYR B C 1
ATOM 2661 O O . TYR B 1 162 ? -37.222 1.116 7.129 1.00 10.13 162 TYR B O 1
ATOM 2670 N N . VAL B 1 163 ? -35.605 -0.185 6.272 1.00 10.68 163 VAL B N 1
ATOM 2671 C CA . VAL B 1 163 ? -35.770 0.341 4.887 1.00 12.22 163 VAL B CA 1
ATOM 2672 C C . VAL B 1 163 ? -35.871 -0.870 3.984 1.00 12.68 163 VAL B C 1
ATOM 2673 O O . VAL B 1 163 ? -35.161 -1.842 4.265 1.00 11.68 163 VAL B O 1
ATOM 2677 N N . VAL B 1 164 ? -36.793 -0.830 3.010 1.00 12.72 164 VAL B N 1
ATOM 2678 C CA . VAL B 1 164 ? -36.916 -1.902 2.003 1.00 14.30 164 VAL B CA 1
ATOM 2679 C C . VAL B 1 164 ? -36.738 -1.275 0.614 1.00 15.98 164 VAL B C 1
ATOM 2680 O O . VAL B 1 164 ? -37.114 -0.111 0.401 1.00 17.86 164 VAL B O 1
ATOM 2684 N N . ALA B 1 165 ? -36.198 -2.068 -0.295 1.00 17.82 165 ALA B N 1
ATOM 2685 C CA . ALA B 1 165 ? -35.831 -1.624 -1.657 1.00 20.92 165 ALA B CA 1
ATOM 2686 C C . ALA B 1 165 ? -37.052 -1.700 -2.579 1.00 24.76 165 ALA B C 1
ATOM 2687 O O . ALA B 1 165 ? -37.090 -0.902 -3.521 1.00 29.89 165 ALA B O 1
ATOM 2689 N N . GLU B 1 166 ? -38.014 -2.588 -2.319 1.00 21.58 166 GLU B N 1
ATOM 2690 C CA . GLU B 1 166 ? -39.164 -2.809 -3.241 1.00 25.07 166 GLU B CA 1
ATOM 2691 C C . GLU B 1 166 ? -40.502 -2.497 -2.580 1.00 24.22 166 GLU B C 1
ATOM 2692 O O . GLU B 1 166 ? -40.746 -2.854 -1.427 1.00 22.16 166 GLU B O 1
ATOM 2698 N N . PRO B 1 167 ? -41.465 -1.922 -3.332 1.00 22.80 167 PRO B N 1
ATOM 2699 C CA . PRO B 1 167 ? -42.823 -1.745 -2.827 1.00 22.60 167 PRO B CA 1
ATOM 2700 C C . PRO B 1 167 ? -43.522 -3.098 -2.739 1.00 23.62 167 PRO B C 1
ATOM 2701 O O . PRO B 1 167 ? -43.115 -4.051 -3.393 1.00 25.25 167 PRO B O 1
ATOM 2705 N N . GLY B 1 168 ? -44.549 -3.167 -1.898 1.00 23.06 168 GLY B N 1
ATOM 2706 C CA . GLY B 1 168 ? -45.386 -4.358 -1.782 1.00 22.03 168 GLY B CA 1
ATOM 2707 C C . GLY B 1 168 ? -45.846 -4.571 -0.357 1.00 19.56 168 GLY B C 1
ATOM 2708 O O . GLY B 1 168 ? -45.767 -3.622 0.456 1.00 18.32 168 GLY B O 1
ATOM 2709 N N . GLU B 1 169 ? -46.332 -5.775 -0.114 1.00 19.59 169 GLU B N 1
ATOM 2710 C CA . GLU B 1 169 ? -46.921 -6.203 1.166 1.00 21.95 169 GLU B CA 1
ATOM 2711 C C . GLU B 1 169 ? -45.834 -6.893 1.987 1.00 19.10 169 GLU B C 1
ATOM 2712 O O . GLU B 1 169 ? -45.254 -7.940 1.584 1.00 19.98 169 GLU B O 1
ATOM 2718 N N . TYR B 1 170 ? -45.558 -6.320 3.146 1.00 16.75 170 TYR B N 1
ATOM 2719 C CA . TYR B 1 170 ? -44.548 -6.846 4.073 1.00 15.86 170 TYR B CA 1
ATOM 2720 C C . TYR B 1 170 ? -45.254 -7.304 5.340 1.00 15.48 170 TYR B C 1
ATOM 2721 O O . TYR B 1 170 ? -46.396 -6.867 5.599 1.00 14.16 170 TYR B O 1
ATOM 2730 N N . ARG B 1 171 ? -44.624 -8.235 6.041 1.00 15.66 171 ARG B N 1
ATOM 2731 C CA . ARG B 1 171 ? -45.016 -8.698 7.381 1.00 17.39 171 ARG B CA 1
ATOM 2732 C C . ARG B 1 171 ? -43.927 -8.225 8.362 1.00 14.46 171 ARG B C 1
ATOM 2733 O O . ARG B 1 171 ? -42.770 -8.549 8.136 1.00 15.70 171 ARG B O 1
ATOM 2741 N N . VAL B 1 172 ? -44.301 -7.534 9.425 1.00 12.10 172 VAL B N 1
ATOM 2742 C CA . VAL B 1 172 ? -43.351 -7.217 10.527 1.00 11.83 172 VAL B CA 1
ATOM 2743 C C . VAL B 1 172 ? -43.712 -8.061 11.734 1.00 11.40 172 VAL B C 1
ATOM 2744 O O . VAL B 1 172 ? -44.847 -7.904 12.237 1.00 13.18 172 VAL B O 1
ATOM 2748 N N . GLY B 1 173 ? -42.829 -8.985 12.118 1.00 10.52 173 GLY B N 1
ATOM 2749 C CA . GLY B 1 173 ? -42.952 -9.854 13.287 1.00 10.92 173 GLY B CA 1
ATOM 2750 C C . GLY B 1 173 ? -42.260 -9.235 14.504 1.00 10.86 173 GLY B C 1
ATOM 2751 O O . GLY B 1 173 ? -41.052 -8.779 14.413 1.00 11.27 173 GLY B O 1
ATOM 2752 N N . ILE B 1 174 ? -42.976 -9.211 15.623 1.00 9.55 174 ILE B N 1
ATOM 2753 C CA . ILE B 1 174 ? -42.383 -8.795 16.907 1.00 9.24 174 ILE B CA 1
ATOM 2754 C C . ILE B 1 174 ? -42.674 -9.939 17.884 1.00 9.50 174 ILE B C 1
ATOM 2755 O O . ILE B 1 174 ? -43.831 -10.147 18.218 1.00 8.85 174 ILE B O 1
ATOM 2760 N N . LYS B 1 175 ? -41.636 -10.631 18.326 1.00 8.79 175 LYS B N 1
ATOM 2761 C CA . LYS B 1 175 ? -41.766 -11.768 19.251 1.00 9.71 175 LYS B CA 1
ATOM 2762 C C . LYS B 1 175 ? -40.959 -11.522 20.507 1.00 9.84 175 LYS B C 1
ATOM 2763 O O . LYS B 1 175 ? -39.862 -10.865 20.436 1.00 10.35 175 LYS B O 1
ATOM 2769 N N . PHE B 1 176 ? -41.496 -11.935 21.636 1.00 8.70 176 PHE B N 1
ATOM 2770 C CA . PHE B 1 176 ? -40.781 -11.880 22.908 1.00 9.60 176 PHE B CA 1
ATOM 2771 C C . PHE B 1 176 ? -40.655 -13.310 23.457 1.00 10.07 176 PHE B C 1
ATOM 2772 O O . PHE B 1 176 ? -41.717 -13.979 23.551 1.00 10.66 176 PHE B O 1
ATOM 2780 N N . ASN B 1 177 ? -39.432 -13.758 23.724 1.00 10.87 177 ASN B N 1
ATOM 2781 C CA . ASN B 1 177 ? -39.124 -15.182 24.053 1.00 12.19 177 ASN B CA 1
ATOM 2782 C C . ASN B 1 177 ? -39.880 -16.104 23.089 1.00 13.31 177 ASN B C 1
ATOM 2783 O O . ASN B 1 177 ? -40.552 -17.065 23.593 1.00 14.19 177 ASN B O 1
ATOM 2788 N N . ASP B 1 178 ? -39.827 -15.759 21.804 1.00 13.46 178 ASP B N 1
ATOM 2789 C CA . ASP B 1 178 ? -40.263 -16.577 20.641 1.00 17.61 178 ASP B CA 1
ATOM 2790 C C . ASP B 1 178 ? -41.786 -16.715 20.572 1.00 17.97 178 ASP B C 1
ATOM 2791 O O . ASP B 1 178 ? -42.277 -17.589 19.829 1.00 17.88 178 ASP B O 1
ATOM 2796 N N . LYS B 1 179 ? -42.542 -15.803 21.195 1.00 14.31 179 LYS B N 1
ATOM 2797 C CA . LYS B 1 179 ? -44.005 -15.747 21.036 1.00 13.73 179 LYS B CA 1
ATOM 2798 C C . LYS B 1 179 ? -44.368 -14.376 20.462 1.00 12.68 179 LYS B C 1
ATOM 2799 O O . LYS B 1 179 ? -43.826 -13.366 20.963 1.00 9.15 179 LYS B O 1
ATOM 2805 N N . HIS B 1 180 ? -45.259 -14.339 19.478 1.00 11.22 180 HIS B N 1
ATOM 2806 C CA . HIS B 1 180 ? -45.804 -13.085 18.912 1.00 11.12 180 HIS B CA 1
ATOM 2807 C C . HIS B 1 180 ? -46.407 -12.240 20.036 1.00 10.08 180 HIS B C 1
ATOM 2808 O O . HIS B 1 180 ? -47.161 -12.771 20.866 1.00 10.11 180 HIS B O 1
ATOM 2815 N N . ILE B 1 181 ? -46.135 -10.940 20.047 1.00 9.12 181 ILE B N 1
ATOM 2816 C CA . ILE B 1 181 ? -46.849 -9.994 20.938 1.00 8.72 181 ILE B CA 1
ATOM 2817 C C . ILE B 1 181 ? -48.276 -9.850 20.377 1.00 9.87 181 ILE B C 1
ATOM 2818 O O . ILE B 1 181 ? -48.549 -10.299 19.251 1.00 9.91 181 ILE B O 1
ATOM 2823 N N . PRO B 1 182 ? -49.215 -9.269 21.134 1.00 12.11 182 PRO B N 1
ATOM 2824 C CA . PRO B 1 182 ? -50.659 -9.357 20.817 1.00 14.18 182 PRO B CA 1
ATOM 2825 C C . PRO B 1 182 ? -51.120 -9.073 19.383 1.00 17.35 182 PRO B C 1
ATOM 2826 O O . PRO B 1 182 ? -51.903 -9.895 18.868 1.00 19.60 182 PRO B O 1
ATOM 2830 N N . ASP B 1 183 ? -50.620 -8.019 18.732 1.00 15.93 183 ASP B N 1
ATOM 2831 C CA . ASP B 1 183 ? -51.024 -7.649 17.347 1.00 16.16 183 ASP B CA 1
ATOM 2832 C C . ASP B 1 183 ? -49.994 -8.077 16.283 1.00 13.75 183 ASP B C 1
ATOM 2833 O O . ASP B 1 183 ? -50.152 -7.694 15.105 1.00 13.87 183 ASP B O 1
ATOM 2838 N N . SER B 1 184 ? -48.970 -8.839 16.659 1.00 11.64 184 SER B N 1
ATOM 2839 C CA . SER B 1 184 ? -47.948 -9.329 15.696 1.00 12.38 184 SER B CA 1
ATOM 2840 C C . SER B 1 184 ? -48.476 -10.642 15.103 1.00 13.50 184 SER B C 1
ATOM 2841 O O . SER B 1 184 ? -49.000 -11.476 15.849 1.00 12.93 184 SER B O 1
ATOM 2844 N N . PRO B 1 185 ? -48.200 -10.937 13.825 1.00 14.18 185 PRO B N 1
ATOM 2845 C CA . PRO B 1 185 ? -47.430 -10.068 12.942 1.00 14.75 185 PRO B CA 1
ATOM 2846 C C . PRO B 1 185 ? -48.252 -8.934 12.332 1.00 15.11 185 PRO B C 1
ATOM 2847 O O . PRO B 1 185 ? -49.472 -9.038 12.195 1.00 15.91 185 PRO B O 1
ATOM 2851 N N . TYR B 1 186 ? -47.598 -7.846 11.982 1.00 14.38 186 TYR B N 1
ATOM 2852 C CA . TYR B 1 186 ? -48.239 -6.634 11.429 1.00 13.70 186 TYR B CA 1
ATOM 2853 C C . TYR B 1 186 ? -48.172 -6.690 9.908 1.00 16.17 186 TYR B C 1
ATOM 2854 O O . TYR B 1 186 ? -47.108 -6.933 9.355 1.00 16.49 186 TYR B O 1
ATOM 2863 N N . LYS B 1 187 ? -49.290 -6.409 9.238 1.00 15.21 187 LYS B N 1
ATOM 2864 C CA . LYS B 1 187 ? -49.296 -6.267 7.759 1.00 16.54 187 LYS B CA 1
ATOM 2865 C C . LYS B 1 187 ? -48.998 -4.815 7.411 1.00 15.95 187 LYS B C 1
ATOM 2866 O O . LYS B 1 187 ? -49.698 -3.891 7.927 1.00 18.40 187 LYS B O 1
ATOM 2872 N N . VAL B 1 1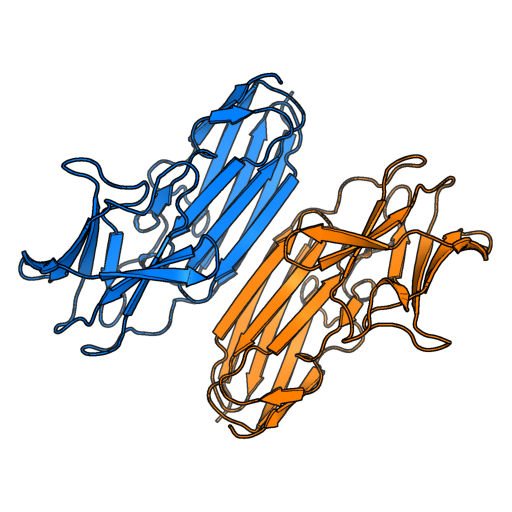88 ? -47.993 -4.601 6.566 1.00 14.33 188 VAL B N 1
ATOM 2873 C CA . VAL B 1 188 ? -47.468 -3.266 6.233 1.00 14.09 188 VAL B CA 1
ATOM 2874 C C . VAL B 1 188 ? -47.423 -3.140 4.712 1.00 15.96 188 VAL B C 1
ATOM 2875 O O . VAL B 1 188 ? -46.839 -4.020 4.077 1.00 17.82 188 VAL B O 1
ATOM 2879 N N . TYR B 1 189 ? -48.052 -2.102 4.160 1.00 18.19 189 TYR B N 1
ATOM 2880 C CA . TYR B 1 189 ? -47.943 -1.786 2.706 1.00 18.82 189 TYR B CA 1
ATOM 2881 C C . TYR B 1 189 ? -46.869 -0.733 2.517 1.00 16.98 189 TYR B C 1
ATOM 2882 O O . TYR B 1 189 ? -46.914 0.323 3.170 1.00 18.23 189 TYR B O 1
ATOM 2891 N N . ILE B 1 190 ? -45.917 -1.029 1.630 1.00 18.17 190 ILE B N 1
ATOM 2892 C CA . ILE B 1 190 ? -44.836 -0.100 1.242 1.00 16.92 190 ILE B CA 1
ATOM 2893 C C . ILE B 1 190 ? -45.143 0.336 -0.183 1.00 17.67 190 ILE B C 1
ATOM 2894 O O . ILE B 1 190 ? -45.175 -0.521 -1.046 1.00 19.37 190 ILE B O 1
ATOM 2899 N N . THR B 1 191 ? -45.327 1.620 -0.373 1.00 20.22 191 THR B N 1
ATOM 2900 C CA . THR B 1 191 ? -45.708 2.234 -1.662 1.00 22.53 191 THR B CA 1
ATOM 2901 C C . THR B 1 191 ? -44.450 2.503 -2.471 1.00 27.20 191 THR B C 1
ATOM 2902 O O . THR B 1 191 ? -43.345 2.612 -1.927 1.00 22.93 191 THR B O 1
ATOM 2906 N N . PRO B 1 192 ? -44.612 2.618 -3.810 1.00 25.25 192 PRO B N 1
ATOM 2907 C CA . PRO B 1 192 ? -43.536 3.064 -4.687 1.00 28.45 192 PRO B CA 1
ATOM 2908 C C . PRO B 1 192 ? -43.050 4.486 -4.381 1.00 30.21 192 PRO B C 1
ATOM 2909 O O . PRO B 1 192 ? -43.819 5.311 -3.878 1.00 31.27 192 PRO B O 1
ATOM 2913 N N . SER B 1 193 ? -41.771 4.726 -4.673 1.00 33.84 193 SER B N 1
ATOM 2914 C CA . SER B 1 193 ? -41.055 6.028 -4.551 1.00 44.68 193 SER B CA 1
ATOM 2915 C C . SER B 1 193 ? -41.993 7.205 -4.848 1.00 51.46 193 SER B C 1
ATOM 2916 O O . SER B 1 193 ? -41.829 7.857 -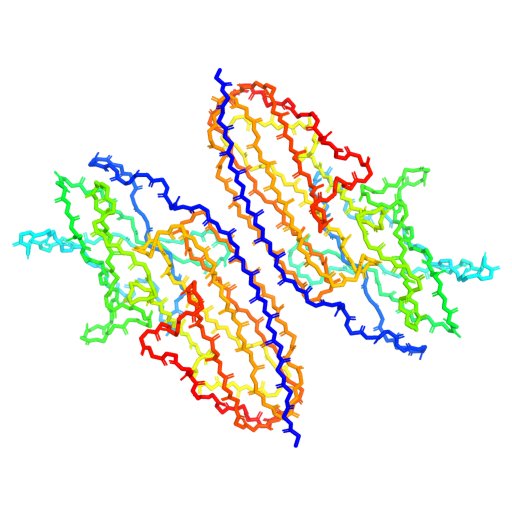5.882 1.00 58.34 193 SER B O 1
#

Secondary structure (DSSP, 8-state):
--EEEEEEEEEPPPPP--TT--EEEEEE-TT--STT-EEEEE-TTS-EEEEEEEEEETTEEEEEE---SSEEEEEEEEETTEEPTTPSEEEEESS-S--SGGG-EEESGGGTEEETTS-EEEEEE-GGG-SEEEEEEEEESS--EEEEEE-TTSEEEEEEE-SS-EEEEEEEEETTEE-TTPSEEEEEE--/--EEEEEEEEEPPPPPP-TT--EEEEE---SS-GGG-EEEEE-TTS-EEEEEEEE-STT-EEEEE---SSEEEEEEEEETTEEPTTPSEEEEESS-S--SGGG-EEESGGGTEEETTS-EEEEEE-TTT-SEEEEEEEEESSPPEEEEEE-TTSEEEEEEE-SS-EEEEEEEEETTEE-TTPSEEEEEE--

Nearest PDB structures (foldseek):
  7vzo-assembly1_B  TM=9.904E-01  e=2.365E-37  Scylla paramamosain
  4p3w-assembly2_B  TM=5.452E-01  e=3.153E-21  Homo sapiens
  4p3w-assembly5_D  TM=5.797E-01  e=2.525E-20  Homo sapiens
  4p3w-assembly4_F  TM=5.887E-01  e=4.748E-19  Homo sapiens
  2k7q-assembly1_A  TM=5.531E-01  e=3.836E-19  Homo sapiens

Organism: Scylla paramamosain (NCBI:txid85552)

B-factor: mean 20.13, std 11.75, range [5.83, 75.22]